Protein AF-A0A521A1V7-F1 (afdb_monomer_lite)

Sequence (444 aa):
LNEALTLEILITILVIIIMVFNLRASVLISGLLPVAVLMVFIAMKLFGVDANIVALSGIAIAIGTMVDVGVILSENIIRHLDEDDGTQSINTVVYNATAEVSGAIVTAVMTTIISFIPVFTMIGAEGKLFRPLAFTKTFALTASIIVALFLIPPFAAFLFRKKSIKNTFKYVLNGFLIAIGIAAIIYGYWLGLILIAFGITALLNLQKKITDKQANLVNIIISASAIIFLLAEYWRPLGVDKSIFWNLIFVSVICFGLLGVFSLFIKFYTRILRWCLENKLLFLSVPTAIVIAGFFIMKNTGKEFMPSLNEGSFLLMPTSMPHSGVEENKRVLQQLDMAVASIPEIETVVGKAGRTESALDPAPLSMYENMIQYKPEYMLNENGQRQRYKVNDDGEYILKNGMSLRAEQREAWQSLNAKEQLIPDNDGEFYRNWRPEIQSPDDI

Radius of gyration: 28.97 Å; chains: 1; bounding box: 70×50×84 Å

Foldseek 3Di:
DVLVVVLLLLVLLLCLLLLLLFVLLSCLLSVCLVVLLVQLVVQCVVVVQDPDPLLVVLLSVQSNVLSVLSSQLSSLLVVQVVVDPPPDQSLVSLVVSLVVCLVVLVVVLVVVLVVLVVLCVDDDPSNVRNVSSSSSNNSSSVSSSCCNNPPSSVSVSVSVPPDCDPLVVLLVVLVVLLVVLVVCVVVVNPCSVLSNQLSVLSVCVSVVVDDPSRSSVSNSVSSSLVSLLVSLVSVVVVDQQDDSVVSSVVSCCVSVVVVVVVVVCVVCVVVVVVVCVVVVVVVVVVVVVVVVVVVVVVVPDDDDPDDDDCPQKDKDKDFDDLPDDLVVLVVVQVVVQVVLVVAQQWDHKDKDAAADPDPVGRHHRRIMIIITHGDDQWDADPVRHFFFFDADPVQFFAWPVRDTPVVVPPPDPPDDPCVVTTHTDPPGGIHGSDDPPDDDPVVD

pLDDT: mean 85.63, std 10.17, range [37.59, 96.88]

Secondary structure (DSSP, 8-state):
-HHHHHHHHHHHHHHHHHHH--HHHHHHHHHHHHHHHHHHHHHHHHHT----HHHHHHHHHHHHHHHHHHHHHHHHHHHHHHH--S-S-HHHHHHHHHHHHHHHHHHHHHHHHHHTGGGGG--HHHHHHHHHHHHHHHHHHHHHHHIIIIIHHHHHHHHS------HHHHHHHHHHHHHHHHHHHHTT-TTHHHHHHHHHHHHHHHTTSS-HHHHHHHHHHHHHHHHHHHHHHHH-TT-TTS-HHHHHHHHHHHHHHHHHHHHHHHHHHHHHHHHHHHTHHHHHHHHHHHHHHHHHHHHHS---SSPPP--SEEEE--B--TT--HHHHHHHHHHHHHHHHTSTTEEEEEEEES--SSTT----TTBEEEEEEEPPSB-B-TTSSBPEE-B-TTSPBBBTTS-BGGGGTTT-SSS--HHHHBPB-TTSEEPB-S-TT--SGGG-

Structure (mmCIF, N/CA/C/O backbone):
data_AF-A0A521A1V7-F1
#
_entry.id   AF-A0A521A1V7-F1
#
loop_
_atom_site.group_PDB
_atom_site.id
_atom_site.type_symbol
_atom_site.label_atom_id
_atom_site.label_alt_id
_atom_site.label_comp_id
_atom_site.label_asym_id
_atom_site.label_entity_id
_atom_site.label_seq_id
_atom_site.pdbx_PDB_ins_code
_atom_site.Cartn_x
_atom_site.Cartn_y
_atom_site.Cartn_z
_atom_site.occupancy
_atom_site.B_iso_or_equiv
_atom_site.auth_seq_id
_atom_site.auth_comp_id
_atom_site.auth_asym_id
_atom_site.auth_atom_id
_atom_site.pdbx_PDB_model_num
ATOM 1 N N . LEU A 1 1 ? 0.980 4.034 -8.859 1.00 62.22 1 LEU A N 1
ATOM 2 C CA . LEU A 1 1 ? 1.262 4.549 -7.495 1.00 62.22 1 LEU A CA 1
ATOM 3 C C . LEU A 1 1 ? 0.010 5.068 -6.786 1.00 62.22 1 LEU A C 1
ATOM 5 O O . LEU A 1 1 ? -0.269 4.568 -5.707 1.00 62.22 1 LEU A O 1
ATOM 9 N N . ASN A 1 2 ? -0.740 6.024 -7.358 1.00 67.56 2 ASN A N 1
ATOM 10 C CA . ASN A 1 2 ? -1.975 6.537 -6.734 1.00 67.56 2 ASN A CA 1
ATOM 11 C C . ASN A 1 2 ? -2.939 5.407 -6.346 1.00 67.56 2 ASN A C 1
ATOM 13 O O . ASN A 1 2 ? -3.384 5.358 -5.205 1.00 67.56 2 ASN A O 1
ATOM 17 N N . GLU A 1 3 ? -3.157 4.449 -7.253 1.00 72.44 3 GLU A N 1
ATOM 18 C CA . GLU A 1 3 ? -3.956 3.247 -6.979 1.00 72.44 3 GLU A CA 1
ATOM 19 C C . GLU A 1 3 ? -3.416 2.454 -5.781 1.00 72.44 3 GLU A C 1
ATOM 21 O O . GLU A 1 3 ? -4.166 2.161 -4.858 1.00 72.44 3 GLU A O 1
ATOM 26 N N . ALA A 1 4 ? -2.109 2.175 -5.736 1.00 73.12 4 ALA A N 1
ATOM 27 C CA . ALA A 1 4 ? -1.489 1.410 -4.652 1.00 73.12 4 ALA A CA 1
ATOM 28 C C . ALA A 1 4 ? -1.668 2.079 -3.277 1.00 73.12 4 ALA A C 1
ATOM 30 O O . ALA A 1 4 ? -2.050 1.409 -2.322 1.00 73.12 4 ALA A O 1
ATOM 31 N N . LEU A 1 5 ? -1.474 3.399 -3.184 1.00 73.62 5 LEU A N 1
ATOM 32 C CA . LEU A 1 5 ? -1.684 4.143 -1.936 1.00 73.62 5 LEU A CA 1
ATOM 33 C C . LEU A 1 5 ? -3.163 4.162 -1.524 1.00 73.62 5 LEU A C 1
ATOM 35 O O . LEU A 1 5 ? -3.479 4.024 -0.345 1.00 73.62 5 LEU A O 1
ATOM 39 N N . THR A 1 6 ? -4.086 4.312 -2.480 1.00 79.69 6 THR A N 1
ATOM 40 C CA . THR A 1 6 ? -5.528 4.229 -2.196 1.00 79.69 6 THR A CA 1
ATOM 41 C C . THR A 1 6 ? -5.914 2.846 -1.674 1.00 79.69 6 THR A C 1
ATOM 43 O O . THR A 1 6 ? -6.644 2.754 -0.687 1.00 79.69 6 THR A O 1
ATOM 46 N N . LEU A 1 7 ? -5.398 1.779 -2.289 1.00 82.00 7 LEU A N 1
ATOM 47 C CA . LEU A 1 7 ? -5.625 0.401 -1.854 1.00 82.00 7 LEU A CA 1
ATOM 48 C C . LEU A 1 7 ? -5.087 0.158 -0.447 1.00 82.00 7 LEU A C 1
ATOM 50 O O . LEU A 1 7 ? -5.788 -0.400 0.393 1.00 82.00 7 LEU A O 1
ATOM 54 N N . GLU A 1 8 ? -3.872 0.617 -0.174 1.00 82.56 8 GLU A N 1
ATOM 55 C CA . GLU A 1 8 ? -3.247 0.475 1.133 1.00 82.56 8 GLU A CA 1
ATOM 56 C C . GLU A 1 8 ? -4.042 1.186 2.230 1.00 82.56 8 GLU A C 1
ATOM 58 O O . GLU A 1 8 ? -4.334 0.585 3.265 1.00 82.56 8 GLU A O 1
ATOM 63 N N . ILE A 1 9 ? -4.466 2.431 1.992 1.00 82.56 9 ILE A N 1
ATOM 64 C CA . ILE A 1 9 ? -5.321 3.176 2.924 1.00 82.56 9 ILE A CA 1
ATOM 65 C C . ILE A 1 9 ? -6.636 2.425 3.148 1.00 82.56 9 ILE A C 1
ATOM 67 O O . ILE A 1 9 ? -7.072 2.270 4.286 1.00 82.56 9 ILE A O 1
ATOM 71 N N . LEU A 1 10 ? -7.262 1.922 2.086 1.00 85.00 10 LEU A N 1
ATOM 72 C CA . LEU A 1 10 ? -8.543 1.234 2.179 1.00 85.00 10 LEU A CA 1
ATOM 73 C C . LEU A 1 10 ? -8.448 -0.077 2.980 1.00 85.00 10 LEU A C 1
ATOM 75 O O . LEU A 1 10 ? -9.261 -0.313 3.875 1.00 85.00 10 LEU A O 1
ATOM 79 N N . ILE A 1 11 ? -7.430 -0.896 2.702 1.00 85.19 11 ILE A N 1
ATOM 80 C CA . ILE A 1 11 ? -7.144 -2.134 3.441 1.00 85.19 11 ILE A CA 1
ATOM 81 C C . ILE A 1 11 ? -6.827 -1.811 4.904 1.00 85.19 11 ILE A C 1
ATOM 83 O O . ILE A 1 11 ? -7.330 -2.470 5.811 1.00 85.19 11 ILE A O 1
ATOM 87 N N . THR A 1 12 ? -6.047 -0.762 5.149 1.00 85.75 12 THR A N 1
ATOM 88 C CA . THR A 1 12 ? -5.704 -0.309 6.498 1.00 85.75 12 THR A CA 1
ATOM 89 C C . THR A 1 12 ? -6.955 0.077 7.288 1.00 85.75 12 THR A C 1
ATOM 91 O O . THR A 1 12 ? -7.143 -0.397 8.407 1.00 85.75 12 THR A O 1
ATOM 94 N N . ILE A 1 13 ? -7.859 0.873 6.704 1.00 86.75 13 ILE A N 1
ATOM 95 C CA . ILE A 1 13 ? -9.130 1.244 7.343 1.00 86.75 13 ILE A CA 1
ATOM 96 C C . ILE A 1 13 ? -9.962 -0.008 7.647 1.00 86.75 13 ILE A C 1
ATOM 98 O O . ILE A 1 13 ? -10.519 -0.113 8.741 1.00 86.75 13 ILE A O 1
ATOM 102 N N . LEU A 1 14 ? -10.023 -0.973 6.719 1.00 85.62 14 LEU A N 1
ATOM 103 C CA . LEU A 1 14 ? -10.734 -2.237 6.931 1.00 85.62 14 LEU A CA 1
ATOM 104 C C . LEU A 1 14 ? -10.208 -2.963 8.171 1.00 85.62 14 LEU A C 1
ATOM 106 O O . LEU A 1 14 ? -10.982 -3.295 9.070 1.00 85.62 14 LEU A O 1
ATOM 110 N N . VAL A 1 15 ? -8.890 -3.169 8.233 1.00 83.50 15 VAL A N 1
ATOM 111 C CA . VAL A 1 15 ? -8.229 -3.872 9.337 1.00 83.50 15 VAL A CA 1
ATOM 112 C C . VAL A 1 15 ? -8.463 -3.144 10.662 1.00 83.50 15 VAL A C 1
ATOM 114 O O . VAL A 1 15 ? -8.864 -3.788 11.629 1.00 83.50 15 VAL A O 1
ATOM 117 N N . ILE A 1 16 ? -8.314 -1.814 10.710 1.00 85.44 16 ILE A N 1
ATOM 118 C CA . ILE A 1 16 ? -8.565 -1.024 11.929 1.00 85.44 16 ILE A CA 1
ATOM 119 C C . ILE A 1 16 ? -10.013 -1.190 12.410 1.00 85.44 16 ILE A C 1
ATOM 121 O O . ILE A 1 16 ? -10.255 -1.350 13.608 1.00 85.44 16 ILE A O 1
ATOM 125 N N . ILE A 1 17 ? -10.991 -1.118 11.501 1.00 85.12 17 ILE A N 1
ATOM 126 C CA . ILE A 1 17 ? -12.416 -1.227 11.850 1.00 85.12 17 ILE A CA 1
ATOM 127 C C . ILE A 1 17 ? -12.726 -2.577 12.482 1.00 85.12 17 ILE A C 1
ATOM 129 O O . ILE A 1 17 ? -13.476 -2.645 13.458 1.00 85.12 17 ILE A O 1
ATOM 133 N N . ILE A 1 18 ? -12.136 -3.640 11.945 1.00 81.31 18 ILE A N 1
ATOM 134 C CA . ILE A 1 18 ? -12.409 -4.986 12.424 1.00 81.31 18 ILE A CA 1
ATOM 135 C C . ILE A 1 18 ? -11.655 -5.287 13.724 1.00 81.31 18 ILE A C 1
ATOM 137 O O . ILE A 1 18 ? -12.248 -5.857 14.636 1.00 81.31 18 ILE A O 1
ATOM 141 N N . MET A 1 19 ? -10.390 -4.873 13.831 1.00 77.38 19 MET A N 1
ATOM 142 C CA . MET A 1 19 ? -9.555 -5.132 15.009 1.00 77.38 19 MET A CA 1
ATOM 143 C C . MET A 1 19 ? -10.038 -4.367 16.243 1.00 77.38 19 MET A C 1
ATOM 145 O O . MET A 1 19 ? -10.188 -4.952 17.309 1.00 77.38 19 MET A O 1
ATOM 149 N N . VAL A 1 20 ? -10.324 -3.069 16.104 1.00 79.50 20 VAL A N 1
ATOM 150 C CA . VAL A 1 20 ? -10.660 -2.207 17.253 1.00 79.50 20 VAL A CA 1
ATOM 151 C C . VAL A 1 20 ? -12.115 -2.388 17.704 1.00 79.50 20 VAL A C 1
ATOM 153 O O . VAL A 1 20 ? -12.475 -2.042 18.828 1.00 79.50 20 VAL A O 1
ATOM 156 N N . PHE A 1 21 ? -12.983 -2.899 16.825 1.00 82.19 21 PHE A N 1
ATOM 157 C CA . PHE A 1 21 ? -14.414 -3.106 17.075 1.00 82.19 21 PHE A CA 1
ATOM 158 C C . PHE A 1 21 ? -15.144 -1.865 17.644 1.00 82.19 21 PHE A C 1
ATOM 160 O O . PHE A 1 21 ? -16.164 -1.962 18.332 1.00 82.19 21 PHE A O 1
ATOM 167 N N . ASN A 1 22 ? -14.645 -0.663 17.339 1.00 82.88 22 ASN A N 1
ATOM 168 C CA . ASN A 1 22 ? -15.214 0.611 17.770 1.00 82.88 22 ASN A CA 1
ATOM 169 C C . ASN A 1 22 ? -15.038 1.661 16.673 1.00 82.88 22 ASN A C 1
ATOM 171 O O . ASN A 1 22 ? -13.944 2.185 16.467 1.00 82.88 22 ASN A O 1
ATOM 175 N N . LEU A 1 23 ? -16.143 2.026 16.015 1.00 82.81 23 LEU A N 1
ATOM 176 C CA . LEU A 1 23 ? -16.111 2.928 14.863 1.00 82.81 23 LEU A CA 1
ATOM 177 C C . LEU A 1 23 ? -15.468 4.287 15.182 1.00 82.81 23 LEU A C 1
ATOM 179 O O . LEU A 1 23 ? -14.803 4.867 14.329 1.00 82.81 23 LEU A O 1
ATOM 183 N N . ARG A 1 24 ? -15.641 4.809 16.405 1.00 86.31 24 ARG A N 1
ATOM 184 C CA . ARG A 1 24 ? -15.081 6.117 16.782 1.00 86.31 24 ARG A CA 1
ATOM 185 C C . ARG A 1 24 ? -13.559 6.071 16.832 1.00 86.31 24 ARG A C 1
ATOM 187 O O . ARG A 1 24 ? -12.917 6.952 16.270 1.00 86.31 24 ARG A O 1
ATOM 194 N N . ALA A 1 25 ? -12.992 5.037 17.450 1.00 86.12 25 ALA A N 1
ATOM 195 C CA . ALA A 1 25 ? -11.545 4.845 17.449 1.00 86.12 25 ALA A CA 1
ATOM 196 C C . ALA A 1 25 ? -11.014 4.570 16.038 1.00 86.12 25 ALA A C 1
ATOM 198 O O . ALA A 1 25 ? -9.989 5.124 15.654 1.00 86.12 25 ALA A O 1
ATOM 199 N N . SER A 1 26 ? -11.736 3.798 15.225 1.00 89.19 26 SER A N 1
ATOM 200 C CA . SER A 1 26 ? -11.307 3.532 13.852 1.00 89.19 26 SER A CA 1
ATOM 201 C C . SER A 1 26 ? -11.263 4.795 12.989 1.00 89.19 26 SER A C 1
ATOM 203 O O . SER A 1 26 ? -10.310 4.989 12.234 1.00 89.19 26 SER A O 1
ATOM 205 N N . VAL A 1 27 ? -12.248 5.689 13.138 1.00 89.31 27 VAL A N 1
ATOM 206 C CA . VAL A 1 27 ? -12.260 7.005 12.476 1.00 89.31 27 VAL A CA 1
ATOM 207 C C . VAL A 1 27 ? -11.128 7.894 12.992 1.00 89.31 27 VAL A C 1
ATOM 209 O O . VAL A 1 27 ? -10.490 8.576 12.196 1.00 89.31 27 VAL A O 1
ATOM 212 N N . LEU A 1 28 ? -10.847 7.864 14.297 1.00 90.19 28 LEU A N 1
ATOM 213 C CA . LEU A 1 28 ? -9.741 8.610 14.896 1.00 90.19 28 LEU A CA 1
ATOM 214 C C . LEU A 1 28 ? -8.386 8.203 14.297 1.00 90.19 28 LEU A C 1
ATOM 216 O O . LEU A 1 28 ? -7.648 9.065 13.827 1.00 90.19 28 LEU A O 1
ATOM 220 N N . ILE A 1 29 ? -8.076 6.903 14.283 1.00 90.06 29 ILE A N 1
ATOM 221 C CA . ILE A 1 29 ? -6.800 6.383 13.766 1.00 90.06 29 ILE A CA 1
ATOM 222 C C . ILE A 1 29 ? -6.678 6.688 12.268 1.00 90.06 29 ILE A C 1
ATOM 224 O O . ILE A 1 29 ? -5.681 7.255 11.824 1.00 90.06 29 ILE A O 1
ATOM 228 N N . SER A 1 30 ? -7.723 6.381 11.493 1.00 89.56 30 SER A N 1
ATOM 229 C CA . SER A 1 30 ? -7.723 6.583 10.037 1.00 89.56 30 SER A CA 1
ATOM 230 C C . SER A 1 30 ? -7.613 8.062 9.654 1.00 89.56 30 SER A C 1
ATOM 232 O O . SER A 1 30 ? -6.923 8.403 8.698 1.00 89.56 30 SER A O 1
ATOM 234 N N . GLY A 1 31 ? -8.256 8.958 10.409 1.00 89.62 31 GLY A N 1
ATOM 235 C CA . GLY A 1 31 ? -8.205 10.402 10.169 1.00 89.62 31 GLY A CA 1
ATOM 236 C C . GLY A 1 31 ? -6.849 11.039 10.483 1.00 89.62 31 GLY A C 1
ATOM 237 O O . GLY A 1 31 ? -6.521 12.084 9.925 1.00 89.62 31 GLY A O 1
ATOM 238 N N . LEU A 1 32 ? -6.042 10.411 11.343 1.00 89.06 32 LEU A N 1
ATOM 239 C CA . LEU A 1 32 ? -4.711 10.899 11.714 1.00 89.06 32 LEU A CA 1
ATOM 240 C C . LEU A 1 32 ? -3.589 10.362 10.809 1.00 89.06 32 LEU A C 1
ATOM 242 O O . LEU A 1 32 ? -2.496 10.929 10.794 1.00 89.06 32 LEU A O 1
ATOM 246 N N . LEU A 1 33 ? -3.861 9.337 9.999 1.00 89.25 33 LEU A N 1
ATOM 247 C CA . LEU A 1 33 ? -2.901 8.766 9.051 1.00 89.25 33 LEU A CA 1
ATOM 248 C C . LEU A 1 33 ? -2.420 9.783 7.993 1.00 89.25 33 LEU A C 1
ATOM 250 O O . LEU A 1 33 ? -1.206 9.918 7.829 1.00 89.25 33 LEU A O 1
ATOM 254 N N . PRO A 1 34 ? -3.289 10.583 7.337 1.00 91.00 34 PRO A N 1
ATOM 255 C CA . PRO A 1 34 ? -2.834 11.630 6.417 1.00 91.00 34 PRO A CA 1
ATOM 256 C C . PRO A 1 34 ? -1.933 12.673 7.085 1.00 91.00 34 PRO A C 1
ATOM 258 O O . PRO A 1 34 ? -1.001 13.174 6.461 1.00 91.00 34 PRO A O 1
ATOM 261 N N . VAL A 1 35 ? -2.181 12.982 8.362 1.00 93.62 35 VAL A N 1
ATOM 262 C CA . VAL A 1 35 ? -1.365 13.931 9.134 1.00 93.62 35 VAL A CA 1
ATOM 263 C C . VAL A 1 35 ? 0.040 13.370 9.353 1.00 93.62 35 VAL A C 1
ATOM 265 O O . VAL A 1 35 ? 1.027 14.086 9.189 1.00 93.62 35 VAL A O 1
ATOM 268 N N . ALA A 1 36 ? 0.142 12.080 9.670 1.00 92.38 36 ALA A N 1
ATOM 269 C CA . ALA A 1 36 ? 1.419 11.397 9.817 1.00 92.38 36 ALA A CA 1
ATOM 270 C C . ALA A 1 36 ? 2.203 11.362 8.495 1.00 92.38 36 ALA A C 1
ATOM 272 O O . ALA A 1 36 ? 3.376 11.725 8.468 1.00 92.38 36 ALA A O 1
ATOM 273 N N . VAL A 1 37 ? 1.545 11.010 7.386 1.00 92.81 37 VAL A N 1
ATOM 274 C CA . VAL A 1 37 ? 2.154 11.010 6.045 1.00 92.81 37 VAL A CA 1
ATOM 275 C C . VAL A 1 37 ? 2.610 12.418 5.642 1.00 92.81 37 VAL A C 1
ATOM 277 O O . VAL A 1 37 ? 3.708 12.584 5.113 1.00 92.81 37 VAL A O 1
ATOM 280 N N . LEU A 1 38 ? 1.829 13.456 5.956 1.00 94.44 38 LEU A N 1
ATOM 281 C CA . LEU A 1 38 ? 2.220 14.845 5.714 1.00 94.44 38 LEU A CA 1
ATOM 282 C C . LEU A 1 38 ? 3.496 15.222 6.482 1.00 94.44 38 LEU A C 1
ATOM 284 O O . LEU A 1 38 ? 4.383 15.856 5.912 1.00 94.44 38 LEU A O 1
ATOM 288 N N . MET A 1 39 ? 3.626 14.805 7.747 1.00 95.94 39 MET A N 1
ATOM 289 C CA . MET A 1 39 ? 4.862 15.009 8.515 1.00 95.94 39 MET A CA 1
ATOM 290 C C . MET A 1 39 ? 6.071 14.334 7.860 1.00 95.94 39 MET A C 1
ATOM 292 O O . MET A 1 39 ? 7.161 14.904 7.877 1.00 95.94 39 MET A O 1
ATOM 296 N N . VAL A 1 40 ? 5.886 13.169 7.231 1.00 95.88 40 VAL A N 1
ATOM 297 C CA . VAL A 1 40 ? 6.955 12.503 6.471 1.00 95.88 40 VAL A CA 1
ATOM 298 C C . VAL A 1 40 ? 7.373 13.331 5.267 1.00 95.88 40 VAL A C 1
ATOM 300 O O . VAL A 1 40 ? 8.564 13.559 5.089 1.00 95.88 40 VAL A O 1
ATOM 303 N N . PHE A 1 41 ? 6.427 13.840 4.475 1.00 95.50 41 PHE A N 1
ATOM 304 C CA . PHE A 1 41 ? 6.751 14.706 3.337 1.00 95.50 41 PHE A CA 1
ATOM 305 C C . PHE A 1 41 ? 7.452 16.001 3.765 1.00 95.50 41 PHE A C 1
ATOM 307 O O . PHE A 1 41 ? 8.379 16.455 3.091 1.00 95.50 41 PHE A O 1
ATOM 314 N N . ILE A 1 42 ? 7.061 16.577 4.907 1.00 96.56 42 ILE A N 1
ATOM 315 C CA . ILE A 1 42 ? 7.760 17.726 5.497 1.00 96.56 42 ILE A CA 1
ATOM 316 C C . ILE A 1 42 ? 9.204 17.340 5.843 1.00 96.56 42 ILE A C 1
ATOM 318 O O . ILE A 1 42 ? 10.128 18.052 5.455 1.00 96.56 42 ILE A O 1
ATOM 322 N N . ALA A 1 43 ? 9.418 16.202 6.509 1.00 96.69 43 ALA A N 1
ATOM 323 C CA . ALA A 1 43 ? 10.756 15.716 6.835 1.00 96.69 43 ALA A CA 1
ATOM 324 C C . ALA A 1 43 ? 11.591 15.433 5.573 1.00 96.69 43 ALA A C 1
ATOM 326 O O . ALA A 1 43 ? 12.723 15.895 5.476 1.00 96.69 43 ALA A O 1
ATOM 327 N N . MET A 1 44 ? 11.028 14.768 4.561 1.00 95.69 44 MET A N 1
ATOM 328 C CA . MET A 1 44 ? 11.699 14.531 3.278 1.00 95.69 44 MET A CA 1
ATOM 329 C C . MET A 1 44 ? 12.185 15.835 2.646 1.00 95.69 44 MET A C 1
ATOM 331 O O . MET A 1 44 ? 13.338 15.922 2.232 1.00 95.69 44 MET A O 1
ATOM 335 N N . LYS A 1 45 ? 11.341 16.873 2.646 1.00 95.81 45 LYS A N 1
ATOM 336 C CA . LYS A 1 45 ? 11.708 18.192 2.124 1.00 95.81 45 LYS A CA 1
ATOM 337 C C . LYS A 1 45 ? 12.829 18.851 2.933 1.00 95.81 45 LYS A C 1
ATOM 339 O O . LYS A 1 45 ? 13.707 19.469 2.341 1.00 95.81 45 LYS A O 1
ATOM 344 N N . LEU A 1 46 ? 12.814 18.723 4.261 1.00 96.31 46 LEU A N 1
ATOM 345 C CA . LEU A 1 46 ? 13.850 19.286 5.136 1.00 96.31 46 LEU A CA 1
ATOM 346 C C . LEU A 1 46 ? 15.208 18.588 4.971 1.00 96.31 46 LEU A C 1
ATOM 348 O O . LEU A 1 46 ? 16.240 19.248 5.044 1.00 96.31 46 LEU A O 1
ATOM 352 N N . PHE A 1 47 ? 15.209 17.276 4.732 1.00 94.81 47 PHE A N 1
ATOM 353 C CA . PHE A 1 47 ? 16.422 16.469 4.566 1.00 94.81 47 PHE A CA 1
ATOM 354 C C . PHE A 1 47 ? 16.856 16.292 3.100 1.00 94.81 47 PHE A C 1
ATOM 356 O O . PHE A 1 47 ? 17.840 15.602 2.843 1.00 94.81 47 PHE A O 1
ATOM 363 N N . GLY A 1 48 ? 16.150 16.906 2.143 1.00 94.06 48 GLY A N 1
ATOM 364 C CA . GLY A 1 48 ? 16.481 16.835 0.715 1.00 94.06 48 GLY A CA 1
ATOM 365 C C . GLY A 1 48 ? 16.325 15.437 0.108 1.00 94.06 48 GLY A C 1
ATOM 366 O O . GLY A 1 48 ? 17.111 15.054 -0.752 1.00 94.06 48 GLY A O 1
ATOM 367 N N . VAL A 1 49 ? 15.354 14.652 0.584 1.00 93.94 49 VAL A N 1
ATOM 368 C CA . VAL A 1 49 ? 15.059 13.313 0.056 1.00 93.94 49 VAL A CA 1
ATOM 369 C C . VAL A 1 49 ? 13.996 13.421 -1.033 1.00 93.94 49 VAL A C 1
ATOM 371 O O . VAL A 1 49 ? 12.862 13.819 -0.760 1.00 93.94 49 VAL A O 1
ATOM 374 N N . ASP A 1 50 ? 14.350 13.027 -2.254 1.00 91.31 50 ASP A N 1
ATOM 375 C CA . ASP A 1 50 ? 13.439 13.058 -3.397 1.00 91.31 50 ASP A CA 1
ATOM 376 C C . ASP A 1 50 ? 12.301 12.035 -3.278 1.00 91.31 50 ASP A C 1
ATOM 378 O O . ASP A 1 50 ? 12.468 10.918 -2.775 1.00 91.31 50 ASP A O 1
ATOM 382 N N . ALA A 1 51 ? 11.133 12.400 -3.807 1.00 89.88 51 ALA A N 1
ATOM 383 C CA . ALA A 1 51 ? 9.964 11.530 -3.888 1.00 89.88 51 ALA A CA 1
ATOM 384 C C . ALA A 1 51 ? 10.064 10.578 -5.092 1.00 89.88 51 ALA A C 1
ATOM 386 O O . ALA A 1 51 ? 9.365 10.734 -6.090 1.00 89.88 51 ALA A O 1
ATOM 387 N N . ASN A 1 52 ? 10.953 9.590 -4.997 1.00 88.19 52 ASN A N 1
ATOM 388 C CA . ASN A 1 52 ? 11.043 8.493 -5.962 1.00 88.19 52 ASN A CA 1
ATOM 389 C C . ASN A 1 52 ? 10.231 7.266 -5.504 1.00 88.19 52 ASN A C 1
ATOM 391 O O . ASN A 1 52 ? 9.772 7.194 -4.363 1.00 88.19 52 ASN A O 1
ATOM 395 N N . ILE A 1 53 ? 10.056 6.287 -6.399 1.00 87.56 53 ILE A N 1
ATOM 396 C CA . ILE A 1 53 ? 9.260 5.074 -6.138 1.00 87.56 53 ILE A CA 1
ATOM 397 C C . ILE A 1 53 ? 9.743 4.362 -4.868 1.00 87.56 53 ILE A C 1
ATOM 399 O O . ILE A 1 53 ? 8.932 3.977 -4.033 1.00 87.56 53 ILE A O 1
ATOM 403 N N . VAL A 1 54 ? 11.059 4.247 -4.682 1.00 90.38 54 VAL A N 1
ATOM 404 C CA . VAL A 1 54 ? 11.653 3.527 -3.549 1.00 90.38 54 VAL A CA 1
ATOM 405 C C . VAL A 1 54 ? 11.468 4.284 -2.228 1.00 90.38 54 VAL A C 1
ATOM 407 O O . VAL A 1 54 ? 11.146 3.675 -1.211 1.00 90.38 54 VAL A O 1
ATOM 410 N N . ALA A 1 55 ? 11.574 5.612 -2.229 1.00 91.88 55 ALA A N 1
ATOM 411 C CA . ALA A 1 55 ? 11.252 6.452 -1.078 1.00 91.88 55 ALA A CA 1
ATOM 412 C C . ALA A 1 55 ? 9.764 6.330 -0.693 1.00 91.88 55 ALA A C 1
ATOM 414 O O . ALA A 1 55 ? 9.428 6.168 0.478 1.00 91.88 55 ALA A O 1
ATOM 415 N N . LEU A 1 56 ? 8.860 6.337 -1.674 1.00 90.94 56 LEU A N 1
ATOM 416 C CA . LEU A 1 56 ? 7.418 6.203 -1.439 1.00 90.94 56 LEU A CA 1
ATOM 417 C C . LEU A 1 56 ? 7.047 4.799 -0.935 1.00 90.94 56 LEU A C 1
ATOM 419 O O . LEU A 1 56 ? 6.220 4.682 -0.032 1.00 90.94 56 LEU A O 1
ATOM 423 N N . SER A 1 57 ? 7.726 3.750 -1.411 1.00 89.50 57 SER A N 1
ATOM 424 C CA . SER A 1 57 ? 7.620 2.396 -0.847 1.00 89.50 57 SER A CA 1
ATOM 425 C C . SER A 1 57 ? 8.028 2.341 0.628 1.00 89.50 57 SER A C 1
ATOM 427 O O . SER A 1 57 ? 7.458 1.567 1.393 1.00 89.50 57 SER A O 1
ATOM 429 N N . GLY A 1 58 ? 8.980 3.175 1.060 1.00 91.38 58 GLY A N 1
ATOM 430 C CA . GLY A 1 58 ? 9.348 3.296 2.472 1.00 91.38 58 GLY A CA 1
ATOM 431 C C . GLY A 1 58 ? 8.205 3.833 3.340 1.00 91.38 58 GLY A C 1
ATOM 432 O O . GLY A 1 58 ? 8.016 3.352 4.458 1.00 91.38 58 GLY A O 1
ATOM 433 N N . ILE A 1 59 ? 7.407 4.770 2.810 1.00 91.81 59 ILE A N 1
ATOM 434 C CA . ILE A 1 59 ? 6.180 5.259 3.460 1.00 91.81 59 ILE A CA 1
ATOM 435 C C . ILE A 1 59 ? 5.133 4.148 3.513 1.00 91.81 59 ILE A C 1
ATOM 437 O O . ILE A 1 59 ? 4.607 3.896 4.593 1.00 91.81 59 ILE A O 1
ATOM 441 N N . ALA A 1 60 ? 4.885 3.459 2.394 1.00 88.62 60 ALA A N 1
ATOM 442 C CA . ALA A 1 60 ? 3.935 2.346 2.321 1.00 88.62 60 ALA A CA 1
ATOM 443 C C . ALA A 1 60 ? 4.247 1.272 3.381 1.00 88.62 60 ALA A C 1
ATOM 445 O O . ALA A 1 60 ? 3.483 1.038 4.311 1.00 88.62 60 ALA A O 1
ATOM 446 N N . ILE A 1 61 ? 5.475 0.740 3.393 1.00 89.25 61 ILE A N 1
ATOM 447 C CA . ILE A 1 61 ? 5.905 -0.246 4.403 1.00 89.25 61 ILE A CA 1
ATOM 448 C C . ILE A 1 61 ? 5.693 0.263 5.844 1.00 89.25 61 ILE A C 1
ATOM 450 O O . ILE A 1 61 ? 5.419 -0.527 6.749 1.00 89.25 61 ILE A O 1
ATOM 454 N N . ALA A 1 62 ? 5.833 1.570 6.078 1.00 91.12 62 ALA A N 1
ATOM 455 C CA . ALA A 1 62 ? 5.674 2.166 7.397 1.00 91.12 62 ALA A CA 1
ATOM 456 C C . ALA A 1 62 ? 4.213 2.423 7.808 1.00 91.12 62 ALA A C 1
ATOM 458 O O . ALA A 1 62 ? 3.953 2.472 9.012 1.00 91.12 62 ALA A O 1
ATOM 459 N N . ILE A 1 63 ? 3.266 2.560 6.868 1.00 90.06 63 ILE A N 1
ATOM 460 C CA . ILE A 1 63 ? 1.843 2.820 7.159 1.00 90.06 63 ILE A CA 1
ATOM 461 C C . ILE A 1 63 ? 1.270 1.728 8.067 1.00 90.06 63 ILE A C 1
ATOM 463 O O . ILE A 1 63 ? 0.649 2.048 9.081 1.00 90.06 63 ILE A O 1
ATOM 467 N N . GLY A 1 64 ? 1.560 0.454 7.782 1.00 87.19 64 GLY A N 1
ATOM 468 C CA . GLY A 1 64 ? 1.115 -0.663 8.622 1.00 87.19 64 GLY A CA 1
ATOM 469 C C . GLY A 1 64 ? 1.599 -0.545 10.073 1.00 87.19 64 GLY A C 1
ATOM 470 O O . GLY A 1 64 ? 0.803 -0.612 11.006 1.00 87.19 64 GLY A O 1
ATOM 471 N N . THR A 1 65 ? 2.894 -0.281 10.274 1.00 88.50 65 THR A N 1
ATOM 472 C CA . THR A 1 65 ? 3.476 -0.109 11.620 1.00 88.50 65 THR A CA 1
ATOM 473 C C . THR A 1 65 ? 3.015 1.170 12.322 1.00 88.50 65 THR A C 1
ATOM 475 O O . THR A 1 65 ? 2.872 1.198 13.539 1.00 88.50 65 THR A O 1
ATOM 478 N N . MET A 1 66 ? 2.759 2.239 11.568 1.00 90.25 66 MET A N 1
ATOM 479 C CA . MET A 1 66 ? 2.266 3.514 12.091 1.00 90.25 66 MET A CA 1
ATOM 480 C C . MET A 1 66 ? 0.843 3.375 12.636 1.00 90.25 66 MET A C 1
ATOM 482 O O . MET A 1 66 ? 0.510 3.940 13.678 1.00 90.25 66 MET A O 1
ATOM 486 N N . VAL A 1 67 ? 0.014 2.608 11.932 1.00 90.06 67 VAL A N 1
ATOM 487 C CA . VAL A 1 67 ? -1.360 2.308 12.330 1.00 90.06 67 VAL A CA 1
ATOM 488 C C . VAL A 1 67 ? -1.392 1.401 13.550 1.00 90.06 67 VAL A C 1
ATOM 490 O O . VAL A 1 67 ? -2.188 1.658 14.448 1.00 90.06 67 VAL A O 1
ATOM 493 N N . ASP A 1 68 ? -0.517 0.396 13.613 1.00 90.38 68 ASP A N 1
ATOM 494 C CA . ASP A 1 68 ? -0.419 -0.539 14.741 1.00 90.38 68 ASP A CA 1
ATOM 495 C C . ASP A 1 68 ? -0.232 0.194 16.079 1.00 90.38 68 ASP A C 1
ATOM 497 O O . ASP A 1 68 ? -0.986 -0.011 17.028 1.00 90.38 68 ASP A O 1
ATOM 501 N N . VAL A 1 69 ? 0.673 1.179 16.122 1.00 91.69 69 VAL A N 1
ATOM 502 C CA . VAL A 1 69 ? 0.865 2.023 17.312 1.00 91.69 69 VAL A CA 1
ATOM 503 C C . VAL A 1 69 ? -0.424 2.761 17.706 1.00 91.69 69 VAL A C 1
ATOM 505 O O . VAL A 1 69 ? -0.763 2.853 18.889 1.00 91.69 69 VAL A O 1
ATOM 508 N N . GLY A 1 70 ? -1.160 3.279 16.720 1.00 91.19 70 GLY A N 1
ATOM 509 C CA . GLY A 1 70 ? -2.442 3.943 16.949 1.00 91.19 70 GLY A CA 1
ATOM 510 C C . GLY A 1 70 ? -3.539 2.992 17.434 1.00 91.19 70 GLY A C 1
ATOM 511 O O . GLY A 1 70 ? -4.350 3.387 18.277 1.00 91.19 70 GLY A O 1
ATOM 512 N N . VAL A 1 71 ? -3.548 1.749 16.943 1.00 91.69 71 VAL A N 1
ATOM 513 C CA . VAL A 1 71 ? -4.460 0.677 17.364 1.00 91.69 71 VAL A CA 1
ATOM 514 C C . VAL A 1 71 ? -4.185 0.289 18.813 1.00 91.69 71 VAL A C 1
ATOM 516 O O . VAL A 1 71 ? -5.105 0.386 19.620 1.00 91.69 71 VAL A O 1
ATOM 519 N N . ILE A 1 72 ? -2.935 -0.036 19.166 1.00 92.12 72 ILE A N 1
ATOM 520 C CA . ILE A 1 72 ? -2.531 -0.427 20.529 1.00 92.12 72 ILE A CA 1
ATOM 521 C C . ILE A 1 72 ? -2.964 0.632 21.548 1.00 92.12 72 ILE A C 1
ATOM 523 O O . ILE A 1 72 ? -3.581 0.322 22.568 1.00 92.12 72 ILE A O 1
ATOM 527 N N . LEU A 1 73 ? -2.671 1.903 21.265 1.00 92.94 73 LEU A N 1
ATOM 528 C CA . LEU A 1 73 ? -3.021 2.994 22.165 1.00 92.94 73 LEU A CA 1
ATOM 529 C C . LEU A 1 73 ? -4.539 3.204 22.262 1.00 92.94 73 LEU A C 1
ATOM 531 O O . LEU A 1 73 ? -5.066 3.384 23.359 1.00 92.94 73 LEU A O 1
ATOM 535 N N . SER A 1 74 ? -5.249 3.182 21.131 1.00 91.25 74 SER A N 1
ATOM 536 C CA . SER A 1 74 ? -6.702 3.388 21.116 1.00 91.25 74 SER A CA 1
ATOM 537 C C . SER A 1 74 ? -7.449 2.244 21.798 1.00 91.25 74 SER A C 1
ATOM 539 O O . SER A 1 74 ? -8.407 2.500 22.523 1.00 91.25 74 SER A O 1
ATOM 541 N N . GLU A 1 75 ? -7.007 1.001 21.608 1.00 90.56 75 GLU A N 1
ATOM 542 C CA . GLU A 1 75 ? -7.541 -0.171 22.299 1.00 90.56 75 GLU A CA 1
ATOM 543 C C . GLU A 1 75 ? -7.304 -0.062 23.806 1.00 90.56 75 GLU A C 1
ATOM 545 O O . GLU A 1 75 ? -8.241 -0.252 24.583 1.00 90.56 75 GLU A O 1
ATOM 550 N N . ASN A 1 76 ? -6.101 0.346 24.233 1.00 92.88 76 ASN A N 1
ATOM 551 C CA . ASN A 1 76 ? -5.824 0.528 25.655 1.00 92.88 76 ASN A CA 1
ATOM 552 C C . ASN A 1 76 ? -6.693 1.629 26.279 1.00 92.88 76 ASN A C 1
ATOM 554 O O . ASN A 1 76 ? -7.214 1.454 27.380 1.00 92.88 76 ASN A O 1
ATOM 558 N N . ILE A 1 77 ? -6.897 2.741 25.563 1.00 91.94 77 ILE A N 1
ATOM 559 C CA . ILE A 1 77 ? -7.803 3.818 25.981 1.00 91.94 77 ILE A CA 1
ATOM 560 C C . ILE A 1 77 ? -9.244 3.306 26.094 1.00 91.94 77 ILE A C 1
ATOM 562 O O . ILE A 1 77 ? -9.904 3.593 27.090 1.00 91.94 77 ILE A O 1
ATOM 566 N N . ILE A 1 78 ? -9.740 2.548 25.110 1.00 89.69 78 ILE A N 1
ATOM 567 C CA . ILE A 1 78 ? -11.099 1.986 25.143 1.00 89.69 78 ILE A CA 1
ATOM 568 C C . ILE A 1 78 ? -11.258 1.025 26.321 1.00 89.69 78 ILE A C 1
ATOM 570 O O . ILE A 1 78 ? -12.233 1.143 27.056 1.00 89.69 78 ILE A O 1
ATOM 574 N N . ARG A 1 79 ? -10.284 0.137 26.546 1.00 89.75 79 ARG A N 1
ATOM 575 C CA . ARG A 1 79 ? -10.284 -0.797 27.677 1.00 89.75 79 ARG A CA 1
ATOM 576 C C . ARG A 1 79 ? -10.411 -0.062 29.014 1.00 89.75 79 ARG A C 1
ATOM 578 O O . ARG A 1 79 ? -11.284 -0.396 29.803 1.00 89.75 79 ARG A O 1
ATOM 585 N N . HIS A 1 80 ? -9.621 0.991 29.230 1.00 90.94 80 HIS A N 1
ATOM 586 C CA . HIS A 1 80 ? -9.700 1.801 30.453 1.00 90.94 80 HIS A CA 1
ATOM 587 C C . HIS A 1 80 ? -11.010 2.584 30.579 1.00 90.94 80 HIS A C 1
ATOM 589 O O . HIS A 1 80 ? -11.498 2.789 31.686 1.00 90.94 80 HIS A O 1
ATOM 595 N N . LEU A 1 81 ? -11.583 3.040 29.463 1.00 87.19 81 LEU A N 1
ATOM 596 C CA . LEU A 1 81 ? -12.882 3.719 29.460 1.00 87.19 81 LEU A CA 1
ATOM 597 C C . LEU A 1 81 ? -14.048 2.766 29.754 1.00 87.19 81 LEU A C 1
ATOM 599 O O . LEU A 1 81 ? -15.056 3.217 30.294 1.00 87.19 81 LEU A O 1
ATOM 603 N N . ASP A 1 82 ? -13.929 1.492 29.379 1.00 85.00 82 ASP A N 1
ATOM 604 C CA . ASP A 1 82 ? -14.930 0.457 29.655 1.00 85.00 82 ASP A CA 1
ATOM 605 C C . ASP A 1 82 ? -14.803 -0.113 31.083 1.00 85.00 82 ASP A C 1
ATOM 607 O O . ASP A 1 82 ? -15.807 -0.546 31.648 1.00 85.00 82 ASP A O 1
ATOM 611 N N . GLU A 1 83 ? -13.596 -0.102 31.664 1.00 86.69 83 GLU A N 1
ATOM 612 C CA . GLU A 1 83 ? -13.314 -0.523 33.048 1.00 86.69 83 GLU A CA 1
ATOM 613 C C . GLU A 1 83 ? -13.582 0.580 34.096 1.00 86.69 83 GLU A C 1
ATOM 615 O O . GLU A 1 83 ? -13.789 0.261 35.266 1.00 86.69 83 GLU A O 1
ATOM 620 N N . ASP A 1 84 ? -13.592 1.866 33.718 1.00 84.56 84 ASP A N 1
ATOM 621 C CA . ASP A 1 84 ? -13.899 2.964 34.648 1.00 84.56 84 ASP A CA 1
ATOM 622 C C . ASP A 1 84 ? -15.406 3.054 34.948 1.00 84.56 84 ASP A C 1
ATOM 624 O O . ASP A 1 84 ? -16.234 3.309 34.070 1.00 84.56 84 ASP A O 1
ATOM 628 N N . ASP A 1 85 ? -15.759 2.972 36.233 1.00 76.00 85 ASP A N 1
ATOM 629 C CA . ASP A 1 85 ? -17.131 3.120 36.744 1.00 76.00 85 ASP A CA 1
ATOM 630 C C . ASP A 1 85 ? -17.669 4.574 36.673 1.00 76.00 85 ASP A C 1
ATOM 632 O O . ASP A 1 85 ? -18.668 4.926 37.305 1.00 76.00 85 ASP A O 1
ATOM 636 N N . GLY A 1 86 ? -17.019 5.459 35.906 1.00 75.31 86 GLY A N 1
ATOM 637 C CA . GLY A 1 86 ? -17.380 6.871 35.749 1.00 75.31 86 GLY A CA 1
ATOM 638 C C . GLY A 1 86 ? -16.908 7.767 36.893 1.00 75.31 86 GLY A C 1
ATOM 639 O O . GLY A 1 86 ? -17.453 8.858 37.086 1.00 75.31 86 GLY A O 1
ATOM 640 N N . THR A 1 87 ? -15.926 7.309 37.671 1.00 73.31 87 THR A N 1
ATOM 641 C CA . THR A 1 87 ? -15.402 8.032 38.840 1.00 73.31 87 THR A CA 1
ATOM 642 C C . THR A 1 87 ? -14.370 9.089 38.459 1.00 73.31 87 THR A C 1
ATOM 644 O O . THR A 1 87 ? -14.234 10.104 39.147 1.00 73.31 87 THR A O 1
ATOM 647 N N . GLN A 1 88 ? -13.656 8.879 37.350 1.00 82.12 88 GLN A N 1
ATOM 648 C CA . GLN A 1 88 ? -12.573 9.746 36.907 1.00 82.12 88 GLN A CA 1
ATOM 649 C C . GLN A 1 88 ? -12.991 10.639 35.737 1.00 82.12 88 GLN A C 1
ATOM 651 O O . GLN A 1 88 ? -13.923 10.370 34.979 1.00 82.12 88 GLN A O 1
ATOM 656 N N . SER A 1 89 ? -12.274 11.752 35.566 1.00 86.62 89 SER A N 1
ATOM 657 C CA . SER A 1 89 ? -12.442 12.564 34.364 1.00 86.62 89 SER A CA 1
ATOM 658 C C . SER A 1 89 ? -11.905 11.799 33.149 1.00 86.62 89 SER A C 1
ATOM 660 O O . SER A 1 89 ? -10.855 11.166 33.232 1.00 86.62 89 SER A O 1
ATOM 662 N N . ILE A 1 90 ? -12.574 11.908 31.998 1.00 86.94 90 ILE A N 1
ATOM 663 C CA . ILE A 1 90 ? -12.154 11.231 30.753 1.00 86.94 90 ILE A CA 1
ATOM 664 C C . ILE A 1 90 ? -10.700 11.564 30.391 1.00 86.94 90 ILE A C 1
ATOM 666 O O . ILE A 1 90 ? -9.968 10.699 29.928 1.00 86.94 90 ILE A O 1
ATOM 670 N N . ASN A 1 91 ? -10.252 12.794 30.659 1.00 89.69 91 ASN A N 1
ATOM 671 C CA . ASN A 1 91 ? -8.866 13.198 30.423 1.00 89.69 91 ASN A CA 1
ATOM 672 C C . ASN A 1 91 ? -7.881 12.408 31.297 1.00 89.69 91 ASN A C 1
ATOM 674 O O . ASN A 1 91 ? -6.809 12.046 30.827 1.00 89.69 91 ASN A O 1
ATOM 678 N N . THR A 1 92 ? -8.246 12.138 32.553 1.00 90.38 92 THR A N 1
ATOM 679 C CA . THR A 1 92 ? -7.434 11.349 33.489 1.00 90.38 92 THR A CA 1
ATOM 680 C C . THR A 1 92 ? -7.359 9.894 33.046 1.00 90.38 92 THR A C 1
ATOM 682 O O . THR A 1 92 ? -6.267 9.338 32.999 1.00 90.38 92 THR A O 1
ATOM 685 N N . VAL A 1 93 ? -8.491 9.307 32.647 1.00 91.31 93 VAL A N 1
ATOM 686 C CA . VAL A 1 93 ? -8.541 7.926 32.141 1.00 91.31 93 VAL A CA 1
ATOM 687 C C . VAL A 1 93 ? -7.672 7.783 30.891 1.00 91.31 93 VAL A C 1
ATOM 689 O O . VAL A 1 93 ? -6.823 6.899 30.822 1.00 91.31 93 VAL A O 1
ATOM 692 N N . VAL A 1 94 ? -7.812 8.705 29.933 1.00 92.50 94 VAL A N 1
ATOM 693 C CA . VAL A 1 94 ? -7.010 8.716 28.700 1.00 92.50 94 VAL A CA 1
ATOM 694 C C . VAL A 1 94 ? -5.521 8.919 28.994 1.00 92.50 94 VAL A C 1
ATOM 696 O O . VAL A 1 94 ? -4.686 8.259 28.377 1.00 92.50 94 VAL A O 1
ATOM 699 N N . TYR A 1 95 ? -5.171 9.797 29.938 1.00 93.69 95 TYR A N 1
ATOM 700 C CA . TYR A 1 95 ? -3.783 10.005 30.353 1.00 93.69 95 TYR A CA 1
ATOM 701 C C . TYR A 1 95 ? -3.179 8.739 30.973 1.00 93.69 95 TYR A C 1
ATOM 703 O O . TYR A 1 95 ? -2.108 8.318 30.545 1.00 93.69 95 TYR A O 1
ATOM 711 N N . ASN A 1 96 ? -3.879 8.100 31.916 1.00 93.06 96 ASN A N 1
ATOM 712 C CA . ASN A 1 96 ? -3.419 6.875 32.575 1.00 93.06 96 ASN A CA 1
ATOM 713 C C . ASN A 1 96 ? -3.245 5.728 31.570 1.00 93.06 96 ASN A C 1
ATOM 715 O O . ASN A 1 96 ? -2.194 5.089 31.545 1.00 93.06 96 ASN A O 1
ATOM 719 N N . ALA A 1 97 ? -4.228 5.540 30.684 1.00 93.69 97 ALA A N 1
ATOM 720 C CA . ALA A 1 97 ? -4.166 4.541 29.623 1.00 93.69 97 ALA A CA 1
ATOM 721 C C . ALA A 1 97 ? -3.000 4.798 28.655 1.00 93.69 97 ALA A C 1
ATOM 723 O O . ALA A 1 97 ? -2.338 3.867 28.205 1.00 93.69 97 ALA A O 1
ATOM 724 N N . THR A 1 98 ? -2.718 6.065 28.337 1.00 94.81 98 THR A N 1
ATOM 725 C CA . THR A 1 98 ? -1.583 6.426 27.473 1.00 94.81 98 THR A CA 1
ATOM 726 C C . THR A 1 98 ? -0.252 6.184 28.182 1.00 94.81 98 THR A C 1
ATOM 728 O O . THR A 1 98 ? 0.672 5.631 27.586 1.00 94.81 98 THR A O 1
ATOM 731 N N . ALA A 1 99 ? -0.144 6.567 29.456 1.00 94.81 99 ALA A N 1
ATOM 732 C CA . ALA A 1 99 ? 1.078 6.440 30.239 1.00 94.81 99 ALA A CA 1
ATOM 733 C C . ALA A 1 99 ? 1.515 4.974 30.389 1.00 94.81 99 ALA A C 1
ATOM 735 O O . ALA A 1 99 ? 2.704 4.694 30.241 1.00 94.81 99 ALA A O 1
ATOM 736 N N . GLU A 1 100 ? 0.567 4.052 30.585 1.00 95.25 100 GLU A N 1
ATOM 737 C CA . GLU A 1 100 ? 0.828 2.613 30.737 1.00 95.25 100 GLU A CA 1
ATOM 738 C C . GLU A 1 100 ? 1.569 2.012 29.529 1.00 95.25 100 GLU A C 1
ATOM 740 O O . GLU A 1 100 ? 2.536 1.272 29.702 1.00 95.25 100 GLU A O 1
ATOM 745 N N . VAL A 1 101 ? 1.160 2.359 28.301 1.00 95.38 101 VAL A N 1
ATOM 746 C CA . VAL A 1 101 ? 1.707 1.757 27.067 1.00 95.38 101 VAL A CA 1
ATOM 747 C C . VAL A 1 101 ? 2.785 2.601 26.383 1.00 95.38 101 VAL A C 1
ATOM 749 O O . VAL A 1 101 ? 3.530 2.085 25.549 1.00 95.38 101 VAL A O 1
ATOM 752 N N . SER A 1 102 ? 2.912 3.884 26.739 1.00 95.12 102 SER A N 1
ATOM 753 C CA . SER A 1 102 ? 3.820 4.832 26.074 1.00 95.12 102 SER A CA 1
ATOM 754 C C . SER A 1 102 ? 5.274 4.351 26.018 1.00 95.12 102 SER A C 1
ATOM 756 O O . SER A 1 102 ? 5.899 4.402 24.958 1.00 95.12 102 SER A O 1
ATOM 758 N N . GLY A 1 103 ? 5.801 3.823 27.128 1.00 95.81 103 GLY A N 1
ATOM 759 C CA . GLY A 1 103 ? 7.170 3.310 27.194 1.00 95.81 103 GLY A CA 1
ATOM 760 C C . GLY A 1 103 ? 7.400 2.136 26.241 1.00 95.81 103 GLY A C 1
ATOM 761 O O . GLY A 1 103 ? 8.366 2.141 25.479 1.00 95.81 103 GLY A O 1
ATOM 762 N N . ALA A 1 104 ? 6.476 1.170 26.220 1.00 95.56 104 ALA A N 1
ATOM 763 C CA . ALA A 1 104 ? 6.568 -0.000 25.348 1.00 95.56 104 ALA A CA 1
ATOM 764 C C . ALA A 1 104 ? 6.513 0.386 23.862 1.00 95.56 104 ALA A C 1
ATOM 766 O O . ALA A 1 104 ? 7.310 -0.113 23.067 1.00 95.56 104 ALA A O 1
ATOM 767 N N . ILE A 1 105 ? 5.629 1.324 23.503 1.00 95.31 105 ILE A N 1
ATOM 768 C CA . ILE A 1 105 ? 5.504 1.857 22.140 1.00 95.31 105 ILE A CA 1
ATOM 769 C C . ILE A 1 105 ? 6.817 2.503 21.687 1.00 95.31 105 ILE A C 1
ATOM 771 O O . ILE A 1 105 ? 7.330 2.175 20.616 1.00 95.31 105 ILE A O 1
ATOM 775 N N . VAL A 1 106 ? 7.393 3.393 22.503 1.00 96.06 106 VAL A N 1
ATOM 776 C CA . VAL A 1 106 ? 8.645 4.080 22.151 1.00 96.06 106 VAL A CA 1
ATOM 777 C C . VAL A 1 106 ? 9.775 3.070 21.967 1.00 96.06 106 VAL A C 1
ATOM 779 O O . VAL A 1 106 ? 10.485 3.134 20.966 1.00 96.06 106 VAL A O 1
ATOM 782 N N . THR A 1 107 ? 9.927 2.101 22.873 1.00 95.69 107 THR A N 1
ATOM 783 C CA . THR A 1 107 ? 10.971 1.071 22.757 1.00 95.69 107 THR A CA 1
ATOM 784 C C . THR A 1 107 ? 10.794 0.197 21.512 1.00 95.69 107 THR A C 1
ATOM 786 O O . THR A 1 107 ? 11.773 -0.055 20.801 1.00 95.69 107 THR A O 1
ATOM 789 N N . ALA A 1 108 ? 9.569 -0.237 21.206 1.00 94.38 108 ALA A N 1
ATOM 790 C CA . ALA A 1 108 ? 9.279 -1.064 20.035 1.00 94.38 108 ALA A CA 1
ATOM 791 C C . ALA A 1 108 ? 9.582 -0.325 18.719 1.00 94.38 108 ALA A C 1
ATOM 793 O O . ALA A 1 108 ? 10.280 -0.848 17.841 1.00 94.38 108 ALA A O 1
ATOM 794 N N . VAL A 1 109 ? 9.132 0.928 18.599 1.00 94.56 109 VAL A N 1
ATOM 795 C CA . VAL A 1 109 ? 9.373 1.732 17.396 1.00 94.56 109 VAL A CA 1
ATOM 796 C C . VAL A 1 109 ? 10.853 2.104 17.265 1.00 94.56 109 VAL A C 1
ATOM 798 O O . VAL A 1 109 ? 11.407 1.997 16.172 1.00 94.56 109 VAL A O 1
ATOM 801 N N . MET A 1 110 ? 11.536 2.451 18.362 1.00 95.25 110 MET A N 1
ATOM 802 C CA . MET A 1 110 ? 12.978 2.736 18.341 1.00 95.25 110 MET A CA 1
ATOM 803 C C . MET A 1 110 ? 13.796 1.517 17.913 1.00 95.25 110 MET A C 1
ATOM 805 O O . MET A 1 110 ? 14.711 1.657 17.106 1.00 95.25 110 MET A O 1
ATOM 809 N N . THR A 1 111 ? 13.441 0.315 18.374 1.00 94.94 111 THR A N 1
ATOM 810 C CA . THR A 1 111 ? 14.091 -0.930 17.926 1.00 94.94 111 THR A CA 1
ATOM 811 C C . THR A 1 111 ? 13.929 -1.116 16.417 1.00 94.94 111 THR A C 1
ATOM 813 O O . THR A 1 111 ? 14.883 -1.467 15.720 1.00 94.94 111 THR A O 1
ATOM 816 N N . THR A 1 112 ? 12.744 -0.796 15.892 1.00 93.00 112 THR A N 1
ATOM 817 C CA . THR A 1 112 ? 12.473 -0.844 14.452 1.00 93.00 112 THR A CA 1
ATOM 818 C C . THR A 1 112 ? 13.313 0.185 13.694 1.00 93.00 112 THR A C 1
ATOM 820 O O . THR A 1 112 ? 13.936 -0.173 12.701 1.00 93.00 112 THR A O 1
ATOM 823 N N . ILE A 1 113 ? 13.417 1.429 14.171 1.00 94.62 113 ILE A N 1
ATOM 824 C CA . ILE A 1 113 ? 14.275 2.461 13.561 1.00 94.62 113 ILE A CA 1
ATOM 825 C C . ILE A 1 113 ? 15.747 2.022 13.562 1.00 94.62 113 ILE A C 1
ATOM 827 O O . ILE A 1 113 ? 16.413 2.073 12.529 1.00 94.62 113 ILE A O 1
ATOM 831 N N . ILE A 1 114 ? 16.248 1.536 14.701 1.00 95.56 114 ILE A N 1
ATOM 832 C CA . ILE A 1 114 ? 17.645 1.107 14.861 1.00 95.56 114 ILE A CA 1
ATOM 833 C C . ILE A 1 114 ? 17.970 -0.065 13.931 1.00 95.56 114 ILE A C 1
ATOM 835 O O . ILE A 1 114 ? 19.041 -0.082 13.326 1.00 95.56 114 ILE A O 1
ATOM 839 N N . SER A 1 115 ? 17.036 -1.005 13.743 1.00 93.56 115 SER A N 1
ATOM 840 C CA . SER A 1 115 ? 17.228 -2.144 12.834 1.00 93.56 115 SER A CA 1
ATOM 841 C C . SER A 1 115 ? 17.465 -1.744 11.369 1.00 93.56 115 SER A C 1
ATOM 843 O O . SER A 1 115 ? 18.043 -2.522 10.615 1.00 93.56 115 SER A O 1
ATOM 845 N N . PHE A 1 116 ? 17.079 -0.524 10.972 1.00 91.06 116 PHE A N 1
ATOM 846 C CA . PHE A 1 116 ? 17.287 0.013 9.624 1.00 91.06 116 PHE A CA 1
ATOM 847 C C . PHE A 1 116 ? 18.575 0.836 9.476 1.00 91.06 116 PHE A C 1
ATOM 849 O O . PHE A 1 116 ? 18.958 1.147 8.350 1.00 91.06 116 PHE A O 1
ATOM 856 N N . ILE A 1 117 ? 19.292 1.144 10.565 1.00 93.31 117 ILE A N 1
ATOM 857 C CA . ILE A 1 117 ? 20.567 1.883 10.505 1.00 93.31 117 ILE A CA 1
ATOM 858 C C . ILE A 1 117 ? 21.598 1.228 9.564 1.00 93.31 117 ILE A C 1
ATOM 860 O O . ILE A 1 117 ? 22.234 1.965 8.806 1.00 93.31 117 ILE A O 1
ATOM 864 N N . PRO A 1 118 ? 21.752 -0.115 9.520 1.00 95.00 118 PRO A N 1
ATOM 865 C CA . PRO A 1 118 ? 22.689 -0.755 8.596 1.00 95.00 118 PRO A CA 1
ATOM 866 C C . PRO A 1 118 ? 22.434 -0.436 7.114 1.00 95.00 118 PRO A C 1
ATOM 868 O O . PRO A 1 118 ? 23.357 -0.472 6.312 1.00 95.00 118 PRO A O 1
ATOM 871 N N . VAL A 1 119 ? 21.217 -0.047 6.720 1.00 93.19 119 VAL A N 1
ATOM 872 C CA . VAL A 1 119 ? 20.921 0.333 5.325 1.00 93.19 119 VAL A CA 1
ATOM 873 C C . VAL A 1 119 ? 21.738 1.557 4.892 1.00 93.19 119 VAL A C 1
ATOM 875 O O . VAL A 1 119 ? 22.138 1.666 3.732 1.00 93.19 119 VAL A O 1
ATOM 878 N N . PHE A 1 120 ? 22.071 2.456 5.824 1.00 93.06 120 PHE A N 1
ATOM 879 C CA . PHE A 1 120 ? 22.894 3.631 5.533 1.00 93.06 120 PHE A CA 1
ATOM 880 C C . PHE A 1 120 ? 24.365 3.296 5.267 1.00 93.06 120 PHE A C 1
ATOM 882 O O . PHE A 1 120 ? 25.059 4.102 4.641 1.00 93.06 120 PHE A O 1
ATOM 889 N N . THR A 1 121 ? 24.841 2.112 5.671 1.00 94.88 121 THR A N 1
ATOM 890 C CA . THR A 1 121 ? 26.225 1.687 5.417 1.00 94.88 121 THR A CA 1
ATOM 891 C C . THR A 1 121 ? 26.432 1.165 3.998 1.00 94.88 121 THR A C 1
ATOM 893 O O . THR A 1 121 ? 27.577 1.000 3.587 1.00 94.88 121 THR A O 1
ATOM 896 N N . MET A 1 122 ? 25.363 0.927 3.229 1.00 93.69 122 MET A N 1
ATOM 897 C CA . MET A 1 122 ? 25.473 0.513 1.828 1.00 93.69 122 MET A CA 1
ATOM 898 C C . MET A 1 122 ? 26.090 1.618 0.960 1.00 93.69 122 MET A C 1
ATOM 900 O O . MET A 1 122 ? 25.808 2.809 1.141 1.00 93.69 122 MET A O 1
ATOM 904 N N . ILE A 1 123 ? 26.933 1.212 0.006 1.00 92.50 123 ILE A N 1
ATOM 905 C CA . ILE A 1 123 ? 27.708 2.077 -0.900 1.00 92.50 123 ILE A CA 1
ATOM 906 C C . ILE A 1 123 ? 27.311 1.757 -2.354 1.00 92.50 123 ILE A C 1
ATOM 908 O O . ILE A 1 123 ? 26.760 0.699 -2.638 1.00 92.50 123 ILE A O 1
ATOM 912 N N . GLY A 1 124 ? 27.568 2.676 -3.290 1.00 91.50 124 GLY A N 1
ATOM 913 C CA . GLY A 1 124 ? 27.366 2.438 -4.722 1.00 91.50 124 GLY A CA 1
ATOM 914 C C . GLY A 1 124 ? 25.909 2.579 -5.168 1.00 91.50 124 GLY A C 1
ATOM 915 O O . GLY A 1 124 ? 25.185 3.448 -4.676 1.00 91.50 124 GLY A O 1
ATOM 916 N N . ALA A 1 125 ? 25.499 1.757 -6.137 1.00 87.50 125 ALA A N 1
ATOM 917 C CA . ALA A 1 125 ? 24.157 1.794 -6.722 1.00 87.50 125 ALA A CA 1
ATOM 918 C C . ALA A 1 125 ? 23.072 1.350 -5.723 1.00 87.50 125 ALA A C 1
ATOM 920 O O . ALA A 1 125 ? 22.068 2.043 -5.573 1.00 87.50 125 ALA A O 1
ATOM 921 N N . GLU A 1 126 ? 23.319 0.278 -4.964 1.00 87.38 126 GLU A N 1
ATOM 922 C CA . GLU A 1 126 ? 22.409 -0.216 -3.917 1.00 87.38 126 GLU A CA 1
ATOM 923 C C . GLU A 1 126 ? 22.139 0.859 -2.856 1.00 87.38 126 GLU A C 1
ATOM 925 O O . GLU A 1 126 ? 20.995 1.127 -2.494 1.00 87.38 126 GLU A O 1
ATOM 930 N N . GLY A 1 127 ? 23.190 1.556 -2.407 1.00 89.44 127 GLY A N 1
ATOM 931 C CA . GLY A 1 127 ? 23.058 2.653 -1.450 1.00 89.44 127 GLY A CA 1
ATOM 932 C C . GLY A 1 127 ? 22.210 3.811 -1.986 1.00 89.44 127 GLY A C 1
ATOM 933 O O . GLY A 1 127 ? 21.371 4.339 -1.259 1.00 89.44 127 GLY A O 1
ATOM 934 N N . LYS A 1 128 ? 22.382 4.198 -3.258 1.00 88.50 128 LYS A N 1
ATOM 935 C CA . LYS A 1 128 ? 21.554 5.247 -3.886 1.00 88.50 128 LYS A CA 1
ATOM 936 C C . LYS A 1 128 ? 20.081 4.846 -3.973 1.00 88.50 128 LYS A C 1
ATOM 938 O O . LYS A 1 128 ? 19.220 5.703 -3.798 1.00 88.50 128 LYS A O 1
ATOM 943 N N . LEU A 1 129 ? 19.808 3.563 -4.199 1.00 87.06 129 LEU A N 1
ATOM 944 C CA . LEU A 1 129 ? 18.454 3.032 -4.297 1.00 87.06 129 LEU A CA 1
ATOM 945 C C . LEU A 1 129 ? 17.774 2.936 -2.922 1.00 87.06 129 LEU A C 1
ATOM 947 O O . LEU A 1 129 ? 16.661 3.425 -2.752 1.00 87.06 129 LEU A O 1
ATOM 951 N N . PHE A 1 130 ? 18.443 2.355 -1.921 1.00 91.00 130 PHE A N 1
ATOM 952 C CA . PHE A 1 130 ? 17.813 1.986 -0.647 1.00 91.00 130 PHE A CA 1
ATOM 953 C C . PHE A 1 130 ? 17.941 3.023 0.479 1.00 91.00 130 PHE A C 1
ATOM 955 O O . PHE A 1 130 ? 17.127 3.009 1.405 1.00 91.00 130 PHE A O 1
ATOM 962 N N . ARG A 1 131 ? 18.902 3.961 0.432 1.00 92.69 131 ARG A N 1
ATOM 963 C CA . ARG A 1 131 ? 19.000 5.026 1.455 1.00 92.69 131 ARG A CA 1
ATOM 964 C C . ARG A 1 131 ? 17.732 5.893 1.540 1.00 92.69 131 ARG A C 1
ATOM 966 O O . ARG A 1 131 ? 17.280 6.125 2.663 1.00 92.69 131 ARG A O 1
ATOM 973 N N . PRO A 1 132 ? 17.111 6.340 0.426 1.00 93.81 132 PRO A N 1
ATOM 974 C CA . PRO A 1 132 ? 15.840 7.068 0.483 1.00 93.81 132 PRO A CA 1
ATOM 975 C C . PRO A 1 132 ? 14.712 6.279 1.167 1.00 93.81 132 PRO A C 1
ATOM 977 O O . PRO A 1 132 ? 13.933 6.851 1.931 1.00 93.81 132 PRO A O 1
ATOM 980 N N . LEU A 1 133 ? 14.653 4.958 0.963 1.00 94.06 133 LEU A N 1
ATOM 981 C CA . LEU A 1 133 ? 13.693 4.073 1.637 1.00 94.06 133 LEU A CA 1
ATOM 982 C C . LEU A 1 133 ? 13.932 4.010 3.155 1.00 94.06 133 LEU A C 1
ATOM 984 O O . LEU A 1 133 ? 12.980 4.080 3.930 1.00 94.06 133 LEU A O 1
ATOM 988 N N . ALA A 1 134 ? 15.188 3.943 3.604 1.00 94.62 134 ALA A N 1
ATOM 989 C CA . ALA A 1 134 ? 15.495 3.981 5.037 1.00 94.62 134 ALA A CA 1
ATOM 990 C C . ALA A 1 134 ? 15.136 5.326 5.689 1.00 94.62 134 ALA A C 1
ATOM 992 O O . ALA A 1 134 ? 14.588 5.340 6.795 1.00 94.62 134 ALA A O 1
ATOM 993 N N . PHE A 1 135 ? 15.401 6.450 5.012 1.00 94.81 135 PHE A N 1
ATOM 994 C CA . PHE A 1 135 ? 15.027 7.780 5.504 1.00 94.81 135 PHE A CA 1
ATOM 995 C C . PHE A 1 135 ? 13.518 7.919 5.671 1.00 94.81 135 PHE A C 1
ATOM 997 O O . PHE A 1 135 ? 13.042 8.231 6.760 1.00 94.81 135 PHE A O 1
ATOM 1004 N N . THR A 1 136 ? 12.764 7.647 4.609 1.00 95.00 136 THR A N 1
ATOM 1005 C CA . THR A 1 136 ? 11.300 7.765 4.611 1.00 95.00 136 THR A CA 1
ATOM 1006 C C . THR A 1 136 ? 10.649 6.871 5.655 1.00 95.00 136 THR A C 1
ATOM 1008 O O . THR A 1 136 ? 9.804 7.350 6.412 1.00 95.00 136 THR A O 1
ATOM 1011 N N . LYS A 1 137 ? 11.099 5.618 5.790 1.00 94.00 137 LYS A N 1
ATOM 1012 C CA . LYS A 1 137 ? 10.622 4.723 6.848 1.00 94.00 137 LYS A CA 1
ATOM 1013 C C . LYS A 1 137 ? 10.931 5.266 8.247 1.00 94.00 137 LYS A C 1
ATOM 1015 O O . LYS A 1 137 ? 10.061 5.262 9.115 1.00 94.00 137 LYS A O 1
ATOM 1020 N N . THR A 1 138 ? 12.144 5.769 8.475 1.00 95.19 138 THR A N 1
ATOM 1021 C CA . THR A 1 138 ? 12.546 6.345 9.772 1.00 95.19 138 THR A CA 1
ATOM 1022 C C . THR A 1 138 ? 11.717 7.580 10.126 1.00 95.19 138 THR A C 1
ATOM 1024 O O . THR A 1 138 ? 11.240 7.709 11.256 1.00 95.19 138 THR A O 1
ATOM 1027 N N . PHE A 1 139 ? 11.484 8.470 9.159 1.00 96.06 139 PHE A N 1
ATOM 1028 C CA . PHE A 1 139 ? 10.616 9.633 9.334 1.00 96.06 139 PHE A CA 1
ATOM 1029 C C . PHE A 1 139 ? 9.169 9.228 9.609 1.00 96.06 139 PHE A C 1
ATOM 1031 O O . PHE A 1 139 ? 8.552 9.798 10.503 1.00 96.06 139 PHE A O 1
ATOM 1038 N N . ALA A 1 140 ? 8.646 8.217 8.912 1.00 95.44 140 ALA A N 1
ATOM 1039 C CA . ALA A 1 140 ? 7.296 7.702 9.125 1.00 95.44 140 ALA A CA 1
ATOM 1040 C C . ALA A 1 140 ? 7.108 7.121 10.526 1.00 95.44 140 ALA A C 1
ATOM 1042 O O . ALA A 1 140 ? 6.146 7.462 11.210 1.00 95.44 140 ALA A O 1
ATOM 1043 N N . LEU A 1 141 ? 8.059 6.318 11.001 1.00 95.00 141 LEU A N 1
ATOM 1044 C CA . LEU A 1 141 ? 8.036 5.780 12.359 1.00 95.00 141 LEU A CA 1
ATOM 1045 C C . LEU A 1 141 ? 8.153 6.884 13.418 1.00 95.00 141 LEU A C 1
ATOM 1047 O O . LEU A 1 141 ? 7.417 6.878 14.404 1.00 95.00 141 LEU A O 1
ATOM 1051 N N . THR A 1 142 ? 9.004 7.881 13.186 1.00 95.62 142 THR A N 1
ATOM 1052 C CA . THR A 1 142 ? 9.147 9.027 14.096 1.00 95.62 142 THR A CA 1
ATOM 1053 C C . THR A 1 142 ? 7.861 9.859 14.144 1.00 95.62 142 THR A C 1
ATOM 1055 O O . THR A 1 142 ? 7.363 10.175 15.224 1.00 95.62 142 THR A O 1
ATOM 1058 N N . ALA A 1 143 ? 7.266 10.150 12.983 1.00 96.19 143 ALA A N 1
ATOM 1059 C CA . ALA A 1 143 ? 5.971 10.812 12.877 1.00 96.19 143 ALA A CA 1
ATOM 1060 C C . ALA A 1 143 ? 4.860 9.995 13.553 1.00 96.19 143 ALA A C 1
ATOM 1062 O O . ALA A 1 143 ? 4.014 10.575 14.227 1.00 96.19 143 ALA A O 1
ATOM 1063 N N . SER A 1 144 ? 4.886 8.661 13.447 1.00 94.75 144 SER A N 1
ATOM 1064 C CA . SER A 1 144 ? 3.907 7.787 14.105 1.00 94.75 144 SER A CA 1
ATOM 1065 C C . SER A 1 144 ? 3.945 7.903 15.627 1.00 94.75 144 SER A C 1
ATOM 1067 O O . SER A 1 144 ? 2.888 8.009 16.238 1.00 94.75 144 SER A O 1
ATOM 1069 N N . ILE A 1 145 ? 5.136 7.985 16.240 1.00 95.00 145 ILE A N 1
ATOM 1070 C CA . ILE A 1 145 ? 5.273 8.200 17.689 1.00 95.00 145 ILE A CA 1
ATOM 1071 C C . ILE A 1 145 ? 4.689 9.561 18.072 1.00 95.00 145 ILE A C 1
ATOM 1073 O O . ILE A 1 145 ? 3.951 9.662 19.051 1.00 95.00 145 ILE A O 1
ATOM 1077 N N . ILE A 1 146 ? 4.998 10.606 17.298 1.00 95.69 146 ILE A N 1
ATOM 1078 C CA . ILE A 1 146 ? 4.496 11.959 17.557 1.00 95.69 146 ILE A CA 1
ATOM 1079 C C . ILE A 1 146 ? 2.965 11.975 17.475 1.00 95.69 146 ILE A C 1
ATOM 1081 O O . ILE A 1 146 ? 2.298 12.439 18.397 1.00 95.69 146 ILE A O 1
ATOM 1085 N N . VAL A 1 147 ? 2.391 11.424 16.405 1.00 95.12 147 VAL A N 1
ATOM 1086 C CA . VAL A 1 147 ? 0.936 11.332 16.236 1.00 95.12 147 VAL A CA 1
ATOM 1087 C C . VAL A 1 147 ? 0.311 10.513 17.355 1.00 95.12 147 VAL A C 1
ATOM 1089 O O . VAL A 1 147 ? -0.656 10.956 17.973 1.00 95.12 147 VAL A O 1
ATOM 1092 N N . ALA A 1 148 ? 0.869 9.344 17.651 1.00 93.50 148 ALA A N 1
ATOM 1093 C CA . ALA A 1 148 ? 0.293 8.446 18.628 1.00 93.50 148 ALA A CA 1
ATOM 1094 C C . ALA A 1 148 ? 0.340 9.011 20.042 1.00 93.50 148 ALA A C 1
ATOM 1096 O O . ALA A 1 148 ? -0.665 8.965 20.727 1.00 93.50 148 ALA A O 1
ATOM 1097 N N . LEU A 1 149 ? 1.455 9.580 20.492 1.00 93.88 149 LEU A N 1
ATOM 1098 C CA . LEU A 1 149 ? 1.566 10.025 21.883 1.00 93.88 149 LEU A CA 1
ATOM 1099 C C . LEU A 1 149 ? 1.038 11.443 22.111 1.00 93.88 149 LEU A C 1
ATOM 1101 O O . LEU A 1 149 ? 0.591 11.745 23.215 1.00 93.88 149 LEU A O 1
ATOM 1105 N N . PHE A 1 150 ? 1.056 12.312 21.095 1.00 94.25 150 PHE A N 1
ATOM 1106 C CA . PHE A 1 150 ? 0.666 13.716 21.261 1.00 94.25 150 PHE A CA 1
ATOM 1107 C C . PHE A 1 150 ? -0.675 14.072 20.620 1.00 94.25 150 PHE A C 1
ATOM 1109 O O . PHE A 1 150 ? -1.352 14.960 21.130 1.00 94.25 150 PHE A O 1
ATOM 1116 N N . LEU A 1 151 ? -1.081 13.419 19.525 1.00 94.81 151 LEU A N 1
ATOM 1117 C CA . LEU A 1 151 ? -2.328 13.758 18.826 1.00 94.81 151 LEU A CA 1
ATOM 1118 C C . LEU A 1 151 ? -3.467 12.806 19.208 1.00 94.81 151 LEU A C 1
ATOM 1120 O O . LEU A 1 151 ? -4.548 13.280 19.562 1.00 94.81 151 LEU A O 1
ATOM 1124 N N . ILE A 1 152 ? -3.250 11.486 19.185 1.00 93.44 152 ILE A N 1
ATOM 1125 C CA . ILE A 1 152 ? -4.313 10.507 19.478 1.00 93.44 152 ILE A CA 1
ATOM 1126 C C . ILE A 1 152 ? -4.975 10.760 20.847 1.00 93.44 152 ILE A C 1
ATOM 1128 O O . ILE A 1 152 ? -6.203 10.827 20.861 1.00 93.44 152 ILE A O 1
ATOM 1132 N N . PRO A 1 153 ? -4.263 10.970 21.978 1.00 93.69 153 PRO A N 1
ATOM 1133 C CA . PRO A 1 153 ? -4.912 11.075 23.283 1.00 93.69 153 PRO A CA 1
ATOM 1134 C C . PRO A 1 153 ? -5.815 12.311 23.414 1.00 93.69 153 PRO A C 1
ATOM 1136 O O . PRO A 1 153 ? -6.970 12.145 23.810 1.00 93.69 153 PRO A O 1
ATOM 1139 N N . PRO A 1 154 ? -5.396 13.538 23.034 1.00 93.50 154 PRO A N 1
ATOM 1140 C CA . PRO A 1 154 ? -6.296 14.693 23.052 1.00 93.50 154 PRO A CA 1
ATOM 1141 C C . PRO A 1 154 ? -7.532 14.520 22.163 1.00 93.50 154 PRO A C 1
ATOM 1143 O O . PRO A 1 154 ? -8.647 14.844 22.584 1.00 93.50 154 PRO A O 1
ATOM 1146 N N . PHE A 1 155 ? -7.365 13.981 20.950 1.00 92.62 155 PHE A N 1
ATOM 1147 C CA . PHE A 1 155 ? -8.495 13.736 20.055 1.00 92.62 155 PHE A CA 1
ATOM 1148 C C . PHE A 1 155 ? -9.406 12.614 20.572 1.00 92.62 155 PHE A C 1
ATOM 1150 O O . PHE A 1 155 ? -10.627 12.744 20.486 1.00 92.62 155 PHE A O 1
ATOM 1157 N N . ALA A 1 156 ? -8.851 11.561 21.177 1.00 90.06 156 ALA A N 1
ATOM 1158 C CA . ALA A 1 156 ? -9.609 10.503 21.837 1.00 90.06 156 ALA A CA 1
ATOM 1159 C C . ALA A 1 156 ? -10.420 11.062 23.011 1.00 90.06 156 ALA A C 1
ATOM 1161 O O . ALA A 1 156 ? -11.630 10.851 23.077 1.00 90.06 156 ALA A O 1
ATOM 1162 N N . ALA A 1 157 ? -9.800 11.847 23.895 1.00 89.12 157 ALA A N 1
ATOM 1163 C CA . ALA A 1 157 ? -10.480 12.474 25.025 1.00 89.12 157 ALA A CA 1
ATOM 1164 C C . ALA A 1 157 ? -11.640 13.373 24.572 1.00 89.12 157 ALA A C 1
ATOM 1166 O O . ALA A 1 157 ? -12.708 13.378 25.188 1.00 89.12 157 ALA A O 1
ATOM 1167 N N . PHE A 1 158 ? -11.470 14.098 23.463 1.00 87.94 158 PHE A N 1
ATOM 1168 C CA . PHE A 1 158 ? -12.540 14.887 22.857 1.00 87.94 158 PHE A CA 1
ATOM 1169 C C . PHE A 1 158 ? -13.656 14.014 22.259 1.00 87.94 158 PHE A C 1
ATOM 1171 O O . PHE A 1 158 ? -14.835 14.267 22.515 1.00 87.94 158 PHE A O 1
ATOM 1178 N N . LEU A 1 159 ? -13.300 12.982 21.489 1.00 86.19 159 LEU A N 1
ATOM 1179 C CA . LEU A 1 159 ? -14.234 12.132 20.743 1.00 86.19 159 LEU A CA 1
ATOM 1180 C C . LEU A 1 159 ? -15.044 11.186 21.646 1.00 86.19 159 LEU A C 1
ATOM 1182 O O . LEU A 1 159 ? -16.224 10.930 21.391 1.00 86.19 159 LEU A O 1
ATOM 1186 N N . PHE A 1 160 ? -14.430 10.683 22.718 1.00 82.69 160 PHE A N 1
ATOM 1187 C CA . PHE A 1 160 ? -15.072 9.812 23.706 1.00 82.69 160 PHE A CA 1
ATOM 1188 C C . PHE A 1 160 ? -15.797 10.583 24.812 1.00 82.69 160 PHE A C 1
ATOM 1190 O O . PHE A 1 160 ? -16.524 9.984 25.608 1.00 82.69 160 PHE A O 1
ATOM 1197 N N . ARG A 1 161 ? -15.703 11.920 24.832 1.00 78.44 161 ARG A N 1
ATOM 1198 C CA . ARG A 1 161 ? -16.464 12.745 25.770 1.00 78.44 161 ARG A CA 1
ATOM 1199 C C . ARG A 1 161 ? -17.965 12.538 25.574 1.00 78.44 161 ARG A C 1
ATOM 1201 O O . ARG A 1 161 ? -18.534 12.941 24.560 1.00 78.44 161 ARG A O 1
ATOM 1208 N N . LYS A 1 162 ? -18.644 11.976 26.583 1.00 64.19 162 LYS A N 1
ATOM 1209 C CA . LYS A 1 162 ? -20.115 11.896 26.642 1.00 64.19 162 LYS A CA 1
ATOM 1210 C C . LYS A 1 162 ? -20.708 13.305 26.776 1.00 64.19 162 LYS A C 1
ATOM 1212 O O . LYS A 1 162 ? -21.075 13.746 27.860 1.00 64.19 162 LYS A O 1
ATOM 1217 N N . LYS A 1 163 ? -20.792 14.058 25.678 1.00 56.50 163 LYS A N 1
ATOM 1218 C CA . LYS A 1 163 ? -21.528 15.325 25.650 1.00 56.50 163 LYS A CA 1
ATOM 1219 C C . LYS A 1 163 ? -23.019 15.000 25.531 1.00 56.50 163 LYS A C 1
ATOM 1221 O O . LYS A 1 163 ? -23.438 14.327 24.588 1.00 56.50 163 LYS A O 1
ATOM 1226 N N . SER A 1 164 ? -23.824 15.477 26.481 1.00 53.16 164 SER A N 1
ATOM 1227 C CA . SER A 1 164 ? -25.290 15.427 26.404 1.00 53.16 164 SER A CA 1
ATOM 1228 C C . SER A 1 164 ? -25.768 16.391 25.315 1.00 53.16 164 SER A C 1
ATOM 1230 O O . SER A 1 164 ? -26.126 17.540 25.562 1.00 53.16 164 SER A O 1
ATOM 1232 N N . ILE A 1 165 ? -25.672 15.958 24.060 1.00 61.06 165 ILE A N 1
ATOM 1233 C CA . ILE A 1 165 ? -26.285 16.656 22.932 1.00 61.06 165 ILE A CA 1
ATOM 1234 C C . ILE A 1 165 ? -27.798 16.473 23.077 1.00 61.06 165 ILE A C 1
ATOM 1236 O O . ILE A 1 165 ? -28.259 15.334 23.194 1.00 61.06 165 ILE A O 1
ATOM 1240 N N . LYS A 1 166 ? -28.563 17.575 23.060 1.00 66.81 166 LYS A N 1
ATOM 1241 C CA . LYS A 1 166 ? -30.034 17.536 23.114 1.00 66.81 166 LYS A CA 1
ATOM 1242 C C . LYS A 1 166 ? -30.559 16.563 22.054 1.00 66.81 166 LYS A C 1
ATOM 1244 O O . LYS A 1 166 ? -30.165 16.655 20.892 1.00 66.81 166 LYS A O 1
ATOM 1249 N N . ASN A 1 167 ? -31.474 15.670 22.435 1.00 67.12 167 ASN A N 1
ATOM 1250 C CA . ASN A 1 167 ? -32.012 14.650 21.527 1.00 67.12 167 ASN A CA 1
ATOM 1251 C C . ASN A 1 167 ? -32.589 15.254 20.237 1.00 67.12 167 ASN A C 1
ATOM 1253 O O . ASN A 1 167 ? -32.397 14.682 19.171 1.00 67.12 167 ASN A O 1
ATOM 1257 N N . THR A 1 168 ? -33.184 16.450 20.299 1.00 69.62 168 THR A N 1
ATOM 1258 C CA . THR A 1 168 ? -33.666 17.191 19.122 1.00 69.62 168 THR A CA 1
ATOM 1259 C C . THR A 1 168 ? -32.563 17.449 18.095 1.00 69.62 168 THR A C 1
ATOM 1261 O O . THR A 1 168 ? -32.769 17.234 16.907 1.00 69.62 168 THR A O 1
ATOM 1264 N N . PHE A 1 169 ? -31.367 17.844 18.537 1.00 74.81 169 PHE A N 1
ATOM 1265 C CA . PHE A 1 169 ? -30.243 18.091 17.635 1.00 74.81 169 PHE A CA 1
ATOM 1266 C C . PHE A 1 169 ? -29.716 16.790 17.017 1.00 74.81 169 PHE A C 1
ATOM 1268 O O . PHE A 1 169 ? -29.348 16.779 15.848 1.00 74.81 169 PHE A O 1
ATOM 1275 N N . LYS A 1 170 ? -29.744 15.671 17.758 1.00 74.88 170 LYS A N 1
ATOM 1276 C CA . LYS A 1 170 ? -29.390 14.353 17.203 1.00 74.88 170 LYS A CA 1
ATOM 1277 C C . LYS A 1 170 ? -30.381 13.900 16.123 1.00 74.88 170 LYS A C 1
ATOM 1279 O O . LYS A 1 170 ? -29.951 13.367 15.108 1.00 74.88 170 LYS A O 1
ATOM 1284 N N . TYR A 1 171 ? -31.681 14.152 16.304 1.00 76.81 171 TYR A N 1
ATOM 1285 C CA . TYR A 1 171 ? -32.686 13.875 15.270 1.00 76.81 171 TYR A CA 1
ATOM 1286 C C . TYR A 1 171 ? -32.478 14.732 14.017 1.00 76.81 171 TYR A C 1
ATOM 1288 O O . TYR A 1 171 ? -32.513 14.194 12.914 1.00 76.81 171 TYR A O 1
ATOM 1296 N N . VAL A 1 172 ? -32.204 16.032 14.176 1.00 81.00 172 VAL A N 1
ATOM 1297 C CA . VAL A 1 172 ? -31.918 16.931 13.043 1.00 81.00 172 VAL A CA 1
ATOM 1298 C C . VAL A 1 172 ? -30.651 16.497 12.304 1.00 81.00 172 VAL A C 1
ATOM 1300 O O . VAL A 1 172 ? -30.663 16.407 11.082 1.00 81.00 172 VAL A O 1
ATOM 1303 N N . LEU A 1 173 ? -29.582 16.163 13.031 1.00 80.50 173 LEU A N 1
ATOM 1304 C CA . LEU A 1 173 ? -28.320 15.719 12.439 1.00 80.50 173 LEU A CA 1
ATOM 1305 C C . LEU A 1 173 ? -28.477 14.406 11.660 1.00 80.50 173 LEU A C 1
ATOM 1307 O O . LEU A 1 173 ? -27.973 14.289 10.547 1.00 80.50 173 LEU A O 1
ATOM 1311 N N . ASN A 1 174 ? -29.212 13.436 12.209 1.00 80.25 174 ASN A N 1
ATOM 1312 C CA . ASN A 1 174 ? -29.460 12.163 11.531 1.00 80.25 174 ASN A CA 1
ATOM 1313 C C . ASN A 1 174 ? -30.403 12.325 10.330 1.00 80.25 174 ASN A C 1
ATOM 1315 O O . ASN A 1 174 ? -30.185 11.697 9.298 1.00 80.25 174 ASN A O 1
ATOM 1319 N N . GLY A 1 175 ? -31.413 13.198 10.426 1.00 80.38 175 GLY A N 1
ATOM 1320 C CA . GLY A 1 175 ? -32.260 13.559 9.287 1.00 80.38 175 GLY A CA 1
ATOM 1321 C C . GLY A 1 175 ? -31.463 14.233 8.167 1.00 80.38 175 GLY A C 1
ATOM 1322 O O . GLY A 1 175 ? -31.650 13.915 6.997 1.00 80.38 175 GLY A O 1
ATOM 1323 N N . PHE A 1 176 ? -30.511 15.097 8.527 1.00 86.56 176 PHE A N 1
ATOM 1324 C CA . PHE A 1 176 ? -29.596 15.733 7.582 1.00 86.56 176 PHE A CA 1
ATOM 1325 C C . PHE A 1 176 ? -28.630 14.731 6.929 1.00 86.56 176 PHE A C 1
ATOM 1327 O O . PHE A 1 176 ? -28.431 14.787 5.721 1.00 86.56 176 PHE A O 1
ATOM 1334 N N . LEU A 1 177 ? -28.093 13.767 7.688 1.00 82.69 177 LEU A N 1
ATOM 1335 C CA . LEU A 1 177 ? -27.280 12.661 7.155 1.00 82.69 177 LEU A CA 1
ATOM 1336 C C . LEU A 1 177 ? -28.037 11.840 6.103 1.00 82.69 177 LEU A C 1
ATOM 1338 O O . LEU A 1 177 ? -27.486 11.542 5.046 1.00 82.69 177 LEU A O 1
ATOM 1342 N N . ILE A 1 178 ? -29.309 11.522 6.362 1.00 84.88 178 ILE A N 1
ATOM 1343 C CA . ILE A 1 178 ? -30.167 10.811 5.404 1.00 84.88 178 ILE A CA 1
ATOM 1344 C C . ILE A 1 178 ? -30.430 11.685 4.172 1.00 84.88 178 ILE A C 1
ATOM 1346 O O . ILE A 1 178 ? -30.326 11.193 3.053 1.00 84.88 178 ILE A O 1
ATOM 1350 N N . ALA A 1 179 ? -30.717 12.978 4.352 1.00 84.06 179 ALA A N 1
ATOM 1351 C CA . ALA A 1 179 ? -30.955 13.903 3.243 1.00 84.06 179 ALA A CA 1
ATOM 1352 C C . ALA A 1 179 ? -29.721 14.067 2.339 1.00 84.06 179 ALA A C 1
ATOM 1354 O O . ALA A 1 179 ? -29.851 14.010 1.118 1.00 84.06 179 ALA A O 1
ATOM 1355 N N . ILE A 1 180 ? -28.522 14.195 2.922 1.00 87.25 180 ILE A N 1
ATOM 1356 C CA . ILE A 1 180 ? -27.258 14.183 2.171 1.00 87.25 180 ILE A CA 1
ATOM 1357 C C . ILE A 1 180 ? -27.074 12.846 1.461 1.00 87.25 180 ILE A C 1
ATOM 1359 O O . ILE A 1 180 ? -26.681 12.830 0.301 1.00 87.25 180 ILE A O 1
ATOM 1363 N N . GLY A 1 181 ? -27.360 11.728 2.130 1.00 81.94 181 GLY A N 1
ATOM 1364 C CA . GLY A 1 181 ? -27.261 10.408 1.516 1.00 81.94 181 GLY A CA 1
ATOM 1365 C C . GLY A 1 181 ? -28.181 10.255 0.300 1.00 81.94 181 GLY A C 1
ATOM 1366 O O . GLY A 1 181 ? -27.746 9.763 -0.737 1.00 81.94 181 GLY A O 1
ATOM 1367 N N . ILE A 1 182 ? -29.417 10.757 0.381 1.00 84.81 182 ILE A N 1
ATOM 1368 C CA . ILE A 1 182 ? -30.364 10.782 -0.744 1.00 84.81 182 ILE A CA 1
ATOM 1369 C C . ILE A 1 182 ? -29.849 11.696 -1.862 1.00 84.81 182 ILE A C 1
ATOM 1371 O O . ILE A 1 182 ? -29.851 11.294 -3.022 1.00 84.81 182 ILE A O 1
ATOM 1375 N N . ALA A 1 183 ? -29.353 12.891 -1.530 1.00 85.50 183 ALA A N 1
ATOM 1376 C CA . ALA A 1 183 ? -28.763 13.797 -2.512 1.00 85.50 183 ALA A CA 1
ATOM 1377 C C . ALA A 1 183 ? -27.552 13.161 -3.217 1.00 85.50 183 ALA A C 1
ATOM 1379 O O . ALA A 1 183 ? -27.442 13.236 -4.436 1.00 85.50 183 ALA A O 1
ATOM 1380 N N . ALA A 1 184 ? -26.679 12.474 -2.480 1.00 82.94 184 ALA A N 1
ATOM 1381 C CA . ALA A 1 184 ? -25.520 11.783 -3.038 1.00 82.94 184 ALA A CA 1
ATOM 1382 C C . ALA A 1 184 ? -25.923 10.681 -4.031 1.00 82.94 184 ALA A C 1
ATOM 1384 O O . ALA A 1 184 ? -25.306 10.576 -5.088 1.00 82.94 184 ALA A O 1
ATOM 1385 N N . ILE A 1 185 ? -26.992 9.927 -3.745 1.00 85.69 185 ILE A N 1
ATOM 1386 C CA . ILE A 1 185 ? -27.554 8.944 -4.687 1.00 85.69 185 ILE A CA 1
ATOM 1387 C C . ILE A 1 185 ? -28.078 9.636 -5.952 1.00 85.69 185 ILE A C 1
ATOM 1389 O O . ILE A 1 185 ? -27.837 9.143 -7.049 1.00 85.69 185 ILE A O 1
ATOM 1393 N N . ILE A 1 186 ? -28.741 10.791 -5.819 1.00 82.69 186 ILE A N 1
ATOM 1394 C CA . ILE A 1 186 ? -29.241 11.571 -6.966 1.00 82.69 186 ILE A CA 1
ATOM 1395 C C . ILE A 1 186 ? -28.087 12.044 -7.864 1.00 82.69 186 ILE A C 1
ATOM 1397 O O . ILE A 1 186 ? -28.222 12.037 -9.084 1.00 82.69 186 ILE A O 1
ATOM 1401 N N . TYR A 1 187 ? -26.937 12.396 -7.282 1.00 81.12 187 TYR A N 1
ATOM 1402 C CA . TYR A 1 187 ? -25.718 12.742 -8.024 1.00 81.12 187 TYR A CA 1
ATOM 1403 C C . TYR A 1 187 ? -24.923 11.524 -8.533 1.00 81.12 187 TYR A C 1
ATOM 1405 O O . TYR A 1 187 ? -23.839 11.698 -9.084 1.00 81.12 187 TYR A O 1
ATOM 1413 N N . GLY A 1 188 ? -25.434 10.300 -8.363 1.00 73.94 188 GLY A N 1
ATOM 1414 C CA . GLY A 1 188 ? -24.806 9.071 -8.858 1.00 73.94 188 GLY A CA 1
ATOM 1415 C C . GLY A 1 188 ? -23.736 8.472 -7.939 1.00 73.94 188 GLY A C 1
ATOM 1416 O O . GLY A 1 188 ? -23.092 7.491 -8.303 1.00 73.94 188 GLY A O 1
ATOM 1417 N N . TYR A 1 189 ? -23.544 9.004 -6.729 1.00 78.19 189 TYR A N 1
ATOM 1418 C CA . TYR A 1 189 ? -22.595 8.449 -5.765 1.00 78.19 189 TYR A CA 1
ATOM 1419 C C . TYR A 1 189 ? -23.266 7.387 -4.893 1.00 78.19 189 TYR A C 1
ATOM 1421 O O . TYR A 1 189 ? -23.981 7.691 -3.935 1.00 78.19 189 TYR A O 1
ATOM 1429 N N . TRP A 1 190 ? -22.964 6.118 -5.168 1.00 77.81 190 TRP A N 1
ATOM 1430 C CA . TRP A 1 190 ? -23.474 4.973 -4.402 1.00 77.81 190 TRP A CA 1
ATOM 1431 C C . TRP A 1 190 ? -23.114 5.025 -2.902 1.00 77.81 190 TRP A C 1
ATOM 1433 O O . TRP A 1 190 ? -23.845 4.477 -2.076 1.00 77.81 190 TRP A O 1
ATOM 1443 N N . LEU A 1 191 ? -22.051 5.756 -2.527 1.00 76.88 191 LEU A N 1
ATOM 1444 C CA . LEU A 1 191 ? -21.678 6.042 -1.132 1.00 76.88 191 LEU A CA 1
ATOM 1445 C C . LEU A 1 191 ? -22.825 6.683 -0.323 1.00 76.88 191 LEU A C 1
ATOM 1447 O O . LEU A 1 191 ? -22.852 6.576 0.905 1.00 76.88 191 LEU A O 1
ATOM 1451 N N . GLY A 1 192 ? -23.807 7.302 -0.988 1.00 76.00 192 GLY A N 1
ATOM 1452 C CA . GLY A 1 192 ? -25.018 7.813 -0.351 1.00 76.00 192 GLY A CA 1
ATOM 1453 C C . GLY A 1 192 ? -25.838 6.742 0.379 1.00 76.00 192 GLY A C 1
ATOM 1454 O O . GLY A 1 192 ? -26.398 7.030 1.437 1.00 76.00 192 GLY A O 1
ATOM 1455 N N . LEU A 1 193 ? -25.832 5.485 -0.089 1.00 81.19 193 LEU A N 1
ATOM 1456 C CA . LEU A 1 193 ? -26.499 4.364 0.593 1.00 81.19 193 LEU A CA 1
ATOM 1457 C C . LEU A 1 193 ? -25.914 4.105 1.988 1.00 81.19 193 LEU A C 1
ATOM 1459 O O . LEU A 1 193 ? -26.650 3.806 2.928 1.00 81.19 193 LEU A O 1
ATOM 1463 N N . ILE A 1 194 ? -24.600 4.273 2.141 1.00 82.19 194 ILE A N 1
ATOM 1464 C CA . ILE A 1 194 ? -23.899 4.084 3.415 1.00 82.19 194 ILE A CA 1
ATOM 1465 C C . ILE A 1 194 ? -24.324 5.168 4.408 1.00 82.19 194 ILE A C 1
ATOM 1467 O O . ILE A 1 194 ? -24.649 4.865 5.555 1.00 82.19 194 ILE A O 1
ATOM 1471 N N . LEU A 1 195 ? -24.380 6.426 3.961 1.00 80.06 195 LEU A N 1
ATOM 1472 C CA . LEU A 1 195 ? -24.817 7.559 4.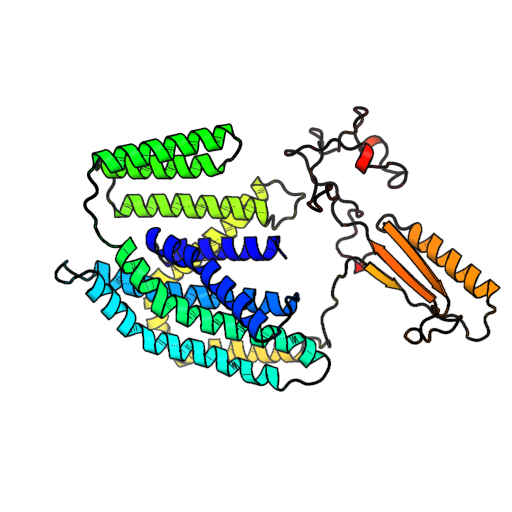785 1.00 80.06 195 LEU A CA 1
ATOM 1473 C C . LEU A 1 195 ? -26.265 7.397 5.262 1.00 80.06 195 LEU A C 1
ATOM 1475 O O . LEU A 1 195 ? -26.564 7.667 6.427 1.00 80.06 195 LEU A O 1
ATOM 1479 N N . ILE A 1 196 ? -27.147 6.893 4.395 1.00 83.25 196 ILE A N 1
ATOM 1480 C CA . ILE A 1 196 ? -28.528 6.560 4.763 1.00 83.25 196 ILE A CA 1
ATOM 1481 C C . ILE A 1 196 ? -28.546 5.445 5.811 1.00 83.25 196 ILE A C 1
ATOM 1483 O O . 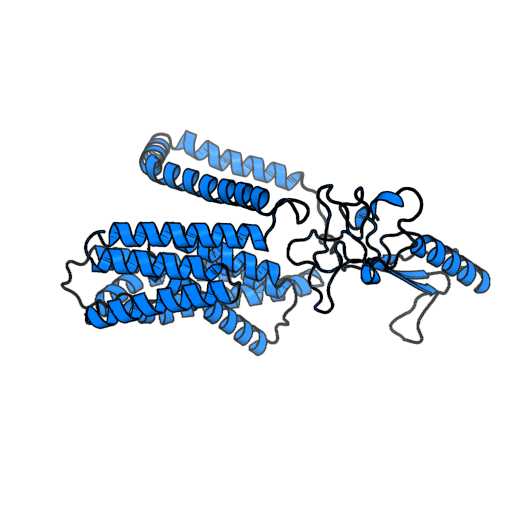ILE A 1 196 ? -29.231 5.578 6.825 1.00 83.25 196 ILE A O 1
ATOM 1487 N N . ALA A 1 197 ? -27.772 4.375 5.610 1.00 82.62 197 ALA A N 1
ATOM 1488 C CA . ALA A 1 197 ? -27.702 3.262 6.551 1.00 82.62 197 ALA A CA 1
ATOM 1489 C C . ALA A 1 197 ? -27.229 3.722 7.945 1.00 82.62 197 ALA A C 1
ATOM 1491 O O . ALA A 1 197 ? -27.868 3.389 8.942 1.00 82.62 197 ALA A O 1
ATOM 1492 N N . PHE A 1 198 ? -26.200 4.575 8.016 1.00 82.12 198 PHE A N 1
ATOM 1493 C CA . PHE A 1 198 ? -25.750 5.215 9.260 1.00 82.12 198 PHE A CA 1
ATOM 1494 C C . PHE A 1 198 ? -26.810 6.113 9.905 1.00 82.12 198 PHE A C 1
ATOM 1496 O O . PHE A 1 198 ? -26.975 6.120 11.127 1.00 82.12 198 PHE A O 1
ATOM 1503 N N . GLY A 1 199 ? -27.541 6.883 9.097 1.00 78.50 199 GLY A N 1
ATOM 1504 C CA . GLY A 1 199 ? -28.628 7.728 9.582 1.00 78.50 199 GLY A CA 1
ATOM 1505 C C . GLY A 1 199 ? -29.762 6.909 10.203 1.00 78.50 199 GLY A C 1
ATOM 1506 O O . GLY A 1 199 ? -30.252 7.251 11.281 1.00 78.50 199 GLY A O 1
ATOM 1507 N N . ILE A 1 200 ? -30.135 5.791 9.572 1.00 82.12 200 ILE A N 1
ATOM 1508 C CA . ILE A 1 200 ? -31.180 4.876 10.053 1.00 82.12 200 ILE A CA 1
ATOM 1509 C C . ILE A 1 200 ? -30.748 4.175 11.345 1.00 82.12 200 ILE A C 1
ATOM 1511 O O . ILE A 1 200 ? -31.520 4.155 12.306 1.00 82.12 200 ILE A O 1
ATOM 1515 N N . THR A 1 201 ? -29.525 3.638 11.420 1.00 81.62 201 THR A N 1
ATOM 1516 C CA . THR A 1 201 ? -29.029 2.979 12.643 1.00 81.62 201 THR A CA 1
ATOM 1517 C C . THR A 1 201 ? -28.978 3.949 13.820 1.00 81.62 201 THR A C 1
ATOM 1519 O O . THR A 1 201 ? -29.392 3.607 14.932 1.00 81.62 201 THR A O 1
ATOM 1522 N N . ALA A 1 202 ? -28.551 5.189 13.578 1.00 77.12 202 ALA A N 1
ATOM 1523 C CA . ALA A 1 202 ? -28.522 6.234 14.592 1.00 77.12 202 ALA A CA 1
ATOM 1524 C C . ALA A 1 202 ? -29.934 6.652 15.050 1.00 77.12 202 ALA A C 1
ATOM 1526 O O . ALA A 1 202 ? -30.141 6.932 16.234 1.00 77.12 202 ALA A O 1
ATOM 1527 N N . LEU A 1 203 ? -30.922 6.658 14.149 1.00 78.62 203 LEU A N 1
ATOM 1528 C CA . LEU A 1 203 ? -32.324 6.959 14.463 1.00 78.62 203 LEU A CA 1
ATOM 1529 C C . LEU A 1 203 ? -32.987 5.820 15.259 1.00 78.62 203 LEU A C 1
ATOM 1531 O O . LEU A 1 203 ? -33.703 6.081 16.226 1.00 78.62 203 LEU A O 1
ATOM 1535 N N . LEU A 1 204 ? -32.677 4.562 14.934 1.00 78.69 204 LEU A N 1
ATOM 1536 C CA . LEU A 1 204 ? -33.134 3.384 15.682 1.00 78.69 204 LEU A CA 1
ATOM 1537 C C . LEU A 1 204 ? -32.542 3.311 17.100 1.00 78.69 204 LEU A C 1
ATOM 1539 O O . LEU A 1 204 ? -33.251 2.930 18.036 1.00 78.69 204 LEU A O 1
ATOM 1543 N N . ASN A 1 205 ? -31.280 3.722 17.279 1.00 77.50 205 ASN A N 1
ATOM 1544 C CA . ASN A 1 205 ? -30.668 3.868 18.605 1.00 77.50 205 ASN A CA 1
ATOM 1545 C C . ASN A 1 205 ? -31.377 4.977 19.416 1.00 77.50 205 ASN A C 1
ATOM 1547 O O . ASN A 1 205 ? -31.792 4.760 20.554 1.00 77.50 205 ASN A O 1
ATOM 1551 N N . LEU A 1 206 ? -31.644 6.140 18.808 1.00 73.50 206 LEU A N 1
ATOM 1552 C CA . LEU A 1 206 ? -32.390 7.230 19.460 1.00 73.50 206 LEU A CA 1
ATOM 1553 C C . LEU A 1 206 ? -33.810 6.838 19.891 1.00 73.50 206 LEU A C 1
ATOM 1555 O O . LEU A 1 206 ? -34.296 7.329 20.910 1.00 73.50 206 LEU A O 1
ATOM 1559 N N . GLN A 1 207 ? -34.461 5.950 19.139 1.00 76.31 207 GLN A N 1
ATOM 1560 C CA . GLN A 1 207 ? -35.770 5.388 19.477 1.00 76.31 207 GLN A CA 1
ATOM 1561 C C . GLN A 1 207 ? -35.706 4.279 20.546 1.00 76.31 207 GLN A C 1
ATOM 1563 O O . GLN A 1 207 ? -36.738 3.692 20.863 1.00 76.31 207 GLN A O 1
ATOM 1568 N N . LYS A 1 208 ? -34.521 3.978 21.105 1.00 73.25 208 LYS A N 1
ATOM 1569 C CA . LYS A 1 208 ? -34.261 2.894 22.072 1.00 73.25 208 LYS A CA 1
ATOM 1570 C C . LYS A 1 208 ? -34.702 1.498 21.606 1.00 73.25 208 LYS A C 1
ATOM 1572 O O . LYS A 1 208 ? -34.855 0.599 22.427 1.00 73.25 208 LYS A O 1
ATOM 1577 N N . LYS A 1 209 ? -34.882 1.284 20.297 1.00 72.88 209 LYS A N 1
ATOM 1578 C CA . LYS A 1 209 ? -35.172 -0.051 19.744 1.00 72.88 209 LYS A CA 1
ATOM 1579 C C . LYS A 1 209 ? -33.933 -0.950 19.708 1.00 72.88 209 LYS A C 1
ATOM 1581 O O . LYS A 1 209 ? -34.077 -2.161 19.594 1.00 72.88 209 LYS A O 1
ATOM 1586 N N . ILE A 1 210 ? -32.737 -0.361 19.778 1.00 78.31 210 ILE A N 1
ATOM 1587 C CA . ILE A 1 210 ? -31.441 -1.038 19.660 1.00 78.31 210 ILE A CA 1
ATOM 1588 C C . ILE A 1 210 ? -30.511 -0.534 20.774 1.00 78.31 210 ILE A C 1
ATOM 1590 O O . ILE A 1 210 ? -30.458 0.668 21.029 1.00 78.31 210 ILE A O 1
ATOM 1594 N N . THR A 1 211 ? -29.768 -1.437 21.420 1.00 81.62 211 THR A N 1
ATOM 1595 C CA . THR A 1 211 ? -28.751 -1.097 22.437 1.00 81.62 211 THR A CA 1
ATOM 1596 C C . THR A 1 211 ? -27.498 -0.493 21.787 1.00 81.62 211 THR A C 1
ATOM 1598 O O . THR A 1 211 ? -27.140 -0.876 20.675 1.00 81.62 211 THR A O 1
ATOM 1601 N N . ASP A 1 212 ? -26.747 0.367 22.486 1.00 73.56 212 ASP A N 1
ATOM 1602 C CA . ASP A 1 212 ? -25.512 0.986 21.961 1.00 73.56 212 ASP A CA 1
ATOM 1603 C C . ASP A 1 212 ? -24.503 -0.026 21.379 1.00 73.56 212 ASP A C 1
ATOM 1605 O O . ASP A 1 212 ? -23.925 0.211 20.317 1.00 73.56 212 ASP A O 1
ATOM 1609 N N . LYS A 1 213 ? -24.347 -1.198 22.015 1.00 76.81 213 LYS A N 1
ATOM 1610 C CA . LYS A 1 213 ? -23.490 -2.286 21.507 1.00 76.81 213 LYS A CA 1
ATOM 1611 C C . LYS A 1 213 ? -23.978 -2.844 20.166 1.00 76.81 213 LYS A C 1
ATOM 1613 O O . LYS A 1 213 ? -23.174 -3.074 19.268 1.00 76.81 213 LYS A O 1
ATOM 1618 N N . GLN A 1 214 ? -25.288 -3.039 20.019 1.00 81.19 214 GLN A N 1
ATOM 1619 C CA . GLN A 1 214 ? -25.882 -3.529 18.774 1.00 81.19 214 GLN A CA 1
ATOM 1620 C C . GLN A 1 214 ? -25.773 -2.477 17.664 1.00 81.19 214 GLN A C 1
ATOM 1622 O O . GLN A 1 214 ? -25.443 -2.822 16.535 1.00 81.19 214 GLN A O 1
ATOM 1627 N N . ALA A 1 215 ? -25.972 -1.195 17.982 1.00 81.56 215 ALA A N 1
ATOM 1628 C CA . ALA A 1 215 ? -25.801 -0.112 17.017 1.00 81.56 215 ALA A CA 1
ATOM 1629 C C . ALA A 1 215 ? -24.350 -0.019 16.510 1.00 81.56 215 ALA A C 1
ATOM 1631 O O . ALA A 1 215 ? -24.131 0.138 15.310 1.00 81.56 215 ALA A O 1
ATOM 1632 N N . ASN A 1 216 ? -23.358 -0.167 17.398 1.00 82.38 216 ASN A N 1
ATOM 1633 C CA . ASN A 1 216 ? -21.946 -0.203 17.009 1.00 82.38 216 ASN A CA 1
ATOM 1634 C C . ASN A 1 216 ? -21.632 -1.406 16.103 1.00 82.38 216 ASN A C 1
ATOM 1636 O O . ASN A 1 216 ? -20.991 -1.235 15.072 1.00 82.38 216 ASN A O 1
ATOM 1640 N N . LEU A 1 217 ? -22.145 -2.595 16.432 1.00 84.81 217 LEU A N 1
ATOM 1641 C CA . LEU A 1 217 ? -21.955 -3.797 15.617 1.00 84.81 217 LEU A CA 1
ATOM 1642 C C . LEU A 1 217 ? -22.547 -3.634 14.210 1.00 84.81 217 LEU A C 1
ATOM 1644 O O . LEU A 1 217 ? -21.875 -3.933 13.226 1.00 84.81 217 LEU A O 1
ATOM 1648 N N . VAL A 1 218 ? -23.771 -3.107 14.093 1.00 86.12 218 VAL A N 1
ATOM 1649 C CA . VAL A 1 218 ? -24.398 -2.857 12.783 1.00 86.12 218 VAL A CA 1
ATOM 1650 C C . VAL A 1 218 ? -23.589 -1.837 11.978 1.00 86.12 218 VAL A C 1
ATOM 1652 O O . VAL A 1 218 ? -23.331 -2.053 10.798 1.00 86.12 218 VAL A O 1
ATOM 1655 N N . ASN A 1 219 ? -23.127 -0.762 12.616 1.00 85.31 219 ASN A N 1
ATOM 1656 C CA . ASN A 1 219 ? -22.285 0.241 11.970 1.00 85.31 219 ASN A CA 1
ATOM 1657 C C . ASN A 1 219 ? -20.951 -0.334 11.465 1.00 85.31 219 ASN A C 1
ATOM 1659 O O . ASN A 1 219 ? -20.534 -0.008 10.358 1.00 85.31 219 ASN A O 1
ATOM 1663 N N . ILE A 1 220 ? -20.308 -1.214 12.237 1.00 84.44 220 ILE A N 1
ATOM 1664 C CA . ILE A 1 220 ? -19.079 -1.907 11.823 1.00 84.44 220 ILE A CA 1
ATOM 1665 C C . ILE A 1 220 ? -19.346 -2.796 10.609 1.00 84.44 220 ILE A C 1
ATOM 1667 O O . ILE A 1 220 ? -18.576 -2.754 9.654 1.00 84.44 220 ILE A O 1
ATOM 1671 N N . ILE A 1 221 ? -20.448 -3.554 10.603 1.00 87.00 221 ILE A N 1
ATOM 1672 C CA . ILE A 1 221 ? -20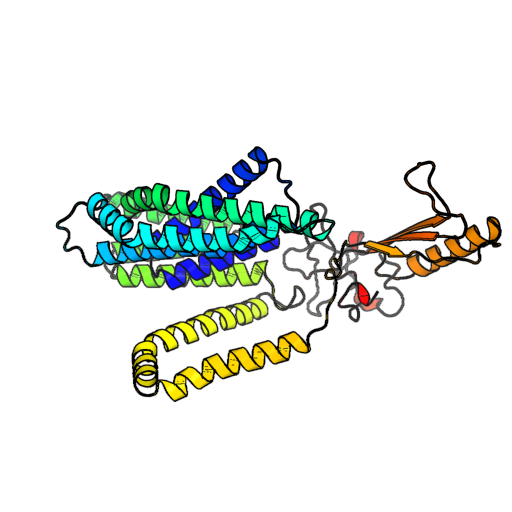.826 -4.396 9.457 1.00 87.00 221 ILE A CA 1
ATOM 1673 C C . ILE A 1 221 ? -21.055 -3.543 8.206 1.00 87.00 221 ILE A C 1
ATOM 1675 O O . ILE A 1 221 ? -20.568 -3.901 7.132 1.00 87.00 221 ILE A O 1
ATOM 1679 N N . ILE A 1 222 ? -21.750 -2.409 8.336 1.00 87.25 222 ILE A N 1
ATOM 1680 C CA . ILE A 1 222 ? -21.985 -1.477 7.225 1.00 87.25 222 ILE A CA 1
ATOM 1681 C C . ILE A 1 222 ? -20.651 -0.941 6.693 1.00 87.25 222 ILE A C 1
ATOM 1683 O O . ILE A 1 222 ? -20.409 -1.009 5.489 1.00 87.25 222 ILE A O 1
ATOM 1687 N N . SER A 1 223 ? -19.763 -0.457 7.568 1.00 85.25 223 SER A N 1
ATOM 1688 C CA . SER A 1 223 ? -18.446 0.045 7.160 1.00 85.25 223 SER A CA 1
ATOM 1689 C C . SER A 1 223 ? -17.569 -1.023 6.517 1.00 85.25 223 SER A C 1
ATOM 1691 O O . SER A 1 223 ? -16.968 -0.763 5.480 1.00 85.25 223 SER A O 1
ATOM 1693 N N . ALA A 1 224 ? -17.491 -2.218 7.103 1.00 85.06 224 ALA A N 1
ATOM 1694 C CA . ALA A 1 224 ? -16.685 -3.307 6.565 1.00 85.06 224 ALA A CA 1
ATOM 1695 C C . ALA A 1 224 ? -17.199 -3.740 5.186 1.00 85.06 224 ALA A C 1
ATOM 1697 O O . ALA A 1 224 ? -16.411 -3.874 4.256 1.00 85.06 224 ALA A O 1
ATOM 1698 N N . SER A 1 225 ? -18.520 -3.866 5.022 1.00 88.06 225 SER A N 1
ATOM 1699 C CA . SER A 1 225 ? -19.138 -4.204 3.732 1.00 88.06 225 SER A CA 1
ATOM 1700 C C . SER A 1 225 ? -18.890 -3.118 2.682 1.00 88.06 225 SER A C 1
ATOM 1702 O O . SER A 1 225 ? -18.561 -3.426 1.540 1.00 88.06 225 SER A O 1
ATOM 1704 N N . ALA A 1 226 ? -18.985 -1.844 3.074 1.00 86.75 226 ALA A N 1
ATOM 1705 C CA . ALA A 1 226 ? -18.677 -0.715 2.202 1.00 86.75 226 ALA A CA 1
ATOM 1706 C C . ALA A 1 226 ? -17.221 -0.730 1.726 1.00 86.75 226 ALA A C 1
ATOM 1708 O O . ALA A 1 226 ? -16.949 -0.502 0.550 1.00 86.75 226 ALA A O 1
ATOM 1709 N N . ILE A 1 227 ? -16.285 -1.016 2.631 1.00 86.38 227 ILE A N 1
ATOM 1710 C CA . ILE A 1 227 ? -14.865 -1.074 2.299 1.00 86.38 227 ILE A CA 1
ATOM 1711 C C . ILE A 1 227 ? -14.548 -2.289 1.428 1.00 86.38 227 ILE A C 1
ATOM 1713 O O . ILE A 1 227 ? -13.801 -2.148 0.469 1.00 86.38 227 ILE A O 1
ATOM 1717 N N . ILE A 1 228 ? -15.143 -3.452 1.700 1.00 88.19 228 ILE A N 1
ATOM 1718 C CA . ILE A 1 228 ? -15.013 -4.640 0.843 1.00 88.19 228 ILE A CA 1
ATOM 1719 C C . ILE A 1 228 ? -15.514 -4.337 -0.573 1.00 88.19 228 ILE A C 1
ATOM 1721 O O . ILE A 1 228 ? -14.852 -4.699 -1.541 1.00 88.19 228 ILE A O 1
ATOM 1725 N N . PHE A 1 229 ? -16.639 -3.628 -0.704 1.00 88.38 229 PHE A N 1
ATOM 1726 C CA . PHE A 1 229 ? -17.149 -3.203 -2.006 1.00 88.38 229 PHE A CA 1
ATOM 1727 C C . PHE A 1 229 ? -16.198 -2.219 -2.702 1.00 88.38 229 PHE A C 1
ATOM 1729 O O . PHE A 1 229 ? -15.869 -2.409 -3.869 1.00 88.38 229 PHE A O 1
ATOM 1736 N N . LEU A 1 230 ? -15.705 -1.198 -1.988 1.00 86.12 230 LEU A N 1
ATOM 1737 C CA . LEU A 1 230 ? -14.699 -0.272 -2.521 1.00 86.12 230 LEU A CA 1
ATOM 1738 C C . LEU A 1 230 ? -13.445 -1.027 -2.975 1.00 86.12 230 LEU A C 1
ATOM 1740 O O . LEU A 1 230 ? -12.901 -0.739 -4.035 1.00 86.12 230 LEU A O 1
ATOM 1744 N N . LEU A 1 231 ? -13.002 -2.016 -2.200 1.00 85.06 231 LEU A N 1
ATOM 1745 C CA . LEU A 1 231 ? -11.807 -2.786 -2.505 1.00 85.06 231 LEU A CA 1
ATOM 1746 C C . LEU A 1 231 ? -12.045 -3.671 -3.729 1.00 85.06 231 LEU A C 1
ATOM 1748 O O . LEU A 1 231 ? -11.175 -3.760 -4.582 1.00 85.06 231 LEU A O 1
ATOM 1752 N N . ALA A 1 232 ? -13.235 -4.250 -3.876 1.00 86.44 232 ALA A N 1
ATOM 1753 C CA . ALA A 1 232 ? -13.618 -4.976 -5.081 1.00 86.44 232 ALA A CA 1
ATOM 1754 C C . ALA A 1 232 ? -13.618 -4.083 -6.334 1.00 86.44 232 ALA A C 1
ATOM 1756 O O . ALA A 1 232 ? -13.168 -4.533 -7.388 1.00 86.44 232 ALA A O 1
ATOM 1757 N N . GLU A 1 233 ? -14.065 -2.827 -6.218 1.00 83.25 233 GLU A N 1
ATOM 1758 C CA . GLU A 1 233 ? -14.112 -1.894 -7.350 1.00 83.25 233 GLU A CA 1
ATOM 1759 C C . GLU A 1 233 ? -12.729 -1.356 -7.738 1.00 83.25 233 GLU A C 1
ATOM 1761 O O . GLU A 1 233 ? -12.421 -1.293 -8.929 1.00 83.25 233 GLU A O 1
ATOM 1766 N N . TYR A 1 234 ? -11.898 -0.991 -6.755 1.00 82.50 234 TYR A N 1
ATOM 1767 C CA . TYR A 1 234 ? -10.581 -0.389 -6.995 1.00 82.50 234 TYR A CA 1
ATOM 1768 C C . TYR A 1 234 ? -9.463 -1.416 -7.201 1.00 82.50 234 TYR A C 1
ATOM 1770 O O . TYR A 1 234 ? -8.563 -1.168 -7.996 1.00 82.50 234 TYR A O 1
ATOM 1778 N N . TRP A 1 235 ? -9.477 -2.549 -6.488 1.00 82.81 235 TRP A N 1
ATOM 1779 C CA . TRP A 1 235 ? -8.396 -3.541 -6.569 1.00 82.81 235 TRP A CA 1
ATOM 1780 C C . TRP A 1 235 ? -8.555 -4.481 -7.759 1.00 82.81 235 TRP A C 1
ATOM 1782 O O . TRP A 1 235 ? -7.559 -4.819 -8.390 1.00 82.81 235 TRP A O 1
ATOM 1792 N N . ARG A 1 236 ? -9.797 -4.907 -8.047 1.00 82.56 236 ARG A N 1
ATOM 1793 C CA . ARG A 1 236 ? -10.149 -5.889 -9.093 1.00 82.56 236 ARG A CA 1
ATOM 1794 C C . ARG A 1 236 ? -9.119 -7.029 -9.224 1.00 82.56 236 ARG A C 1
ATOM 1796 O O . ARG A 1 236 ? -8.477 -7.163 -10.265 1.00 82.56 236 ARG A O 1
ATOM 1803 N N . PRO A 1 237 ? -8.937 -7.854 -8.177 1.00 82.38 237 PRO A N 1
ATOM 1804 C CA . PRO A 1 237 ? -7.859 -8.847 -8.115 1.00 82.38 237 PRO A CA 1
ATOM 1805 C C . PRO A 1 237 ? -7.920 -9.916 -9.210 1.00 82.38 237 PRO A C 1
ATOM 1807 O O . PRO A 1 237 ? -6.887 -10.464 -9.580 1.00 82.38 237 PRO A O 1
ATOM 1810 N N . LEU A 1 238 ? -9.110 -10.217 -9.735 1.00 82.25 238 LEU A N 1
ATOM 1811 C CA . LEU A 1 238 ? -9.287 -11.172 -10.833 1.00 82.25 238 LEU A CA 1
ATOM 1812 C C . LEU A 1 238 ? -9.077 -10.535 -12.215 1.00 82.25 238 LEU A C 1
ATOM 1814 O O . LEU A 1 238 ? -9.390 -11.155 -13.229 1.00 82.25 238 LEU A O 1
ATOM 1818 N N . GLY A 1 239 ? -8.572 -9.303 -12.254 1.00 77.31 239 GLY A N 1
ATOM 1819 C CA . GLY A 1 239 ? -8.450 -8.510 -13.463 1.00 77.31 239 GLY A CA 1
ATOM 1820 C C . GLY A 1 239 ? -9.698 -7.680 -13.741 1.00 77.31 239 GLY A C 1
ATOM 1821 O O . GLY A 1 239 ? -10.767 -7.842 -13.139 1.00 77.31 239 GLY A O 1
ATOM 1822 N N . VAL A 1 240 ? -9.533 -6.750 -14.677 1.00 75.06 240 VAL A N 1
ATOM 1823 C CA . VAL A 1 240 ? -10.603 -5.849 -15.107 1.00 75.06 240 VAL A CA 1
ATOM 1824 C C . VAL A 1 240 ? -11.602 -6.519 -16.051 1.00 75.06 240 VAL A C 1
ATOM 1826 O O . VAL A 1 240 ? -12.736 -6.053 -16.123 1.00 75.06 240 VAL A O 1
ATOM 1829 N N . ASP A 1 241 ? -11.203 -7.631 -16.675 1.00 68.88 241 ASP A N 1
ATOM 1830 C CA . ASP A 1 241 ? -12.018 -8.454 -17.581 1.00 68.88 241 ASP A CA 1
ATOM 1831 C C . ASP A 1 241 ? -13.107 -9.253 -16.848 1.00 68.88 241 ASP A C 1
ATOM 1833 O O . ASP A 1 241 ? -14.031 -9.791 -17.454 1.00 68.88 241 ASP A O 1
ATOM 1837 N N . LYS A 1 242 ? -12.994 -9.404 -15.521 1.00 76.81 242 LYS A N 1
ATOM 1838 C CA . LYS A 1 242 ? -14.003 -10.087 -14.705 1.00 76.81 242 LYS A CA 1
ATOM 1839 C C . LYS A 1 242 ? -14.971 -9.079 -14.105 1.00 76.81 242 LYS A C 1
ATOM 1841 O O . LYS A 1 242 ? -14.581 -8.009 -13.636 1.00 76.81 242 LYS A O 1
ATOM 1846 N N . SER A 1 243 ? -16.249 -9.460 -14.059 1.00 81.38 243 SER A N 1
ATOM 1847 C CA . SER A 1 243 ? -17.296 -8.603 -13.507 1.00 81.38 243 SER A CA 1
ATOM 1848 C C . SER A 1 243 ? -17.021 -8.236 -12.044 1.00 81.38 243 SER A C 1
ATOM 1850 O O . SER A 1 243 ? -16.419 -8.993 -11.273 1.00 81.38 243 SER A O 1
ATOM 1852 N N . ILE A 1 244 ? -17.513 -7.062 -11.644 1.00 80.19 244 ILE A N 1
ATOM 1853 C CA . ILE A 1 244 ? -17.385 -6.535 -10.275 1.00 80.19 244 ILE A CA 1
ATOM 1854 C C . ILE A 1 244 ? -17.939 -7.535 -9.254 1.00 80.19 244 ILE A C 1
ATOM 1856 O O . ILE A 1 244 ? -17.397 -7.672 -8.164 1.00 80.19 244 ILE A O 1
ATOM 1860 N N . PHE A 1 245 ? -18.972 -8.294 -9.626 1.00 84.19 245 PHE A N 1
ATOM 1861 C CA . PHE A 1 245 ? -19.566 -9.327 -8.784 1.00 84.19 245 PHE A CA 1
ATOM 1862 C C . PHE A 1 245 ? -18.570 -10.431 -8.396 1.00 84.19 245 PHE A C 1
ATOM 1864 O O . PHE A 1 245 ? -18.463 -10.776 -7.220 1.00 84.19 245 PHE A O 1
ATOM 1871 N N . TRP A 1 246 ? -17.801 -10.957 -9.356 1.00 85.56 246 TRP A N 1
ATOM 1872 C CA . TRP A 1 246 ? -16.790 -11.982 -9.074 1.00 85.56 246 TRP A CA 1
ATOM 1873 C C . TRP A 1 246 ? -15.631 -11.428 -8.252 1.00 85.56 246 TRP A C 1
ATOM 1875 O O . TRP A 1 246 ? -15.183 -12.079 -7.307 1.00 85.56 246 TRP A O 1
ATOM 1885 N N . ASN A 1 247 ? -15.201 -10.203 -8.561 1.00 86.81 247 ASN A N 1
ATOM 1886 C CA . ASN A 1 247 ? -14.217 -9.491 -7.752 1.00 86.81 247 ASN A CA 1
ATOM 1887 C C . ASN A 1 247 ? -14.720 -9.297 -6.307 1.00 86.81 247 ASN A C 1
ATOM 1889 O O . ASN A 1 247 ? -13.980 -9.557 -5.361 1.00 86.81 247 ASN A O 1
ATOM 1893 N N . LEU A 1 248 ? -15.993 -8.945 -6.112 1.00 89.62 248 LEU A N 1
ATOM 1894 C CA . LEU A 1 248 ? -16.602 -8.780 -4.791 1.00 89.62 248 LEU A CA 1
ATOM 1895 C C . LEU A 1 248 ? -16.667 -10.089 -4.011 1.00 89.62 248 LEU A C 1
ATOM 1897 O O . LEU A 1 248 ? -16.334 -10.094 -2.825 1.00 89.62 248 LEU A O 1
ATOM 1901 N N . ILE A 1 249 ? -17.060 -11.194 -4.651 1.00 91.69 249 ILE A N 1
ATOM 1902 C CA . ILE A 1 249 ? -17.051 -12.517 -4.013 1.00 91.69 249 ILE A CA 1
ATOM 1903 C C . ILE A 1 249 ? -15.634 -12.869 -3.572 1.00 91.69 249 ILE A C 1
ATOM 1905 O O . ILE A 1 249 ? -15.433 -13.253 -2.422 1.00 91.69 249 ILE A O 1
ATOM 1909 N N . PHE A 1 250 ? -14.651 -12.704 -4.456 1.00 90.62 250 PHE A N 1
ATOM 1910 C CA . PHE A 1 250 ? -13.264 -13.043 -4.165 1.00 90.62 250 PHE A CA 1
ATOM 1911 C C . PHE A 1 250 ? -12.713 -12.239 -2.980 1.00 90.62 250 PHE A C 1
ATOM 1913 O O . PHE A 1 250 ? -12.198 -12.818 -2.023 1.00 90.62 250 PHE A O 1
ATOM 1920 N N . VAL A 1 251 ? -12.896 -10.915 -2.992 1.00 89.38 251 VAL A N 1
ATOM 1921 C CA . VAL A 1 251 ? -12.473 -10.042 -1.887 1.00 89.38 251 VAL A CA 1
ATOM 1922 C C . VAL A 1 251 ? -13.211 -10.396 -0.595 1.00 89.38 251 VAL A C 1
ATOM 1924 O O . VAL A 1 251 ? -12.583 -10.512 0.456 1.00 89.38 251 VAL A O 1
ATOM 1927 N N . SER A 1 252 ? -14.521 -10.643 -0.661 1.00 89.25 252 SER A N 1
ATOM 1928 C CA . SER A 1 252 ? -15.314 -11.041 0.508 1.00 89.25 252 SER A CA 1
ATOM 1929 C C . SER A 1 252 ? -14.809 -12.350 1.114 1.00 89.25 252 SER A C 1
ATOM 1931 O O . SER A 1 252 ? -14.661 -12.436 2.329 1.00 89.25 252 SER A O 1
ATOM 1933 N N . VAL A 1 253 ? -14.498 -13.359 0.293 1.00 92.06 253 VAL A N 1
ATOM 1934 C CA . VAL A 1 253 ? -13.958 -14.646 0.759 1.00 92.06 253 VAL A CA 1
ATOM 1935 C C . VAL A 1 253 ? -12.608 -14.460 1.447 1.00 92.06 253 VAL A C 1
ATOM 1937 O O . VAL A 1 253 ? -12.398 -15.035 2.513 1.00 92.06 253 VAL A O 1
ATOM 1940 N N . ILE A 1 254 ? -11.717 -13.630 0.898 1.00 89.44 254 ILE A N 1
ATOM 1941 C CA . ILE A 1 254 ? -10.426 -13.332 1.532 1.00 89.44 254 ILE A CA 1
ATOM 1942 C C . ILE A 1 254 ? -10.634 -12.627 2.873 1.00 89.44 254 ILE A C 1
ATOM 1944 O O . ILE A 1 254 ? -10.094 -13.068 3.888 1.00 89.44 254 ILE A O 1
ATOM 1948 N N . CYS A 1 255 ? -11.441 -11.564 2.903 1.00 85.50 255 CYS A N 1
ATOM 1949 C CA . CYS A 1 255 ? -11.676 -10.789 4.115 1.00 85.50 255 CYS A CA 1
ATOM 1950 C C . CYS A 1 255 ? -12.374 -11.630 5.193 1.00 85.50 255 CYS A C 1
ATOM 1952 O O . CYS A 1 255 ? -11.846 -11.775 6.291 1.00 85.50 255 CYS A O 1
ATOM 1954 N N . PHE A 1 256 ? -13.525 -12.240 4.898 1.00 86.44 256 PHE A N 1
ATOM 1955 C CA . PHE A 1 256 ? -14.248 -13.064 5.871 1.00 86.44 256 PHE A CA 1
ATOM 1956 C C . PHE A 1 256 ? -13.495 -14.344 6.238 1.00 86.44 256 PHE A C 1
ATOM 1958 O O . PHE A 1 256 ? -13.577 -14.770 7.387 1.00 86.44 256 PHE A O 1
ATOM 1965 N N . GLY A 1 257 ? -12.740 -14.938 5.311 1.00 88.06 257 GLY A N 1
ATOM 1966 C CA . GLY A 1 257 ? -11.883 -16.089 5.587 1.00 88.06 257 GLY A CA 1
ATOM 1967 C C . GLY A 1 257 ? -10.792 -15.745 6.597 1.00 88.06 257 GLY A C 1
ATOM 1968 O O . GLY A 1 257 ? -10.664 -16.420 7.618 1.00 88.06 257 GLY A O 1
ATOM 1969 N N . LEU A 1 258 ? -10.069 -14.645 6.370 1.00 85.44 258 LEU A N 1
ATOM 1970 C CA . LEU A 1 258 ? -9.041 -14.151 7.284 1.00 85.44 258 LEU A CA 1
ATOM 1971 C C . LEU A 1 258 ? -9.631 -13.830 8.665 1.00 85.44 258 LEU A C 1
ATOM 1973 O O . LEU A 1 258 ? -9.127 -14.304 9.682 1.00 85.44 258 LEU A O 1
ATOM 1977 N N . LEU A 1 259 ? -10.751 -13.107 8.715 1.00 81.69 259 LEU A N 1
ATOM 1978 C CA . LEU A 1 259 ? -11.439 -12.796 9.970 1.00 81.69 259 LEU A CA 1
ATOM 1979 C C . LEU A 1 259 ? -11.982 -14.027 10.690 1.00 81.69 259 LEU A C 1
ATOM 1981 O O . LEU A 1 259 ? -11.929 -14.093 11.917 1.00 81.69 259 LEU A O 1
ATOM 1985 N N . GLY A 1 260 ? -12.484 -15.009 9.943 1.00 86.44 260 GLY A N 1
ATOM 1986 C CA . GLY A 1 260 ? -12.929 -16.287 10.481 1.00 86.44 260 GLY A CA 1
ATOM 1987 C C . GLY A 1 260 ? -11.782 -17.031 11.156 1.00 86.44 260 GLY A C 1
ATOM 1988 O O . GLY A 1 260 ? -11.939 -17.491 12.287 1.00 86.44 260 GLY A O 1
ATOM 1989 N N . VAL A 1 261 ? -10.610 -17.074 10.514 1.00 89.94 261 VAL A N 1
ATOM 1990 C CA . VAL A 1 261 ? -9.389 -17.657 11.090 1.00 89.94 261 VAL A CA 1
ATOM 1991 C C . VAL A 1 261 ? -8.966 -16.907 12.353 1.00 89.94 261 VAL A C 1
ATOM 1993 O O . VAL A 1 261 ? -8.724 -17.550 13.372 1.00 89.94 261 VAL A O 1
ATOM 1996 N N . PHE A 1 262 ? -8.941 -15.571 12.336 1.00 84.50 262 PHE A N 1
ATOM 1997 C CA . PHE A 1 262 ? -8.610 -14.769 13.521 1.00 84.50 262 PHE A CA 1
ATOM 1998 C C . PHE A 1 262 ? -9.594 -14.995 14.674 1.00 84.50 262 PHE A C 1
ATOM 2000 O O . PHE A 1 262 ? -9.178 -15.219 15.810 1.00 84.50 262 PHE A O 1
ATOM 2007 N N . SER A 1 263 ? -10.898 -15.000 14.398 1.00 83.00 263 SER A N 1
ATOM 2008 C CA . SER A 1 263 ? -11.931 -15.235 15.411 1.00 83.00 263 SER A CA 1
ATOM 2009 C C . SER A 1 263 ? -11.826 -16.638 16.018 1.00 83.00 263 SER A C 1
ATOM 2011 O O . SER A 1 263 ? -11.888 -16.807 17.240 1.00 83.00 263 SER A O 1
ATOM 2013 N N . LEU A 1 264 ? -11.602 -17.650 15.174 1.00 89.50 264 LEU A N 1
ATOM 2014 C CA . LEU A 1 264 ? -11.368 -19.024 15.606 1.00 89.50 264 LEU A CA 1
ATOM 2015 C C . LEU A 1 264 ? -10.107 -19.110 16.473 1.00 89.50 264 LEU A C 1
ATOM 2017 O O . LEU A 1 264 ? -10.139 -19.707 17.550 1.00 89.50 264 LEU A O 1
ATOM 2021 N N . PHE A 1 265 ? -9.022 -18.467 16.037 1.00 90.31 265 PHE A N 1
ATOM 2022 C CA . PHE A 1 265 ? -7.766 -18.411 16.771 1.00 90.31 265 PHE A CA 1
ATOM 2023 C C . PHE A 1 265 ? -7.959 -17.793 18.154 1.00 90.31 265 PHE A C 1
ATOM 2025 O O . PHE A 1 265 ? -7.593 -18.431 19.133 1.00 90.31 265 PHE A O 1
ATOM 2032 N N . ILE A 1 266 ? -8.617 -16.635 18.269 1.00 86.88 266 ILE A N 1
ATOM 2033 C CA . ILE A 1 266 ? -8.900 -15.981 19.559 1.00 86.88 266 ILE A CA 1
ATOM 2034 C C . ILE A 1 266 ? -9.707 -16.908 20.481 1.00 86.88 266 ILE A C 1
ATOM 2036 O O . ILE A 1 266 ? -9.387 -17.046 21.662 1.00 86.88 266 ILE A O 1
ATOM 2040 N N . LYS A 1 267 ? -10.717 -17.609 19.948 1.00 90.06 267 LYS A N 1
ATOM 2041 C CA . LYS A 1 267 ? -11.558 -18.525 20.735 1.00 90.06 267 LYS A CA 1
ATOM 2042 C C . LYS A 1 267 ? -10.792 -19.744 21.258 1.00 90.06 267 LYS A C 1
ATOM 2044 O O . LYS A 1 267 ? -11.054 -20.205 22.369 1.00 90.06 267 LYS A O 1
ATOM 2049 N N . PHE A 1 268 ? -9.865 -20.282 20.468 1.00 94.81 268 PHE A N 1
ATOM 2050 C CA . PHE A 1 268 ? -9.064 -21.451 20.842 1.00 94.81 268 PHE A CA 1
ATOM 2051 C C . PHE A 1 268 ? -7.693 -21.098 21.431 1.00 94.81 268 PHE A C 1
ATOM 2053 O O . PHE A 1 268 ? -7.003 -21.998 21.915 1.00 94.81 268 PHE A O 1
ATOM 2060 N N . TYR A 1 269 ? -7.326 -19.815 21.476 1.00 93.88 269 TYR A N 1
ATOM 2061 C CA . TYR A 1 269 ? -6.008 -19.329 21.880 1.00 93.88 269 TYR A CA 1
ATOM 2062 C C . TYR A 1 269 ? -5.582 -19.877 23.241 1.00 93.88 269 TYR A C 1
ATOM 2064 O O . TYR A 1 269 ? -4.521 -20.483 23.362 1.00 93.88 269 TYR A O 1
ATOM 2072 N N . THR A 1 270 ? -6.439 -19.770 24.262 1.00 94.00 270 THR A N 1
ATOM 2073 C CA . THR A 1 270 ? -6.128 -20.265 25.613 1.00 94.00 270 THR A CA 1
ATOM 2074 C C . THR A 1 270 ? -5.887 -21.776 25.642 1.00 94.00 270 THR A C 1
ATOM 2076 O O . THR A 1 270 ? -5.044 -22.250 26.401 1.00 94.00 270 THR A O 1
ATOM 2079 N N . ARG A 1 271 ? -6.608 -22.551 24.820 1.00 94.25 271 ARG A N 1
ATOM 2080 C CA . ARG A 1 271 ? -6.432 -24.008 24.739 1.00 94.25 271 ARG A CA 1
ATOM 2081 C C . ARG A 1 271 ? -5.115 -24.362 24.053 1.00 94.25 271 ARG A C 1
ATOM 2083 O O . ARG A 1 271 ? -4.388 -25.207 24.565 1.00 94.25 271 ARG A O 1
ATOM 2090 N N . ILE A 1 272 ? -4.813 -23.694 22.941 1.00 92.50 272 ILE A N 1
ATOM 2091 C CA . ILE A 1 272 ? -3.554 -23.859 22.207 1.00 92.50 272 ILE A CA 1
ATOM 2092 C C . ILE A 1 272 ? -2.378 -23.497 23.120 1.00 92.50 272 ILE A C 1
ATOM 2094 O O . ILE A 1 272 ? -1.450 -24.283 23.266 1.00 92.50 272 ILE A O 1
ATOM 2098 N N . LEU A 1 273 ? -2.458 -22.358 23.814 1.00 93.44 273 LEU A N 1
ATOM 2099 C CA . LEU A 1 273 ? -1.415 -21.891 24.722 1.00 93.44 273 LEU A CA 1
ATOM 2100 C C . LEU A 1 273 ? -1.148 -22.885 25.859 1.00 93.44 273 LEU A C 1
ATOM 2102 O O . LEU A 1 273 ? 0.009 -23.202 26.125 1.00 93.44 273 LEU A O 1
ATOM 2106 N N . ARG A 1 274 ? -2.196 -23.408 26.513 1.00 94.75 274 ARG A N 1
ATOM 2107 C CA . ARG A 1 274 ? -2.037 -24.429 27.565 1.00 94.75 274 ARG A CA 1
ATOM 2108 C C . ARG A 1 274 ? -1.345 -25.678 27.032 1.00 94.75 274 ARG A C 1
ATOM 2110 O O . ARG A 1 274 ? -0.378 -26.127 27.636 1.00 94.75 274 ARG A O 1
ATOM 2117 N N . TRP A 1 275 ? -1.768 -26.171 25.870 1.00 95.50 275 TRP A N 1
ATOM 2118 C CA . TRP A 1 275 ? -1.140 -27.330 25.240 1.00 95.50 275 TRP A CA 1
ATOM 2119 C C . TRP A 1 275 ? 0.343 -27.088 24.914 1.00 95.50 275 TRP A C 1
ATOM 2121 O O . TRP A 1 275 ? 1.176 -27.953 25.192 1.00 95.50 275 TRP A O 1
ATOM 2131 N N . CYS A 1 276 ? 0.695 -25.903 24.398 1.00 93.88 276 CYS A N 1
ATOM 2132 C CA . CYS A 1 276 ? 2.085 -25.526 24.123 1.00 93.88 276 CYS A CA 1
ATOM 2133 C C . CYS A 1 276 ? 2.936 -25.462 25.401 1.00 93.88 276 CYS A C 1
ATOM 2135 O O . CYS A 1 276 ? 4.099 -25.866 25.393 1.00 93.88 276 CYS A O 1
ATOM 2137 N N . LEU A 1 277 ? 2.367 -24.967 26.505 1.00 93.50 277 LEU A N 1
ATOM 2138 C CA . LEU A 1 277 ? 3.049 -24.881 27.800 1.00 93.50 277 LEU A CA 1
ATOM 2139 C C . LEU A 1 277 ? 3.230 -26.252 28.464 1.00 93.50 277 LEU A C 1
ATOM 2141 O O . LEU A 1 277 ? 4.246 -26.466 29.128 1.00 93.50 277 LEU A O 1
ATOM 2145 N N . GLU A 1 278 ? 2.282 -27.170 28.271 1.00 95.56 278 GLU A N 1
ATOM 2146 C CA . GLU A 1 278 ? 2.372 -28.564 28.724 1.00 95.56 278 GLU A CA 1
ATOM 2147 C C . GLU A 1 278 ? 3.395 -29.362 27.898 1.00 95.56 278 GLU A C 1
ATOM 2149 O O . GLU A 1 278 ? 4.154 -30.154 28.450 1.00 95.56 278 GLU A O 1
ATOM 2154 N N . ASN A 1 279 ? 3.487 -29.103 26.588 1.00 95.25 279 ASN A N 1
ATOM 2155 C CA . ASN A 1 279 ? 4.314 -29.860 25.644 1.00 95.25 279 ASN A CA 1
ATOM 2156 C C . ASN A 1 279 ? 5.456 -29.021 25.041 1.00 95.25 279 ASN A C 1
ATOM 2158 O O . ASN A 1 279 ? 5.634 -28.975 23.824 1.00 95.25 279 ASN A O 1
ATOM 2162 N N . LYS A 1 280 ? 6.263 -28.367 25.888 1.00 94.31 280 LYS A N 1
ATOM 2163 C CA . LYS A 1 280 ? 7.282 -27.377 25.469 1.00 94.31 280 LYS A CA 1
ATOM 2164 C C . LYS A 1 280 ? 8.246 -27.876 24.386 1.00 94.31 280 LYS A C 1
ATOM 2166 O O . LYS A 1 280 ? 8.555 -27.130 23.464 1.00 94.31 280 LYS A O 1
ATOM 2171 N N . LEU A 1 281 ? 8.713 -29.125 24.483 1.00 92.75 281 LEU A N 1
ATOM 2172 C CA . LEU A 1 281 ? 9.644 -29.708 23.504 1.00 92.75 281 LEU A CA 1
ATOM 2173 C C . LEU A 1 281 ? 8.981 -29.941 22.140 1.00 92.75 281 LEU A C 1
ATOM 2175 O O . LEU A 1 281 ? 9.569 -29.615 21.112 1.00 92.75 281 LEU A O 1
ATOM 2179 N N . LEU A 1 282 ? 7.746 -30.456 22.129 1.00 92.25 282 LEU A N 1
ATOM 2180 C CA . LEU A 1 282 ? 6.977 -30.631 20.894 1.00 92.25 282 LEU A CA 1
ATOM 2181 C C . LEU A 1 282 ? 6.646 -29.277 20.269 1.00 92.25 282 LEU A C 1
ATOM 2183 O O . LEU A 1 282 ? 6.802 -29.113 19.063 1.00 92.25 282 LEU A O 1
ATOM 2187 N N . PHE A 1 283 ? 6.264 -28.289 21.080 1.00 92.69 283 PHE A N 1
ATOM 2188 C CA . PHE A 1 283 ? 6.038 -26.934 20.591 1.00 92.69 283 PHE A CA 1
ATOM 2189 C C . PHE A 1 283 ? 7.305 -26.352 19.958 1.00 92.69 283 PHE A C 1
ATOM 2191 O O . PHE A 1 283 ? 7.242 -25.905 18.820 1.00 92.69 283 PHE A O 1
ATOM 2198 N N . LEU A 1 284 ? 8.459 -26.417 20.636 1.00 93.88 284 LEU A N 1
ATOM 2199 C CA . LEU A 1 284 ? 9.731 -25.902 20.112 1.00 93.88 284 LEU A CA 1
ATOM 2200 C C . LEU A 1 284 ? 10.173 -26.589 18.813 1.00 93.88 284 LEU A C 1
ATOM 2202 O O . LEU A 1 284 ? 10.806 -25.942 17.982 1.00 93.88 284 LEU A O 1
ATOM 2206 N N . SER A 1 285 ? 9.794 -27.853 18.591 1.00 94.81 285 SER A N 1
ATOM 2207 C CA . SER A 1 285 ? 10.102 -28.549 17.336 1.00 94.81 285 SER A CA 1
ATOM 2208 C C . SER A 1 285 ? 9.518 -27.847 16.103 1.00 94.81 285 SER A C 1
ATOM 2210 O O . SER A 1 285 ? 10.154 -27.854 15.051 1.00 94.81 285 SER A O 1
ATOM 2212 N N . VAL A 1 286 ? 8.364 -27.176 16.232 1.00 93.50 286 VAL A N 1
ATOM 2213 C CA . VAL A 1 286 ? 7.678 -26.524 15.108 1.00 93.50 286 VAL A CA 1
ATOM 2214 C C . VAL A 1 286 ? 8.411 -25.252 14.646 1.00 93.50 286 VAL A C 1
ATOM 2216 O O . VAL A 1 286 ? 8.807 -25.219 13.480 1.00 93.50 286 VAL A O 1
ATOM 2219 N N . PRO A 1 287 ? 8.685 -24.230 15.491 1.00 94.88 287 PRO A N 1
ATOM 2220 C CA . PRO A 1 287 ? 9.507 -23.087 15.093 1.00 94.88 287 PRO A CA 1
ATOM 2221 C C . PRO A 1 287 ? 10.899 -23.499 14.618 1.00 94.88 287 PRO A C 1
ATOM 2223 O O . PRO A 1 287 ? 11.386 -22.955 13.631 1.00 94.88 287 PRO A O 1
ATOM 2226 N N . THR A 1 288 ? 11.533 -24.484 15.265 1.00 95.56 288 THR A N 1
ATOM 2227 C CA . THR A 1 288 ? 12.843 -24.983 14.826 1.00 95.56 288 THR A CA 1
ATOM 2228 C C . THR A 1 288 ? 12.772 -25.597 13.428 1.00 95.56 288 THR A C 1
ATOM 2230 O O . THR A 1 288 ? 13.612 -25.277 12.591 1.00 95.56 288 THR A O 1
ATOM 2233 N N . ALA A 1 289 ? 11.757 -26.413 13.132 1.00 96.44 289 ALA A N 1
ATOM 2234 C CA . ALA A 1 289 ? 11.550 -26.962 11.794 1.00 96.44 289 ALA A CA 1
ATOM 2235 C C . ALA A 1 289 ? 11.301 -25.861 10.751 1.00 96.44 289 ALA A C 1
ATOM 2237 O O . ALA A 1 289 ? 11.868 -25.929 9.663 1.00 96.44 289 ALA A O 1
ATOM 2238 N N . ILE A 1 290 ? 10.523 -24.824 11.087 1.00 96.69 290 ILE A N 1
ATOM 2239 C CA . ILE A 1 290 ? 10.284 -23.669 10.204 1.00 96.69 290 ILE A CA 1
ATOM 2240 C C . ILE A 1 290 ? 11.589 -22.918 9.919 1.00 96.69 290 ILE A C 1
ATOM 2242 O O . ILE A 1 290 ? 11.855 -22.586 8.768 1.00 96.69 290 ILE A O 1
ATOM 2246 N N . VAL A 1 291 ? 12.431 -22.684 10.931 1.00 96.88 291 VAL A N 1
ATOM 2247 C CA . VAL A 1 291 ? 13.736 -22.023 10.755 1.00 96.88 291 VAL A CA 1
ATOM 2248 C C . VAL A 1 291 ? 14.663 -22.862 9.876 1.00 96.88 291 VAL A C 1
ATOM 2250 O O . VAL A 1 291 ? 15.296 -22.327 8.967 1.00 96.88 291 VAL A O 1
ATOM 2253 N N . ILE A 1 292 ? 14.715 -24.179 10.098 1.00 96.81 292 ILE A N 1
ATOM 2254 C CA . ILE A 1 292 ? 15.518 -25.098 9.281 1.00 96.81 292 ILE A CA 1
ATOM 2255 C C . ILE A 1 292 ? 15.017 -25.104 7.831 1.00 96.81 292 ILE A C 1
ATOM 2257 O O . ILE A 1 292 ? 15.814 -24.936 6.908 1.00 96.81 292 ILE A O 1
ATOM 2261 N N . ALA A 1 293 ? 13.708 -25.245 7.613 1.00 96.44 293 ALA A N 1
ATOM 2262 C CA . ALA A 1 293 ? 13.107 -25.211 6.282 1.00 96.44 293 ALA A CA 1
ATOM 2263 C C . ALA A 1 293 ? 13.354 -23.864 5.585 1.00 96.44 293 ALA A C 1
ATOM 2265 O O . ALA A 1 293 ? 13.755 -23.841 4.424 1.00 96.44 293 ALA A O 1
ATOM 2266 N N . GLY A 1 294 ? 13.199 -22.750 6.306 1.00 96.62 294 GLY A N 1
ATOM 2267 C CA . GLY A 1 294 ? 13.492 -21.408 5.807 1.00 96.62 294 GLY A CA 1
ATOM 2268 C C . GLY A 1 294 ? 14.952 -21.250 5.379 1.00 96.62 294 GLY A C 1
ATOM 2269 O O . GLY A 1 294 ? 15.222 -20.700 4.314 1.00 96.62 294 GLY A O 1
ATOM 2270 N N . PHE A 1 295 ? 15.894 -21.808 6.144 1.00 96.44 295 PHE A N 1
ATOM 2271 C CA . PHE A 1 295 ? 17.310 -21.819 5.777 1.00 96.44 295 PHE A CA 1
ATOM 2272 C C . PHE A 1 295 ? 17.581 -22.635 4.503 1.00 96.44 295 PHE A C 1
ATOM 2274 O O . PHE A 1 295 ? 18.327 -22.185 3.631 1.00 96.44 295 PHE A O 1
ATOM 2281 N N . PHE A 1 296 ? 16.958 -23.809 4.360 1.00 96.31 296 PHE A N 1
ATOM 2282 C CA . PHE A 1 296 ? 17.080 -24.620 3.144 1.00 96.31 296 PHE A CA 1
ATOM 2283 C C . PHE A 1 296 ? 16.503 -23.917 1.913 1.00 96.31 296 PHE A C 1
ATOM 2285 O O . PHE A 1 296 ? 17.141 -23.928 0.861 1.00 96.31 296 PHE A O 1
ATOM 2292 N N . ILE A 1 297 ? 15.343 -23.268 2.047 1.00 96.19 297 ILE A N 1
ATOM 2293 C CA . ILE A 1 297 ? 14.738 -22.481 0.966 1.00 96.19 297 ILE A CA 1
ATOM 2294 C C . ILE A 1 297 ? 15.672 -21.334 0.577 1.00 96.19 297 ILE A C 1
ATOM 2296 O O . ILE A 1 297 ? 16.035 -21.226 -0.589 1.00 96.19 297 ILE A O 1
ATOM 2300 N N . MET A 1 298 ? 16.150 -20.548 1.549 1.00 95.00 298 MET A N 1
ATOM 2301 C CA . MET A 1 298 ? 17.065 -19.424 1.309 1.00 95.00 298 MET A CA 1
ATOM 2302 C C . MET A 1 298 ? 18.334 -19.845 0.555 1.00 95.00 298 MET A C 1
ATOM 2304 O O . MET A 1 298 ? 18.833 -19.094 -0.279 1.00 95.00 298 MET A O 1
ATOM 2308 N N . LYS A 1 299 ? 18.864 -21.044 0.828 1.00 94.62 299 LYS A N 1
ATOM 2309 C CA . LYS A 1 299 ? 20.045 -21.571 0.131 1.00 94.62 299 LYS A CA 1
ATOM 2310 C C . LYS A 1 299 ? 19.767 -21.908 -1.339 1.00 94.62 299 LYS A C 1
ATOM 2312 O O . LYS A 1 299 ? 20.680 -21.800 -2.155 1.00 94.62 299 LYS A O 1
ATOM 2317 N N . ASN A 1 300 ? 18.543 -22.319 -1.660 1.00 94.25 300 ASN A N 1
ATOM 2318 C CA . ASN A 1 300 ? 18.154 -22.770 -2.995 1.00 94.25 300 ASN A CA 1
ATOM 2319 C C . ASN A 1 300 ? 17.524 -21.661 -3.858 1.00 94.25 300 ASN A C 1
ATOM 2321 O O . ASN A 1 300 ? 17.294 -21.887 -5.044 1.00 94.25 300 ASN A O 1
ATOM 2325 N N . THR A 1 301 ? 17.247 -20.482 -3.298 1.00 94.75 301 THR A N 1
ATOM 2326 C CA . THR A 1 301 ? 16.707 -19.340 -4.048 1.00 94.75 301 THR A CA 1
ATOM 2327 C C . THR A 1 301 ? 17.771 -18.719 -4.960 1.00 94.75 301 THR A C 1
ATOM 2329 O O . THR A 1 301 ? 18.918 -18.518 -4.551 1.00 94.75 301 THR A O 1
ATOM 2332 N N . GLY A 1 302 ? 17.379 -18.394 -6.197 1.00 90.38 302 GLY A N 1
ATOM 2333 C CA . GLY A 1 302 ? 18.213 -17.656 -7.148 1.00 90.38 302 GLY A CA 1
ATOM 2334 C C . GLY A 1 302 ? 18.657 -16.295 -6.603 1.00 90.38 302 GLY A C 1
ATOM 2335 O O . GLY A 1 302 ? 18.016 -15.720 -5.723 1.00 90.38 302 GLY A O 1
ATOM 2336 N N . LYS A 1 303 ? 19.784 -15.788 -7.107 1.00 88.25 303 LYS A N 1
ATOM 2337 C CA . LYS A 1 303 ? 20.336 -14.489 -6.713 1.00 88.25 303 LYS A CA 1
ATOM 2338 C C . LYS A 1 303 ? 20.442 -13.603 -7.938 1.00 88.25 303 LYS A C 1
ATOM 2340 O O . LYS A 1 303 ? 21.101 -13.973 -8.904 1.00 88.25 303 LYS A O 1
ATOM 2345 N N . GLU A 1 304 ? 19.852 -12.426 -7.846 1.00 88.31 304 GLU A N 1
ATOM 2346 C CA . GLU A 1 304 ? 19.930 -11.371 -8.849 1.00 88.31 304 GLU A CA 1
ATOM 2347 C C . GLU A 1 304 ? 20.329 -10.071 -8.154 1.00 88.31 304 GLU A C 1
ATOM 2349 O O . GLU A 1 304 ? 20.148 -9.927 -6.943 1.00 88.31 304 GLU A O 1
ATOM 2354 N N . PHE A 1 305 ? 20.908 -9.135 -8.905 1.00 83.50 305 PHE A N 1
ATOM 2355 C CA . PHE A 1 305 ? 21.314 -7.842 -8.355 1.00 83.50 305 PHE A CA 1
ATOM 2356 C C . PHE A 1 305 ? 20.096 -6.972 -7.998 1.00 83.50 305 PHE A C 1
ATOM 2358 O O . PHE A 1 305 ? 20.029 -6.401 -6.913 1.00 83.50 305 PHE A O 1
ATOM 2365 N N . MET A 1 306 ? 19.116 -6.899 -8.902 1.00 82.06 306 MET A N 1
ATOM 2366 C CA . MET A 1 306 ? 17.860 -6.169 -8.738 1.00 82.06 306 MET A CA 1
ATOM 2367 C C . MET A 1 306 ? 16.807 -6.794 -9.668 1.00 82.06 306 MET A C 1
ATOM 2369 O O . MET A 1 306 ? 17.182 -7.179 -10.776 1.00 82.06 306 MET A O 1
ATOM 2373 N N . PRO A 1 307 ? 15.524 -6.889 -9.263 1.00 83.12 307 PRO A N 1
ATOM 2374 C CA . PRO A 1 307 ? 14.469 -7.340 -10.167 1.00 83.12 307 PRO A CA 1
ATOM 2375 C C . PRO A 1 307 ? 14.346 -6.402 -11.371 1.00 83.12 307 PRO A C 1
ATOM 2377 O O . PRO A 1 307 ? 14.517 -5.185 -11.234 1.00 83.12 307 PRO A O 1
ATOM 2380 N N . SER A 1 308 ? 14.017 -6.960 -12.536 1.00 81.88 308 SER A N 1
ATOM 2381 C CA . SER A 1 308 ? 13.697 -6.171 -13.723 1.00 81.88 308 SER A CA 1
ATOM 2382 C C . SER A 1 308 ? 12.507 -5.250 -13.438 1.00 81.88 308 SER A C 1
ATOM 2384 O O . SER A 1 308 ? 11.495 -5.641 -12.852 1.00 81.88 308 SER A O 1
ATOM 2386 N N . LEU A 1 309 ? 12.653 -3.981 -13.814 1.00 82.56 309 LEU A N 1
ATOM 2387 C CA . LEU A 1 309 ? 11.608 -2.974 -13.697 1.00 82.56 309 LEU A CA 1
ATOM 2388 C C . LEU A 1 309 ? 10.941 -2.807 -15.055 1.00 82.56 309 LEU A C 1
ATOM 2390 O 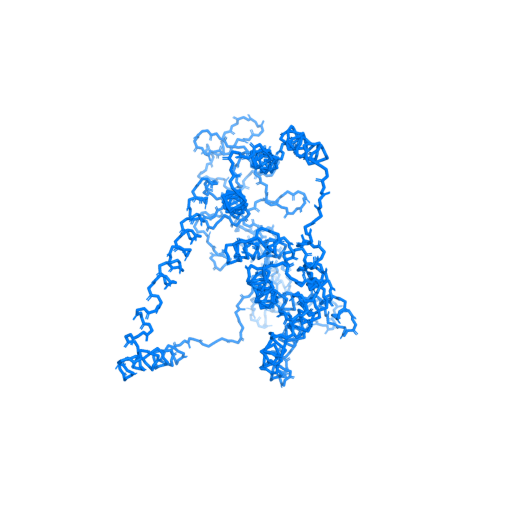O . LEU A 1 309 ? 11.614 -2.608 -16.062 1.00 82.56 309 LEU A O 1
ATOM 2394 N N . ASN A 1 310 ? 9.613 -2.843 -15.072 1.00 81.94 310 ASN A N 1
ATOM 2395 C CA . ASN A 1 310 ? 8.863 -2.472 -16.260 1.00 81.94 310 ASN A CA 1
ATOM 2396 C C . ASN A 1 310 ? 8.765 -0.941 -16.343 1.00 81.94 310 ASN A C 1
ATOM 2398 O O . ASN A 1 310 ? 8.062 -0.314 -15.548 1.00 81.94 310 ASN A O 1
ATOM 2402 N N . GLU A 1 311 ? 9.461 -0.355 -17.316 1.00 82.38 311 GLU A N 1
ATOM 2403 C CA . GLU A 1 311 ? 9.490 1.092 -17.565 1.00 82.38 311 GLU A CA 1
ATOM 2404 C C . GLU A 1 311 ? 8.466 1.537 -18.628 1.00 82.38 311 GLU A C 1
ATOM 2406 O O . GLU A 1 311 ? 8.417 2.709 -18.998 1.00 82.38 311 GLU A O 1
ATOM 2411 N N . GLY A 1 312 ? 7.636 0.618 -19.138 1.00 84.00 312 GLY A N 1
ATOM 2412 C CA . GLY A 1 312 ? 6.684 0.876 -20.228 1.00 84.00 312 GLY A CA 1
ATOM 2413 C C . GLY A 1 312 ? 7.341 1.056 -21.601 1.00 84.00 312 GLY A C 1
ATOM 2414 O O . GLY A 1 312 ? 6.652 1.293 -22.592 1.00 84.00 312 GLY A O 1
ATOM 2415 N N . SER A 1 313 ? 8.661 0.920 -21.663 1.00 89.75 313 SER A N 1
ATOM 2416 C CA . SER A 1 313 ? 9.469 0.946 -22.874 1.00 89.75 313 SER A CA 1
ATOM 2417 C C . SER A 1 313 ? 10.569 -0.106 -22.775 1.00 89.75 313 SER A C 1
ATOM 2419 O O . SER A 1 313 ? 10.874 -0.599 -21.686 1.00 89.75 313 SER A O 1
ATOM 2421 N N . PHE A 1 314 ? 11.152 -0.456 -23.914 1.00 91.19 314 PHE A N 1
ATOM 2422 C CA . PHE A 1 314 ? 12.266 -1.384 -24.004 1.00 91.19 314 PHE A CA 1
ATOM 2423 C C . PHE A 1 314 ? 13.361 -0.804 -24.886 1.00 91.19 314 PHE A C 1
ATOM 2425 O O . PHE A 1 314 ? 13.103 -0.268 -25.964 1.00 91.19 314 PHE A O 1
ATOM 2432 N N . LEU A 1 315 ? 14.601 -0.899 -24.414 1.00 92.06 315 LEU A N 1
ATOM 2433 C CA . LEU A 1 315 ? 15.764 -0.409 -25.135 1.00 92.06 315 LEU A CA 1
ATOM 2434 C C . LEU A 1 315 ? 16.503 -1.589 -25.765 1.00 92.06 315 LEU A C 1
ATOM 2436 O O . LEU A 1 315 ? 17.233 -2.315 -25.091 1.00 92.06 315 LEU A O 1
ATOM 2440 N N . LEU A 1 316 ? 16.329 -1.765 -27.073 1.00 92.69 316 LEU A N 1
ATOM 2441 C CA . LEU A 1 316 ? 17.005 -2.814 -27.826 1.00 92.69 316 LEU A CA 1
ATOM 2442 C C . LEU A 1 316 ? 18.359 -2.301 -28.335 1.00 92.69 316 LEU A C 1
ATOM 2444 O O . LEU A 1 316 ? 18.404 -1.354 -29.122 1.00 92.69 316 LEU A O 1
ATOM 2448 N N . MET A 1 317 ? 19.452 -2.962 -27.932 1.00 94.31 317 MET A N 1
ATOM 2449 C CA . MET A 1 317 ? 20.832 -2.568 -28.267 1.00 94.31 317 MET A CA 1
ATOM 2450 C C . MET A 1 317 ? 21.603 -3.650 -29.051 1.00 94.31 317 MET A C 1
ATOM 2452 O O . MET A 1 317 ? 22.466 -4.330 -28.488 1.00 94.31 317 MET A O 1
ATOM 2456 N N . PRO A 1 318 ? 21.305 -3.862 -30.346 1.00 93.62 318 PRO A N 1
ATOM 2457 C CA . PRO A 1 318 ? 22.070 -4.764 -31.190 1.00 93.62 318 PRO A CA 1
ATOM 2458 C C . PRO A 1 318 ? 23.386 -4.127 -31.655 1.00 93.62 318 PRO A C 1
ATOM 2460 O O . PRO A 1 318 ? 23.531 -2.906 -31.749 1.00 93.62 318 PRO A O 1
ATOM 2463 N N . THR A 1 319 ? 24.348 -4.978 -32.007 1.00 92.06 319 THR A N 1
ATOM 2464 C CA . THR A 1 319 ? 25.632 -4.559 -32.580 1.00 92.06 319 THR A CA 1
ATOM 2465 C C . THR A 1 319 ? 25.878 -5.252 -33.914 1.00 92.06 319 THR A C 1
ATOM 2467 O O . THR A 1 319 ? 25.543 -6.422 -34.099 1.00 92.06 319 THR A O 1
ATOM 2470 N N . SER A 1 320 ? 26.467 -4.523 -34.856 1.00 90.50 320 SER A N 1
ATOM 2471 C CA . SER A 1 320 ? 26.971 -5.042 -36.120 1.00 90.50 320 SER A CA 1
ATOM 2472 C C . SER A 1 320 ? 28.479 -5.268 -36.052 1.00 90.50 320 SER A C 1
ATOM 2474 O O . SER A 1 320 ? 29.170 -4.815 -35.136 1.00 90.50 320 SER A O 1
ATOM 2476 N N . MET A 1 321 ? 29.026 -5.906 -37.087 1.00 90.69 321 MET A N 1
ATOM 2477 C CA . MET A 1 321 ? 30.476 -6.000 -37.233 1.00 90.69 321 MET A CA 1
ATOM 2478 C C . MET A 1 321 ? 31.102 -4.590 -37.331 1.00 90.69 321 MET A C 1
ATOM 2480 O O . MET A 1 321 ? 30.554 -3.742 -38.046 1.00 90.69 321 MET A O 1
ATOM 2484 N N . PRO A 1 322 ? 32.254 -4.324 -36.680 1.00 85.94 322 PRO A N 1
ATOM 2485 C CA . PRO A 1 322 ? 32.855 -2.982 -36.622 1.00 85.94 322 PRO A CA 1
ATOM 2486 C C . PRO A 1 322 ? 33.230 -2.375 -37.981 1.00 85.94 322 PRO A C 1
ATOM 2488 O O . PRO A 1 322 ? 33.331 -1.161 -38.113 1.00 85.94 322 PRO A O 1
ATOM 2491 N N . HIS A 1 323 ? 33.447 -3.216 -38.993 1.00 89.06 323 HIS A N 1
ATOM 2492 C CA . HIS A 1 323 ? 33.811 -2.819 -40.357 1.00 89.06 323 HIS A CA 1
ATOM 2493 C C . HIS A 1 323 ? 32.595 -2.588 -41.274 1.00 89.06 323 HIS A C 1
ATOM 2495 O O . HIS A 1 323 ? 32.758 -2.442 -42.485 1.00 89.06 323 HIS A O 1
ATOM 2501 N N . SER A 1 324 ? 31.374 -2.609 -40.731 1.00 87.50 324 SER A N 1
ATOM 2502 C CA . SER A 1 324 ? 30.155 -2.317 -41.489 1.00 87.50 324 SER A CA 1
ATOM 2503 C C . SER A 1 324 ? 30.122 -0.849 -41.925 1.00 87.50 324 SER A C 1
ATOM 2505 O O . SER A 1 324 ? 30.360 0.056 -41.120 1.00 87.50 324 SER A O 1
ATOM 2507 N N . GLY A 1 325 ? 29.828 -0.610 -43.204 1.00 90.75 325 GLY A N 1
ATOM 2508 C CA . GLY A 1 325 ? 29.685 0.737 -43.752 1.00 90.75 325 GLY A CA 1
ATOM 2509 C C . GLY A 1 325 ? 28.443 1.452 -43.213 1.00 90.75 325 GLY A C 1
ATOM 2510 O O . GLY A 1 325 ? 27.463 0.823 -42.822 1.00 90.75 325 GLY A O 1
ATOM 2511 N N . VAL A 1 326 ? 28.457 2.788 -43.229 1.00 90.19 326 VAL A N 1
ATOM 2512 C CA . VAL A 1 326 ? 27.342 3.624 -42.734 1.00 90.19 326 VAL A CA 1
ATOM 2513 C C . VAL A 1 326 ? 26.023 3.311 -43.444 1.00 90.19 326 VAL A C 1
ATOM 2515 O O . VAL A 1 326 ? 24.975 3.273 -42.807 1.00 90.19 326 VAL A O 1
ATOM 2518 N N . GLU A 1 327 ? 26.074 3.070 -44.753 1.00 91.56 327 GLU A N 1
ATOM 2519 C CA . GLU A 1 327 ? 24.890 2.767 -45.559 1.00 91.56 327 GLU A CA 1
ATOM 2520 C C . GLU A 1 327 ? 24.253 1.428 -45.171 1.00 91.56 327 GLU A C 1
ATOM 2522 O O . GLU A 1 327 ? 23.038 1.357 -44.997 1.00 91.56 327 GLU A O 1
ATOM 2527 N N . GLU A 1 328 ? 25.070 0.398 -44.935 1.00 91.00 328 GLU A N 1
ATOM 2528 C CA . GLU A 1 328 ? 24.576 -0.902 -44.478 1.00 91.00 328 GLU A CA 1
ATOM 2529 C C . GLU A 1 328 ? 24.030 -0.809 -43.050 1.00 91.00 328 GLU A C 1
ATOM 2531 O O . GLU A 1 328 ? 22.941 -1.302 -42.777 1.00 91.00 328 GLU A O 1
ATOM 2536 N N . ASN A 1 329 ? 24.713 -0.084 -42.159 1.00 91.62 329 ASN A N 1
ATOM 2537 C CA . ASN A 1 329 ? 24.216 0.167 -40.804 1.00 91.62 329 ASN A CA 1
ATOM 2538 C C . ASN A 1 329 ? 22.853 0.872 -40.807 1.00 91.62 329 ASN A C 1
ATOM 2540 O O . ASN A 1 329 ? 21.947 0.484 -40.074 1.00 91.62 329 ASN A O 1
ATOM 2544 N N . LYS A 1 330 ? 22.679 1.875 -41.673 1.00 91.62 330 LYS A N 1
ATOM 2545 C CA . LYS A 1 330 ? 21.398 2.565 -41.851 1.00 91.62 330 LYS A CA 1
ATOM 2546 C C . LYS A 1 330 ? 20.319 1.621 -42.381 1.00 91.62 330 LYS A C 1
ATOM 2548 O O . LYS A 1 330 ? 19.187 1.669 -41.907 1.00 91.62 330 LYS A O 1
ATOM 2553 N N . ARG A 1 331 ? 20.656 0.769 -43.351 1.00 93.31 331 ARG A N 1
ATOM 2554 C CA . ARG A 1 331 ? 19.729 -0.221 -43.908 1.00 93.31 331 ARG A CA 1
ATOM 2555 C C . ARG A 1 331 ? 19.269 -1.219 -42.845 1.00 93.31 331 ARG A C 1
ATOM 2557 O O . ARG A 1 331 ? 18.071 -1.463 -42.742 1.00 93.31 331 ARG A O 1
ATOM 2564 N N . VAL A 1 332 ? 20.197 -1.768 -42.060 1.00 92.50 332 VAL A N 1
ATOM 2565 C CA . VAL A 1 332 ? 19.893 -2.717 -40.976 1.00 92.50 332 VAL A CA 1
ATOM 2566 C C . VAL A 1 332 ? 19.017 -2.059 -39.915 1.00 92.50 332 VAL A C 1
ATOM 2568 O O . VAL A 1 332 ? 18.007 -2.642 -39.528 1.00 92.50 332 VAL A O 1
ATOM 2571 N N . LEU A 1 333 ? 19.345 -0.828 -39.505 1.00 93.75 333 LEU A N 1
ATOM 2572 C CA . LEU A 1 333 ? 18.535 -0.057 -38.561 1.00 93.75 333 LEU A CA 1
ATOM 2573 C C . LEU A 1 333 ? 17.092 0.103 -39.058 1.00 93.75 333 LEU A C 1
ATOM 2575 O O . LEU A 1 333 ? 16.157 -0.229 -38.343 1.00 93.75 333 LEU A O 1
ATOM 2579 N N . GLN A 1 334 ? 16.904 0.532 -40.310 1.00 93.81 334 GLN A N 1
ATOM 2580 C CA . GLN A 1 334 ? 15.569 0.698 -40.895 1.00 93.81 334 GLN A CA 1
ATOM 2581 C C . GLN A 1 334 ? 14.795 -0.619 -40.982 1.00 93.81 334 GLN A C 1
ATOM 2583 O O . GLN A 1 334 ? 13.591 -0.645 -40.745 1.00 93.81 334 GLN A O 1
ATOM 2588 N N . GLN A 1 335 ? 15.464 -1.717 -41.342 1.00 94.12 335 GLN A N 1
ATOM 2589 C CA . GLN A 1 335 ? 14.834 -3.036 -41.387 1.00 94.12 335 GLN A CA 1
ATOM 2590 C C . GLN A 1 335 ? 14.383 -3.497 -40.006 1.00 94.12 335 GLN A C 1
ATOM 2592 O O . GLN A 1 335 ? 13.292 -4.048 -39.877 1.00 94.12 335 GLN A O 1
ATOM 2597 N N . LEU A 1 336 ? 15.203 -3.247 -38.989 1.00 93.94 336 LEU A N 1
ATOM 2598 C CA . LEU A 1 336 ? 14.877 -3.563 -37.613 1.00 93.94 336 LEU A CA 1
ATOM 2599 C C . LEU A 1 336 ? 13.718 -2.694 -37.107 1.00 93.94 336 LEU A C 1
ATOM 2601 O O . LEU A 1 336 ? 12.760 -3.251 -36.583 1.00 93.94 336 LEU A O 1
ATOM 2605 N N . ASP A 1 337 ? 13.733 -1.383 -37.355 1.00 94.38 337 ASP A N 1
ATOM 2606 C CA . ASP A 1 337 ? 12.623 -0.487 -37.007 1.00 94.38 337 ASP A CA 1
ATOM 2607 C C . ASP A 1 337 ? 11.310 -0.933 -37.666 1.00 94.38 337 ASP A C 1
ATOM 2609 O O . ASP A 1 337 ? 10.279 -0.986 -37.003 1.00 94.38 337 ASP A O 1
ATOM 2613 N N . MET A 1 338 ? 11.337 -1.323 -38.949 1.00 93.31 338 MET A N 1
ATOM 2614 C CA . MET A 1 338 ? 10.157 -1.852 -39.649 1.00 93.31 338 MET A CA 1
ATOM 2615 C C . MET A 1 338 ? 9.669 -3.181 -39.060 1.00 93.31 338 MET A C 1
ATOM 2617 O O . MET A 1 338 ? 8.463 -3.385 -38.927 1.00 93.31 338 MET A O 1
ATOM 2621 N N . ALA A 1 339 ? 10.587 -4.088 -38.713 1.00 93.19 339 ALA A N 1
ATOM 2622 C CA . ALA A 1 339 ? 10.239 -5.376 -38.122 1.00 93.19 339 ALA A CA 1
ATOM 2623 C C . ALA A 1 339 ? 9.605 -5.195 -36.738 1.00 93.19 339 ALA A C 1
ATOM 2625 O O . ALA A 1 339 ? 8.553 -5.766 -36.462 1.00 93.19 339 ALA A O 1
ATOM 2626 N N . VAL A 1 340 ? 10.196 -4.347 -35.899 1.00 92.69 340 VAL A N 1
ATOM 2627 C CA . VAL A 1 340 ? 9.682 -4.046 -34.563 1.00 92.69 340 VAL A CA 1
ATOM 2628 C C . VAL A 1 340 ? 8.355 -3.282 -34.660 1.00 92.69 340 VAL A C 1
ATOM 2630 O O . VAL A 1 340 ? 7.383 -3.669 -34.026 1.00 92.69 340 VAL A O 1
ATOM 2633 N N . ALA A 1 341 ? 8.238 -2.271 -35.523 1.00 91.19 341 ALA A N 1
ATOM 2634 C CA . ALA A 1 341 ? 6.989 -1.524 -35.705 1.00 91.19 341 ALA A CA 1
ATOM 2635 C C . ALA A 1 341 ? 5.827 -2.378 -36.252 1.00 91.19 341 ALA A C 1
ATOM 2637 O O . ALA A 1 341 ? 4.670 -1.976 -36.152 1.00 91.19 341 ALA A O 1
ATOM 2638 N N . SER A 1 342 ? 6.112 -3.552 -36.829 1.00 89.88 342 SER A N 1
ATOM 2639 C CA . SER A 1 342 ? 5.075 -4.492 -37.267 1.00 89.88 342 SER A CA 1
ATOM 2640 C C . SER A 1 342 ? 4.391 -5.234 -36.110 1.00 89.88 342 SER A C 1
ATOM 2642 O O . SER A 1 342 ? 3.298 -5.780 -36.298 1.00 89.88 342 SER A O 1
ATOM 2644 N N . ILE A 1 343 ? 4.999 -5.236 -34.915 1.00 90.81 343 ILE A N 1
ATOM 2645 C CA . ILE A 1 343 ? 4.450 -5.876 -33.718 1.00 90.81 343 ILE A CA 1
ATOM 2646 C C . ILE A 1 343 ? 3.256 -5.046 -33.206 1.00 90.81 343 ILE A C 1
ATOM 2648 O O . ILE A 1 343 ? 3.418 -3.861 -32.905 1.00 90.81 343 ILE A O 1
ATOM 2652 N N . PRO A 1 344 ? 2.048 -5.631 -33.074 1.00 86.12 344 PRO A N 1
ATOM 2653 C CA . PRO A 1 344 ? 0.833 -4.883 -32.736 1.00 86.12 344 PRO A CA 1
ATOM 2654 C C . PRO A 1 344 ? 0.878 -4.145 -31.396 1.00 86.12 344 PRO A C 1
ATOM 2656 O O . PRO A 1 344 ? 0.245 -3.096 -31.253 1.00 86.12 344 PRO A O 1
ATOM 2659 N N . GLU A 1 345 ? 1.598 -4.690 -30.417 1.00 89.69 345 GLU A N 1
ATOM 2660 C CA . GLU A 1 345 ? 1.735 -4.132 -29.071 1.00 89.69 345 GLU A CA 1
ATOM 2661 C C . GLU A 1 345 ? 2.601 -2.864 -29.021 1.00 89.69 345 GLU A C 1
ATOM 2663 O O . GLU A 1 345 ? 2.574 -2.138 -28.027 1.00 89.69 345 GLU A O 1
ATOM 2668 N N . ILE A 1 346 ? 3.348 -2.571 -30.085 1.00 90.44 346 ILE A N 1
ATOM 2669 C CA . ILE A 1 346 ? 4.302 -1.467 -30.133 1.00 90.44 346 ILE A CA 1
ATOM 2670 C C . ILE A 1 346 ? 3.606 -0.200 -30.640 1.00 90.44 346 ILE A C 1
ATOM 2672 O O . ILE A 1 346 ? 2.853 -0.214 -31.614 1.00 90.44 346 ILE A O 1
ATOM 2676 N N . GLU A 1 347 ? 3.804 0.907 -29.924 1.00 89.62 347 GLU A N 1
ATOM 2677 C CA . GLU A 1 347 ? 3.246 2.216 -30.266 1.00 89.62 347 GLU A CA 1
ATOM 2678 C C . GLU A 1 347 ? 4.186 2.979 -31.196 1.00 89.62 347 GLU A C 1
ATOM 2680 O O . GLU A 1 347 ? 3.780 3.427 -32.266 1.00 89.62 347 GLU A O 1
ATOM 2685 N N . THR A 1 348 ? 5.450 3.114 -30.793 1.00 92.12 348 THR A N 1
ATOM 2686 C CA . THR A 1 348 ? 6.487 3.768 -31.591 1.00 92.12 348 THR A CA 1
ATOM 2687 C C . THR A 1 348 ? 7.829 3.072 -31.408 1.00 92.12 348 THR A C 1
ATOM 2689 O O . THR A 1 348 ? 8.112 2.484 -30.364 1.00 92.12 348 THR A O 1
ATOM 2692 N N . VAL A 1 349 ? 8.658 3.146 -32.447 1.00 94.50 349 VAL A N 1
ATOM 2693 C CA . VAL A 1 349 ? 10.051 2.697 -32.431 1.00 94.50 349 VAL A CA 1
ATOM 2694 C C . VAL A 1 349 ? 10.894 3.831 -32.972 1.00 94.50 349 VAL A C 1
ATOM 2696 O O . VAL A 1 349 ? 10.565 4.408 -34.010 1.00 94.50 349 VAL A O 1
ATOM 2699 N N . VAL A 1 350 ? 11.969 4.157 -32.266 1.00 94.25 350 VAL A N 1
ATOM 2700 C CA . VAL A 1 350 ? 12.940 5.153 -32.712 1.00 94.25 350 VAL A CA 1
ATOM 2701 C C . VAL A 1 350 ? 14.328 4.537 -32.657 1.00 94.25 350 VAL A C 1
ATOM 2703 O O . VAL A 1 350 ? 14.900 4.384 -31.576 1.00 94.25 350 VAL A O 1
ATOM 2706 N N . GLY A 1 351 ? 14.859 4.189 -33.828 1.00 93.25 351 GLY A N 1
ATOM 2707 C CA . GLY A 1 351 ? 16.220 3.706 -33.989 1.00 93.25 351 GLY A CA 1
ATOM 2708 C C . GLY A 1 351 ? 17.252 4.831 -34.078 1.00 93.25 351 GLY A C 1
ATOM 2709 O O . GLY A 1 351 ? 17.087 5.815 -34.804 1.00 93.25 351 GLY A O 1
ATOM 2710 N N . LYS A 1 352 ? 18.367 4.663 -33.368 1.00 92.50 352 LYS A N 1
ATOM 2711 C CA . LYS A 1 352 ? 19.561 5.513 -33.421 1.00 92.50 352 LYS A CA 1
ATOM 2712 C C . LYS A 1 352 ? 20.772 4.646 -33.757 1.00 92.50 352 LYS A C 1
ATOM 2714 O O . LYS A 1 352 ? 21.046 3.676 -33.059 1.00 92.50 352 LYS A O 1
ATOM 2719 N N . ALA A 1 353 ? 21.529 5.011 -34.790 1.00 90.88 353 ALA A N 1
ATOM 2720 C CA . ALA A 1 353 ? 22.835 4.411 -35.069 1.00 90.88 353 ALA A CA 1
ATOM 2721 C C . ALA A 1 353 ? 23.957 5.382 -34.702 1.00 90.88 353 ALA A C 1
ATOM 2723 O O . ALA A 1 353 ? 23.924 6.552 -35.090 1.00 90.88 353 ALA A O 1
ATOM 2724 N N . GLY A 1 354 ? 24.980 4.887 -34.005 1.00 88.44 354 GLY A N 1
ATOM 2725 C CA . GLY A 1 354 ? 26.059 5.740 -33.520 1.00 88.44 354 GLY A CA 1
ATOM 2726 C C . GLY A 1 354 ? 25.593 6.676 -32.415 1.00 88.44 354 GLY A C 1
ATOM 2727 O O . GLY A 1 354 ? 24.729 6.325 -31.620 1.00 88.44 354 GLY A O 1
ATOM 2728 N N . ARG A 1 355 ? 26.182 7.867 -32.357 1.00 90.12 355 ARG A N 1
ATOM 2729 C CA . ARG A 1 355 ? 25.988 8.811 -31.257 1.00 90.12 355 ARG A CA 1
ATOM 2730 C C . ARG A 1 355 ? 25.168 10.033 -31.638 1.00 90.12 355 ARG A C 1
ATOM 2732 O O . ARG A 1 355 ? 25.159 10.469 -32.787 1.00 90.12 355 ARG A O 1
ATOM 2739 N N . THR A 1 356 ? 24.576 10.644 -30.626 1.00 89.06 356 THR A N 1
ATOM 2740 C CA . THR A 1 356 ? 24.108 12.031 -30.661 1.00 89.06 356 THR A CA 1
ATOM 2741 C C . THR A 1 356 ? 25.283 13.018 -30.565 1.00 89.06 356 THR A C 1
ATOM 2743 O O . THR A 1 356 ? 26.388 12.654 -30.159 1.00 89.06 356 THR A O 1
ATOM 2746 N N . GLU A 1 357 ? 25.062 14.289 -30.925 1.00 89.31 357 GLU A N 1
ATOM 2747 C CA . GLU A 1 357 ? 26.036 15.390 -30.765 1.00 89.31 357 GLU A CA 1
ATOM 2748 C C . GLU A 1 357 ? 26.186 15.797 -29.283 1.00 89.31 357 GLU A C 1
ATOM 2750 O O . GLU A 1 357 ? 25.965 16.940 -28.886 1.00 89.31 357 GLU A O 1
ATOM 2755 N N . SER A 1 358 ? 26.513 14.827 -28.432 1.00 91.25 358 SER A N 1
ATOM 2756 C CA . SER A 1 358 ? 26.688 14.978 -26.994 1.00 91.25 358 SER A CA 1
ATOM 2757 C C . SER A 1 358 ? 27.879 14.156 -26.526 1.00 91.25 358 SER A C 1
ATOM 2759 O O . SER A 1 358 ? 28.066 13.009 -26.923 1.00 91.25 358 SER A O 1
ATOM 2761 N N . ALA A 1 359 ? 28.663 14.718 -25.608 1.00 90.62 359 ALA A N 1
ATOM 2762 C CA . ALA A 1 359 ? 29.768 13.997 -24.979 1.00 90.62 359 ALA A CA 1
ATOM 2763 C C . ALA A 1 359 ? 29.300 12.831 -24.083 1.00 90.62 359 ALA A C 1
ATOM 2765 O O . ALA A 1 359 ? 30.119 12.005 -23.689 1.00 90.62 359 ALA A O 1
ATOM 2766 N N . LEU A 1 360 ? 28.005 12.768 -23.750 1.00 92.19 360 LEU A N 1
ATOM 2767 C CA . LEU A 1 360 ? 27.422 11.688 -22.950 1.00 92.19 360 LEU A CA 1
ATOM 2768 C C . LEU A 1 360 ? 27.197 10.398 -23.751 1.00 92.19 360 LEU A C 1
ATOM 2770 O O . LEU A 1 360 ? 26.952 9.358 -23.148 1.00 92.19 360 LEU A O 1
ATOM 2774 N N . ASP A 1 361 ? 27.286 10.459 -25.080 1.00 91.75 361 ASP A N 1
ATOM 2775 C CA . ASP A 1 361 ? 26.958 9.356 -25.977 1.00 91.75 361 ASP A CA 1
ATOM 2776 C C . ASP A 1 361 ? 28.178 8.977 -26.841 1.00 91.75 361 ASP A C 1
ATOM 2778 O O . ASP A 1 361 ? 28.454 9.605 -27.865 1.00 91.75 361 ASP A O 1
ATOM 2782 N N . PRO A 1 362 ? 28.982 7.985 -26.422 1.00 90.62 362 PRO A N 1
ATOM 2783 C CA . PRO A 1 362 ? 30.163 7.551 -27.163 1.00 90.62 362 PRO A CA 1
ATOM 2784 C C . PRO A 1 362 ? 29.869 6.410 -28.156 1.00 90.62 362 PRO A C 1
ATOM 2786 O O . PRO A 1 362 ? 30.809 5.760 -28.618 1.00 90.62 362 PRO A O 1
ATOM 2789 N N . ALA A 1 363 ? 28.598 6.133 -28.465 1.00 91.44 363 ALA A N 1
ATOM 2790 C CA . ALA A 1 363 ? 28.188 4.992 -29.277 1.00 91.44 363 ALA A CA 1
ATOM 2791 C C . ALA A 1 363 ? 28.845 4.978 -30.680 1.00 91.44 363 ALA A C 1
ATOM 2793 O O . ALA A 1 363 ? 28.763 5.967 -31.421 1.00 91.44 363 ALA A O 1
ATOM 2794 N N . PRO A 1 364 ? 29.489 3.867 -31.092 1.00 90.06 364 PRO A N 1
ATOM 2795 C CA . PRO A 1 364 ? 30.013 3.720 -32.447 1.00 90.06 364 PRO A CA 1
ATOM 2796 C C . PRO A 1 364 ? 28.880 3.475 -33.452 1.00 90.06 364 PRO A C 1
ATOM 2798 O O . PRO A 1 364 ? 27.832 2.947 -33.099 1.00 90.06 364 PRO A O 1
ATOM 2801 N N . LEU A 1 365 ? 29.109 3.772 -34.735 1.00 88.44 365 LEU A N 1
ATOM 2802 C CA . LEU A 1 365 ? 28.124 3.549 -35.814 1.00 88.44 365 LEU A CA 1
ATOM 2803 C C . LEU A 1 365 ? 27.684 2.084 -35.983 1.00 88.44 365 LEU A C 1
ATOM 2805 O O . LEU A 1 365 ? 26.647 1.829 -36.589 1.00 88.44 365 LEU A O 1
ATOM 2809 N N . SER A 1 366 ? 28.470 1.137 -35.468 1.00 89.81 366 SER A N 1
ATOM 2810 C CA . SER A 1 366 ? 28.147 -0.290 -35.436 1.00 89.81 366 SER A CA 1
ATOM 2811 C C . SER A 1 366 ? 27.232 -0.689 -34.274 1.00 89.81 366 SER A C 1
ATOM 2813 O O . SER A 1 366 ? 26.877 -1.856 -34.164 1.00 89.81 366 SER A O 1
ATOM 2815 N N . MET A 1 367 ? 26.899 0.228 -33.365 1.00 93.12 367 MET A N 1
ATOM 2816 C CA . MET A 1 367 ? 25.941 -0.005 -32.288 1.00 93.12 367 MET A CA 1
ATOM 2817 C C . MET A 1 367 ? 24.649 0.737 -32.606 1.00 93.12 367 MET A C 1
ATOM 2819 O O . MET A 1 367 ? 24.671 1.919 -32.969 1.00 93.12 367 MET A O 1
ATOM 2823 N N . TYR A 1 368 ? 23.537 0.024 -32.473 1.00 92.50 368 TYR A N 1
ATOM 2824 C CA . TYR A 1 368 ? 22.206 0.584 -32.637 1.00 92.50 368 TYR A CA 1
ATOM 2825 C C . TYR A 1 368 ? 21.530 0.662 -31.275 1.00 92.50 368 TYR A C 1
ATOM 2827 O O . TYR A 1 368 ? 21.708 -0.216 -30.436 1.00 92.50 368 TYR A O 1
ATOM 2835 N N . GLU A 1 369 ? 20.738 1.698 -31.068 1.00 94.25 369 GLU A N 1
ATOM 2836 C CA . GLU A 1 369 ? 19.871 1.853 -29.908 1.00 94.25 369 GLU A CA 1
ATOM 2837 C C . GLU A 1 369 ? 18.466 2.116 -30.428 1.00 94.25 369 GLU A C 1
ATOM 2839 O O . GLU A 1 369 ? 18.213 3.161 -31.024 1.00 94.25 369 GLU A O 1
ATOM 2844 N N . ASN A 1 370 ? 17.563 1.162 -30.229 1.00 93.38 370 ASN A N 1
ATOM 2845 C CA . ASN A 1 370 ? 16.170 1.302 -30.633 1.00 93.38 370 ASN A CA 1
ATOM 2846 C C . ASN A 1 370 ? 15.330 1.438 -29.377 1.00 93.38 370 ASN A C 1
ATOM 2848 O O . ASN A 1 370 ? 15.249 0.510 -28.569 1.00 93.38 370 ASN A O 1
ATOM 2852 N N . MET A 1 371 ? 14.740 2.615 -29.206 1.00 94.31 371 MET A N 1
ATOM 2853 C CA . MET A 1 371 ? 13.805 2.878 -28.125 1.00 94.31 371 MET A CA 1
ATOM 2854 C C . MET A 1 371 ? 12.418 2.443 -28.582 1.00 94.31 371 MET A C 1
ATOM 2856 O O . MET A 1 371 ? 11.856 3.016 -29.516 1.00 94.31 371 MET A O 1
ATOM 2860 N N . ILE A 1 372 ? 11.900 1.401 -27.942 1.00 94.31 372 ILE A N 1
ATOM 2861 C CA . ILE A 1 372 ? 10.624 0.774 -28.261 1.00 94.31 372 ILE A CA 1
ATOM 2862 C C . ILE A 1 372 ? 9.620 1.192 -27.194 1.00 94.31 372 ILE A C 1
ATOM 2864 O O . ILE A 1 372 ? 9.785 0.857 -26.023 1.00 94.31 372 ILE A O 1
ATOM 2868 N N . GLN A 1 373 ? 8.576 1.918 -27.584 1.00 93.12 373 GLN A N 1
ATOM 2869 C CA . GLN A 1 373 ? 7.494 2.306 -26.686 1.00 93.12 373 GLN A CA 1
ATOM 2870 C C . GLN A 1 373 ? 6.325 1.335 -26.848 1.00 93.12 373 GLN A C 1
ATOM 2872 O O . GLN A 1 373 ? 5.787 1.185 -27.947 1.00 93.12 373 GLN A O 1
ATOM 2877 N N . TYR A 1 374 ? 5.908 0.695 -25.758 1.00 90.50 374 TYR A N 1
ATOM 2878 C CA . TYR A 1 374 ? 4.741 -0.183 -25.774 1.00 90.50 374 TYR A CA 1
ATOM 2879 C C . TYR A 1 374 ? 3.448 0.624 -25.702 1.00 90.50 374 TYR A C 1
ATOM 2881 O O . TYR A 1 374 ? 3.361 1.613 -24.972 1.00 90.50 374 TYR A O 1
ATOM 2889 N N . LYS A 1 375 ? 2.402 0.137 -26.375 1.00 88.88 375 LYS A N 1
ATOM 2890 C CA . LYS A 1 375 ? 1.032 0.556 -26.070 1.00 88.88 375 LYS A CA 1
ATOM 2891 C C . LYS A 1 375 ? 0.718 0.158 -24.626 1.00 88.88 375 LYS A C 1
ATOM 2893 O O . LYS A 1 375 ? 1.104 -0.938 -24.209 1.00 88.88 375 LYS A O 1
ATOM 2898 N N . PRO A 1 376 ? -0.020 0.977 -23.857 1.00 87.50 376 PRO A N 1
ATOM 2899 C CA . PRO A 1 376 ? -0.479 0.560 -22.536 1.00 87.50 376 PRO A CA 1
ATOM 2900 C C . PRO A 1 376 ? -1.353 -0.692 -22.670 1.00 87.50 376 PRO A C 1
ATOM 2902 O O . PRO A 1 376 ? -2.111 -0.793 -23.631 1.00 87.50 376 PRO A O 1
ATOM 2905 N N . GLU A 1 377 ? -1.287 -1.627 -21.718 1.00 83.75 377 GLU A N 1
ATOM 2906 C CA . GLU A 1 377 ? -2.055 -2.883 -21.793 1.00 83.75 377 GLU A CA 1
ATOM 2907 C C . GLU A 1 377 ? -3.556 -2.634 -22.016 1.00 83.75 377 GLU A C 1
ATOM 2909 O O . GLU A 1 377 ? -4.182 -3.301 -22.837 1.00 83.75 377 GLU A O 1
ATOM 2914 N N . TYR A 1 378 ? -4.114 -1.623 -21.344 1.00 85.50 378 TYR A N 1
ATOM 2915 C CA . TYR A 1 378 ? -5.490 -1.165 -21.527 1.00 85.50 378 TYR A CA 1
ATOM 2916 C C . TYR A 1 378 ? -5.522 0.246 -22.101 1.00 85.50 378 TYR A C 1
ATOM 2918 O O . TYR A 1 378 ? -4.677 1.085 -21.781 1.00 85.50 378 TYR A O 1
ATOM 2926 N N . MET A 1 379 ? -6.536 0.532 -22.913 1.00 83.38 379 MET A N 1
ATOM 2927 C CA . MET A 1 379 ? -6.718 1.852 -23.503 1.00 83.38 379 MET A CA 1
ATOM 2928 C C . MET A 1 379 ? -7.009 2.907 -22.425 1.00 83.38 379 MET A C 1
ATOM 2930 O O . MET A 1 379 ? -7.837 2.713 -21.530 1.00 83.38 379 MET A O 1
ATOM 2934 N N . LEU A 1 380 ? -6.298 4.032 -22.519 1.00 84.88 380 LEU A N 1
ATOM 2935 C CA . LEU A 1 380 ? -6.385 5.144 -21.577 1.00 84.88 380 LEU A CA 1
ATOM 2936 C C . LEU A 1 380 ? -7.204 6.303 -22.166 1.00 84.88 380 LEU A C 1
ATOM 2938 O O . LEU A 1 380 ? -7.168 6.563 -23.372 1.00 84.88 380 LEU A O 1
ATOM 2942 N N . ASN A 1 381 ? -7.922 7.015 -21.300 1.00 81.75 381 ASN A N 1
ATOM 2943 C CA . ASN A 1 381 ? -8.591 8.273 -21.616 1.00 81.75 381 ASN A CA 1
ATOM 2944 C C . ASN A 1 381 ? -7.603 9.453 -21.628 1.00 81.75 381 ASN A C 1
ATOM 2946 O O . ASN A 1 381 ? -6.415 9.300 -21.350 1.00 81.75 381 ASN A O 1
ATOM 2950 N N . GLU A 1 382 ? -8.098 10.655 -21.927 1.00 81.25 382 GLU A N 1
ATOM 2951 C CA . GLU A 1 382 ? -7.286 11.885 -21.953 1.00 81.25 382 GLU A CA 1
ATOM 2952 C C . GLU A 1 382 ? -6.630 12.214 -20.599 1.00 81.25 382 GLU A C 1
ATOM 2954 O O . GLU A 1 382 ? -5.593 12.868 -20.558 1.00 81.25 382 GLU A O 1
ATOM 2959 N N . ASN A 1 383 ? -7.186 11.703 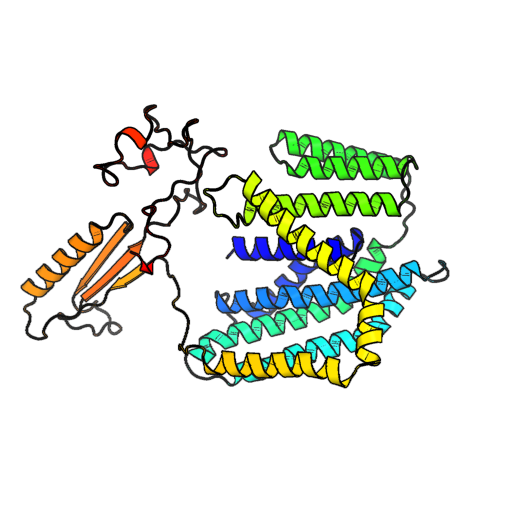-19.497 1.00 76.69 383 ASN A N 1
ATOM 2960 C CA . ASN A 1 383 ? -6.659 11.874 -18.143 1.00 76.69 383 ASN A CA 1
ATOM 2961 C C . ASN A 1 383 ? -5.662 10.767 -17.738 1.00 76.69 383 ASN A C 1
ATOM 2963 O O . ASN A 1 383 ? -5.261 10.705 -16.575 1.00 76.69 383 ASN A O 1
ATOM 2967 N N . GLY A 1 384 ? -5.290 9.865 -18.656 1.00 75.94 384 GLY A N 1
ATOM 2968 C CA . GLY A 1 384 ? -4.372 8.751 -18.390 1.00 75.94 384 GLY A CA 1
ATOM 2969 C C . GLY A 1 384 ? -4.968 7.619 -17.545 1.00 75.94 384 GLY A C 1
ATOM 2970 O O . GLY A 1 384 ? -4.231 6.782 -17.031 1.00 75.94 384 GLY A O 1
ATOM 2971 N N . GLN A 1 385 ? -6.291 7.581 -17.376 1.00 78.69 385 GLN A N 1
ATOM 2972 C CA . GLN A 1 385 ? -7.007 6.521 -16.663 1.00 78.69 385 GLN A CA 1
ATOM 2973 C C . GLN A 1 385 ? -7.560 5.496 -17.652 1.00 78.69 385 GLN A C 1
ATOM 2975 O O . GLN A 1 385 ? -7.913 5.845 -18.776 1.00 78.69 385 GLN A O 1
ATOM 2980 N N . ARG A 1 386 ? -7.677 4.232 -17.237 1.00 83.38 386 ARG A N 1
ATOM 2981 C CA . ARG A 1 386 ? -8.258 3.168 -18.072 1.00 83.38 386 ARG A CA 1
ATOM 2982 C C . ARG A 1 386 ? -9.691 3.540 -18.481 1.00 83.38 386 ARG A C 1
ATOM 2984 O O . ARG A 1 386 ? -10.494 3.902 -17.622 1.00 83.38 386 ARG A O 1
ATOM 2991 N N . GLN A 1 387 ? -10.008 3.448 -19.772 1.00 81.81 387 GLN A N 1
ATOM 2992 C CA . GLN A 1 387 ? -11.315 3.807 -20.330 1.00 81.81 387 GLN A CA 1
ATOM 2993 C C . GLN A 1 387 ? -12.158 2.557 -20.592 1.00 81.81 387 GLN A C 1
ATOM 2995 O O . GLN A 1 387 ? -11.676 1.573 -21.154 1.00 81.81 387 GLN A O 1
ATOM 3000 N N . ARG A 1 388 ? -13.433 2.621 -20.204 1.00 82.50 388 ARG A N 1
ATOM 3001 C CA . ARG A 1 388 ? -14.434 1.602 -20.529 1.00 82.50 388 ARG A CA 1
ATOM 3002 C C . ARG A 1 388 ? -15.178 1.964 -21.810 1.00 82.50 388 ARG A C 1
ATOM 3004 O O . ARG A 1 388 ? -15.415 3.148 -22.086 1.00 82.50 388 ARG A O 1
ATOM 3011 N N . TYR A 1 389 ? -15.537 0.942 -22.573 1.00 83.62 389 TYR A N 1
ATOM 3012 C CA . TYR A 1 389 ? -16.187 1.049 -23.870 1.00 83.62 389 TYR A CA 1
ATOM 3013 C C . TYR A 1 389 ? -17.406 0.145 -23.948 1.00 83.62 389 TYR A C 1
ATOM 3015 O O . TYR A 1 389 ? -17.438 -0.938 -23.366 1.00 83.62 389 TYR A O 1
ATOM 3023 N N . LYS A 1 390 ? -18.411 0.599 -24.694 1.00 82.56 390 LYS A N 1
ATOM 3024 C CA . LYS A 1 390 ? -19.685 -0.100 -24.824 1.00 82.56 390 LYS A CA 1
ATOM 3025 C C . LYS A 1 390 ? -19.511 -1.476 -25.471 1.00 82.56 390 LYS A C 1
ATOM 3027 O O . LYS A 1 390 ? -18.918 -1.575 -26.547 1.00 82.56 390 LYS A O 1
ATOM 3032 N N . VAL A 1 391 ? -20.099 -2.499 -24.854 1.00 80.06 391 VAL A N 1
ATOM 3033 C CA . VAL A 1 391 ? -20.161 -3.876 -25.369 1.00 80.06 391 VAL A CA 1
ATOM 3034 C C . VAL A 1 391 ? -21.611 -4.309 -25.617 1.00 80.06 391 VAL A C 1
ATOM 3036 O O . VAL A 1 391 ? -22.535 -3.745 -25.028 1.00 80.06 391 VAL A O 1
ATOM 3039 N N . ASN A 1 392 ? -21.825 -5.259 -26.529 1.00 79.31 392 ASN A N 1
ATOM 3040 C CA . ASN A 1 392 ? -23.116 -5.923 -26.736 1.00 79.31 392 ASN A CA 1
ATOM 3041 C C . ASN A 1 392 ? -23.312 -7.095 -25.748 1.00 79.31 392 ASN A C 1
ATOM 3043 O O . ASN A 1 392 ? -22.414 -7.415 -24.970 1.00 79.31 392 ASN A O 1
ATOM 3047 N N . ASP A 1 393 ? -24.479 -7.747 -25.792 1.00 74.69 393 ASP A N 1
ATOM 3048 C CA . ASP A 1 393 ? -24.809 -8.885 -24.914 1.00 74.69 393 ASP A CA 1
ATOM 3049 C C . ASP A 1 393 ? -23.874 -10.100 -25.110 1.00 74.69 393 ASP A C 1
ATOM 3051 O O . ASP A 1 393 ? -23.745 -10.935 -24.215 1.00 74.69 393 ASP A O 1
ATOM 3055 N N . ASP A 1 394 ? -23.180 -10.170 -26.252 1.00 70.12 394 ASP A N 1
ATOM 3056 C CA . ASP A 1 394 ? -22.184 -11.195 -26.585 1.00 70.12 394 ASP A CA 1
ATOM 3057 C C . ASP A 1 394 ? -20.751 -10.823 -26.129 1.00 70.12 394 ASP A C 1
ATOM 3059 O O . ASP A 1 394 ? -19.811 -11.596 -26.342 1.00 70.12 394 ASP A O 1
ATOM 3063 N N . GLY A 1 395 ? -20.569 -9.657 -25.490 1.00 68.50 395 GLY A N 1
ATOM 3064 C CA . GLY A 1 395 ? -19.280 -9.153 -24.991 1.00 68.50 395 GLY A CA 1
ATOM 3065 C C . GLY A 1 395 ? -18.397 -8.483 -26.053 1.00 68.50 395 GLY A C 1
ATOM 3066 O O . GLY A 1 395 ? -17.192 -8.332 -25.870 1.00 68.50 395 GLY A O 1
ATOM 3067 N N . GLU A 1 396 ? -18.964 -8.100 -27.194 1.00 73.50 396 GLU A N 1
ATOM 3068 C CA . GLU A 1 396 ? -18.254 -7.484 -28.315 1.00 73.50 396 GLU A CA 1
ATOM 3069 C C . GLU A 1 396 ? -18.367 -5.960 -28.277 1.00 73.50 396 GLU A C 1
ATOM 3071 O O . GLU A 1 396 ? -19.452 -5.402 -28.104 1.00 73.50 396 GLU A O 1
ATOM 3076 N N . TYR A 1 397 ? -17.253 -5.267 -28.512 1.00 76.69 397 TYR A N 1
ATOM 3077 C CA . TYR A 1 397 ? -17.228 -3.807 -28.536 1.00 76.69 397 TYR A CA 1
ATOM 3078 C C . TYR A 1 397 ? -18.050 -3.228 -29.691 1.00 76.69 397 TYR A C 1
ATOM 3080 O O . TYR A 1 397 ? -17.884 -3.627 -30.847 1.00 76.69 397 TYR A O 1
ATOM 3088 N N . ILE A 1 398 ? -18.899 -2.249 -29.375 1.00 78.00 398 ILE A N 1
ATOM 3089 C CA . ILE A 1 398 ? -19.748 -1.549 -30.342 1.00 78.00 398 ILE A CA 1
ATOM 3090 C C . ILE A 1 398 ? -19.008 -0.321 -30.871 1.00 78.00 398 ILE A C 1
ATOM 3092 O O . ILE A 1 398 ? -18.600 0.568 -30.116 1.00 78.00 398 ILE A O 1
ATOM 3096 N N . LEU A 1 399 ? -18.875 -0.253 -32.192 1.00 78.69 399 LEU A N 1
ATOM 3097 C CA . LEU A 1 399 ? -18.288 0.882 -32.890 1.00 78.69 399 LEU A CA 1
ATOM 3098 C C . LEU A 1 399 ? -19.340 1.982 -33.126 1.00 78.69 399 LEU A C 1
ATOM 3100 O O . LEU A 1 399 ? -20.543 1.727 -33.192 1.00 78.69 399 LEU A O 1
ATOM 3104 N N . LYS A 1 400 ? -18.898 3.228 -33.332 1.00 75.44 400 LYS A N 1
ATOM 3105 C CA . LYS A 1 400 ? -19.751 4.391 -33.663 1.00 75.44 400 LYS A CA 1
ATOM 3106 C C . LYS A 1 400 ? -20.618 4.183 -34.909 1.00 75.44 400 LYS A C 1
ATOM 3108 O O . LYS A 1 400 ? -21.640 4.846 -35.048 1.00 75.44 400 LYS A O 1
ATOM 3113 N N . ASN A 1 401 ? -20.220 3.278 -35.801 1.00 68.12 401 ASN A N 1
ATOM 3114 C CA . ASN A 1 401 ? -20.971 2.897 -37.001 1.00 68.12 401 ASN A CA 1
ATOM 3115 C C . ASN A 1 401 ? -22.074 1.846 -36.731 1.00 68.12 401 ASN A C 1
ATOM 3117 O O . ASN A 1 401 ? -22.783 1.470 -37.659 1.00 68.12 401 ASN A O 1
ATOM 3121 N N . GLY A 1 402 ? -22.229 1.382 -35.485 1.00 65.62 402 GLY A N 1
ATOM 3122 C CA . GLY A 1 402 ? -23.231 0.397 -35.076 1.00 65.62 402 GLY A CA 1
ATOM 3123 C C . GLY A 1 402 ? -22.845 -1.068 -35.314 1.00 65.62 402 GLY A C 1
ATOM 3124 O O . GLY A 1 402 ? -23.639 -1.943 -34.983 1.00 65.62 402 GLY A O 1
ATOM 3125 N N . MET A 1 403 ? -21.656 -1.350 -35.860 1.00 66.38 403 MET A N 1
ATOM 3126 C CA . MET A 1 403 ? -21.137 -2.713 -36.043 1.00 66.38 403 MET A CA 1
ATOM 3127 C C . MET A 1 403 ? -20.361 -3.186 -34.804 1.00 66.38 403 MET A C 1
ATOM 3129 O O . MET A 1 403 ? -19.834 -2.367 -34.044 1.00 66.38 403 MET A O 1
ATOM 3133 N N . SER A 1 404 ? -20.292 -4.505 -34.593 1.00 64.31 404 SER A N 1
ATOM 3134 C CA . SER A 1 404 ? -19.480 -5.108 -33.533 1.00 64.31 404 SER A CA 1
ATOM 3135 C C . SER A 1 404 ? -18.079 -5.469 -34.033 1.00 64.31 404 SER A C 1
ATOM 3137 O O . SER A 1 404 ? -17.888 -5.878 -35.179 1.00 64.31 404 SER A O 1
ATOM 3139 N N . LEU A 1 405 ? -17.081 -5.328 -33.157 1.00 63.59 405 LEU A N 1
ATOM 3140 C CA . LEU A 1 405 ? -15.661 -5.530 -33.476 1.00 63.59 405 LEU A CA 1
ATOM 3141 C C . LEU A 1 405 ? -15.328 -6.968 -33.946 1.00 63.59 405 LEU A C 1
ATOM 3143 O O . LEU A 1 405 ? -14.298 -7.196 -34.580 1.00 63.59 405 LEU A O 1
ATOM 3147 N N . ARG A 1 406 ? -16.180 -7.963 -33.657 1.00 52.50 406 ARG A N 1
ATOM 3148 C CA . ARG A 1 406 ? -15.879 -9.382 -33.922 1.00 52.50 406 ARG A CA 1
ATOM 3149 C C . ARG A 1 406 ? -16.078 -9.820 -35.376 1.00 52.50 406 ARG A C 1
ATOM 3151 O O . ARG A 1 406 ? -15.600 -10.890 -35.747 1.00 52.50 406 ARG A O 1
ATOM 3158 N N . ALA A 1 407 ? -16.703 -8.999 -36.222 1.00 42.72 407 ALA A N 1
ATOM 3159 C CA . ALA A 1 407 ? -16.874 -9.317 -37.643 1.00 42.72 407 ALA A CA 1
ATOM 3160 C C . ALA A 1 407 ? -15.567 -9.228 -38.471 1.00 42.72 407 ALA A C 1
ATOM 3162 O O . ALA A 1 407 ? -15.528 -9.741 -39.586 1.00 42.72 407 ALA A O 1
ATOM 3163 N N . GLU A 1 408 ? -14.482 -8.658 -37.931 1.00 41.72 408 GLU A N 1
ATOM 3164 C CA . GLU A 1 408 ? -13.198 -8.464 -38.644 1.00 41.72 408 GLU A CA 1
ATOM 3165 C C . GLU A 1 408 ? -12.006 -9.230 -38.022 1.00 41.72 408 GLU A C 1
ATOM 3167 O O . GLU A 1 408 ? -10.857 -9.115 -38.459 1.00 41.72 408 GLU A O 1
ATOM 3172 N N . GLN A 1 409 ? -12.254 -10.067 -37.009 1.00 45.03 409 GLN A N 1
ATOM 3173 C CA . GLN A 1 409 ? -11.228 -10.526 -36.061 1.00 45.03 409 GLN A CA 1
ATOM 3174 C C . GLN A 1 409 ? -10.393 -11.753 -36.494 1.00 45.03 409 GLN A C 1
ATOM 3176 O O . GLN A 1 409 ? -9.974 -12.557 -35.658 1.00 45.03 409 GLN A O 1
ATOM 3181 N N . ARG A 1 410 ? -10.105 -11.901 -37.793 1.00 41.97 410 ARG A N 1
ATOM 3182 C CA . ARG A 1 410 ? -9.050 -12.820 -38.275 1.00 41.97 410 ARG A CA 1
ATOM 3183 C C . ARG A 1 410 ? -7.965 -12.170 -39.126 1.00 41.97 410 ARG A C 1
ATOM 3185 O O . ARG A 1 410 ? -6.882 -12.737 -39.179 1.00 41.97 410 ARG A O 1
ATOM 3192 N N . GLU A 1 411 ? -8.195 -11.001 -39.722 1.00 37.59 411 GLU A N 1
ATOM 3193 C CA . GLU A 1 411 ? -7.211 -10.419 -40.654 1.00 37.59 411 GLU A CA 1
ATOM 3194 C C . GLU A 1 411 ? -6.762 -8.995 -40.320 1.00 37.59 411 GLU A C 1
ATOM 3196 O O . GLU A 1 411 ? -5.764 -8.546 -40.874 1.00 37.59 411 GLU A O 1
ATOM 3201 N N . ALA A 1 412 ? -7.403 -8.286 -39.385 1.00 43.47 412 ALA A N 1
ATOM 3202 C CA . ALA A 1 412 ? -7.036 -6.894 -39.144 1.00 43.47 412 ALA A CA 1
ATOM 3203 C C . ALA A 1 412 ? -7.170 -6.453 -37.680 1.00 43.47 412 ALA A C 1
ATOM 3205 O O . ALA A 1 412 ? -7.978 -5.599 -37.338 1.00 43.47 412 ALA A O 1
ATOM 3206 N N . TRP A 1 413 ? -6.273 -6.934 -36.817 1.00 47.00 413 TRP A N 1
ATOM 3207 C CA . TRP A 1 413 ? -5.949 -6.203 -35.578 1.00 47.00 413 TRP A CA 1
ATOM 3208 C C . TRP A 1 413 ? -5.290 -4.832 -35.858 1.00 47.00 413 TRP A C 1
ATOM 3210 O O . TRP A 1 413 ? -5.115 -4.031 -34.945 1.00 47.00 413 TRP A O 1
ATOM 3220 N N . GLN A 1 414 ? -4.911 -4.561 -37.114 1.00 48.62 414 GLN A N 1
ATOM 3221 C CA . GLN A 1 414 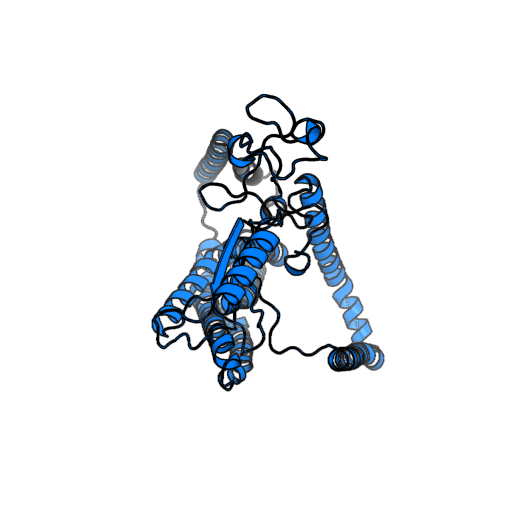? -4.039 -3.454 -37.516 1.00 48.62 414 GLN A CA 1
ATOM 3222 C C . GLN A 1 414 ? -4.736 -2.280 -38.235 1.00 48.62 414 GLN A C 1
ATOM 3224 O O . GLN A 1 414 ? -4.094 -1.251 -38.416 1.00 48.62 414 GLN A O 1
ATOM 3229 N N . SER A 1 415 ? -6.004 -2.378 -38.661 1.00 46.19 415 SER A N 1
ATOM 3230 C CA . SER A 1 415 ? -6.592 -1.376 -39.583 1.00 46.19 415 SER A CA 1
ATOM 3231 C C . SER A 1 415 ? -7.539 -0.353 -38.948 1.00 46.19 415 SER A C 1
ATOM 3233 O O . SER A 1 415 ? -7.917 0.618 -39.603 1.00 46.19 415 SER A O 1
ATOM 3235 N N . LEU A 1 416 ? -7.923 -0.532 -37.684 1.00 52.25 416 LEU A N 1
ATOM 3236 C CA . LEU A 1 416 ? -8.887 0.338 -37.021 1.00 52.25 416 LEU A CA 1
ATOM 3237 C C . LEU A 1 416 ? -8.197 1.220 -35.989 1.00 52.25 416 LEU A C 1
ATOM 3239 O O . LEU A 1 416 ? -7.631 0.726 -35.014 1.00 52.25 416 LEU A O 1
ATOM 3243 N N . ASN A 1 417 ? -8.329 2.540 -36.153 1.00 60.50 417 ASN A N 1
ATOM 3244 C CA . ASN A 1 417 ? -8.176 3.498 -35.059 1.00 60.50 417 ASN A CA 1
ATOM 3245 C C . ASN A 1 417 ? -9.267 3.212 -34.014 1.00 60.50 417 ASN A C 1
ATOM 3247 O O . ASN A 1 417 ? -10.272 3.921 -33.931 1.00 60.50 417 ASN A O 1
ATOM 3251 N N . ALA A 1 418 ? -9.093 2.152 -33.220 1.00 62.16 418 ALA A N 1
ATOM 3252 C CA . ALA A 1 418 ? -10.079 1.694 -32.245 1.00 62.16 418 ALA A CA 1
ATOM 3253 C C . ALA A 1 418 ? -10.468 2.838 -31.294 1.00 62.16 418 ALA A C 1
ATOM 3255 O O . ALA A 1 418 ? -11.638 3.024 -30.976 1.00 62.16 418 ALA A O 1
ATOM 3256 N N . LYS A 1 419 ? -9.509 3.711 -30.958 1.00 62.25 419 LYS A N 1
ATOM 3257 C CA . LYS A 1 419 ? -9.732 4.912 -30.142 1.00 62.25 419 LYS A CA 1
ATOM 3258 C C . LYS A 1 419 ? -10.782 5.871 -30.721 1.00 62.25 419 LYS A C 1
ATOM 3260 O O . LYS A 1 419 ? -11.528 6.484 -29.965 1.00 62.25 419 LYS A O 1
ATOM 3265 N N . GLU A 1 420 ? -10.846 6.023 -32.042 1.00 66.69 420 GLU A N 1
ATOM 3266 C CA . GLU A 1 420 ? -11.775 6.956 -32.695 1.00 66.69 420 GLU A CA 1
ATOM 3267 C C . GLU A 1 420 ? -13.166 6.357 -32.877 1.00 66.69 420 GLU A C 1
ATOM 3269 O O . GLU A 1 420 ? -14.156 7.096 -32.901 1.00 66.69 420 GLU A O 1
ATOM 3274 N N . GLN A 1 421 ? -13.249 5.032 -32.995 1.00 72.88 421 GLN A N 1
ATOM 3275 C CA . GLN A 1 421 ? -14.483 4.337 -33.331 1.00 72.88 421 GLN A CA 1
ATOM 3276 C C . GLN A 1 421 ? -15.196 3.717 -32.132 1.00 72.88 421 GLN A C 1
ATOM 3278 O O . GLN A 1 421 ? -16.403 3.518 -32.214 1.00 72.88 421 GLN A O 1
ATOM 3283 N N . LEU A 1 422 ? -14.512 3.445 -31.024 1.00 78.94 422 LEU A N 1
ATOM 3284 C CA . LEU A 1 422 ? -15.156 2.922 -29.825 1.00 78.94 422 LEU A CA 1
ATOM 3285 C C . LEU A 1 422 ? -15.971 4.012 -29.112 1.00 78.94 422 LEU A C 1
ATOM 3287 O O . LEU A 1 422 ? -15.591 5.186 -29.060 1.00 78.94 422 LEU A O 1
ATOM 3291 N N . ILE A 1 423 ? -17.117 3.616 -28.557 1.00 81.12 423 ILE A N 1
ATOM 3292 C CA . ILE A 1 423 ? -17.999 4.512 -27.804 1.00 81.12 423 ILE A CA 1
ATOM 3293 C C . ILE A 1 423 ? -17.661 4.384 -26.313 1.00 81.12 423 ILE A C 1
ATOM 3295 O O . ILE A 1 423 ? -17.802 3.283 -25.772 1.00 81.12 423 ILE A O 1
ATOM 3299 N N . PRO A 1 424 ? -17.213 5.461 -25.639 1.00 82.38 424 PRO A N 1
ATOM 3300 C CA . PRO A 1 424 ? -16.946 5.416 -24.207 1.00 82.38 424 PRO A CA 1
ATOM 3301 C C . PRO A 1 424 ? -18.249 5.180 -23.436 1.00 82.38 424 PRO A C 1
ATOM 3303 O O . PRO A 1 424 ? -19.255 5.840 -23.698 1.00 82.38 424 PRO A O 1
ATOM 3306 N N . ASP A 1 425 ? -18.217 4.249 -22.487 1.00 80.31 425 ASP A N 1
ATOM 3307 C CA . ASP A 1 425 ? -19.365 3.884 -21.655 1.00 80.31 425 ASP A CA 1
ATOM 3308 C C . ASP A 1 425 ? -18.887 3.505 -20.252 1.00 80.31 425 ASP A C 1
ATOM 3310 O O . ASP A 1 425 ? -17.970 2.702 -20.114 1.00 80.31 425 ASP A O 1
ATOM 3314 N N . ASN A 1 426 ? -19.492 4.075 -19.210 1.00 73.81 426 ASN A N 1
ATOM 3315 C CA . ASN A 1 426 ? -19.096 3.824 -17.820 1.00 73.81 426 ASN A CA 1
ATOM 3316 C C . ASN A 1 426 ? -19.464 2.406 -17.350 1.00 73.81 426 ASN A C 1
ATOM 3318 O O . ASN A 1 426 ? -18.779 1.853 -16.482 1.00 73.81 426 ASN A O 1
ATOM 3322 N N . ASP A 1 427 ? -20.489 1.806 -17.957 1.00 70.94 427 ASP A N 1
ATOM 3323 C CA . ASP A 1 427 ? -20.946 0.444 -17.658 1.00 70.94 427 ASP A CA 1
ATOM 3324 C C . ASP A 1 427 ? -20.358 -0.606 -18.621 1.00 70.94 427 ASP A C 1
ATOM 3326 O O . ASP A 1 427 ? -20.674 -1.789 -18.525 1.00 70.94 427 ASP A O 1
ATOM 3330 N N . GLY A 1 428 ? -19.479 -0.180 -19.534 1.00 75.38 428 GLY A N 1
ATOM 3331 C CA . GLY A 1 428 ? -18.819 -1.037 -20.514 1.00 75.38 428 GLY A CA 1
ATOM 3332 C C . GLY A 1 428 ? -17.602 -1.809 -19.987 1.00 75.38 428 GLY A C 1
ATOM 3333 O O . GLY A 1 428 ? -17.272 -1.779 -18.799 1.00 75.38 428 GLY A O 1
ATOM 3334 N N . GLU A 1 429 ? -16.881 -2.467 -20.895 1.00 77.12 429 GLU A N 1
ATOM 3335 C CA . GLU A 1 429 ? -15.661 -3.226 -20.586 1.00 77.12 429 GLU A CA 1
ATOM 3336 C C . GLU A 1 429 ? -14.389 -2.473 -20.996 1.00 77.12 429 GLU A C 1
ATOM 3338 O O . GLU A 1 429 ? -14.421 -1.523 -21.782 1.00 77.12 429 GLU A O 1
ATOM 3343 N N . PHE A 1 430 ? -13.249 -2.855 -20.417 1.00 81.81 430 PHE A N 1
ATOM 3344 C CA . PHE A 1 430 ? -11.964 -2.222 -20.710 1.00 81.81 430 PHE A CA 1
ATOM 3345 C C . PHE A 1 430 ? -11.327 -2.824 -21.956 1.00 81.81 430 PHE A C 1
ATOM 3347 O O . PHE A 1 430 ? -11.018 -4.011 -21.993 1.00 81.81 430 PHE A O 1
ATOM 3354 N N . TYR A 1 431 ? -11.035 -1.978 -22.941 1.00 80.62 431 TYR A N 1
ATOM 3355 C CA . TYR A 1 431 ? -10.371 -2.424 -24.160 1.00 80.62 431 TYR A CA 1
ATOM 3356 C C . TYR A 1 431 ? -8.889 -2.725 -23.900 1.00 80.62 431 TYR A C 1
ATOM 3358 O O . TYR A 1 431 ? -8.126 -1.829 -23.520 1.00 80.62 431 TYR A O 1
ATOM 3366 N N . ARG A 1 432 ? -8.486 -3.980 -24.120 1.00 82.75 432 ARG A N 1
ATOM 3367 C CA . ARG A 1 432 ? -7.100 -4.451 -24.004 1.00 82.75 432 ARG A CA 1
ATOM 3368 C C . ARG A 1 432 ? -6.381 -4.300 -25.348 1.00 82.75 432 ARG A C 1
ATOM 3370 O O . ARG A 1 432 ? -6.832 -4.838 -26.354 1.00 82.75 432 ARG A O 1
ATOM 3377 N N . ASN A 1 433 ? -5.275 -3.558 -25.368 1.00 81.94 433 ASN A N 1
ATOM 3378 C CA . ASN A 1 433 ? -4.465 -3.325 -26.569 1.00 81.94 433 ASN A CA 1
ATOM 3379 C C . ASN A 1 433 ? -3.576 -4.522 -26.924 1.00 81.94 433 ASN A C 1
ATOM 3381 O O . ASN A 1 433 ? -3.186 -4.661 -28.080 1.00 81.94 433 ASN A O 1
ATOM 3385 N N . TRP A 1 434 ? -3.211 -5.339 -25.934 1.00 84.31 434 TRP A N 1
ATOM 3386 C CA . TRP A 1 434 ? -2.317 -6.480 -26.122 1.00 84.31 434 TRP A CA 1
ATOM 3387 C C . TRP A 1 434 ? -3.090 -7.727 -26.526 1.00 84.31 434 TRP A C 1
ATOM 3389 O O . TRP A 1 434 ? -4.221 -7.944 -26.076 1.00 84.31 434 TRP A O 1
ATOM 3399 N N . ARG A 1 435 ? -2.465 -8.575 -27.349 1.00 84.88 435 ARG A N 1
ATOM 3400 C CA . ARG A 1 435 ? -3.057 -9.861 -27.723 1.00 84.88 435 ARG A CA 1
ATOM 3401 C C . ARG A 1 435 ? -3.359 -10.719 -26.483 1.00 84.88 435 ARG A C 1
ATOM 3403 O O . ARG A 1 435 ? -2.622 -10.664 -25.499 1.00 84.88 435 ARG A O 1
ATOM 3410 N N . PRO A 1 436 ? -4.414 -11.559 -26.514 1.00 80.12 436 PRO A N 1
ATOM 3411 C CA . PRO A 1 436 ? -4.816 -12.379 -25.365 1.00 80.12 436 PRO A CA 1
ATOM 3412 C C . PRO A 1 436 ? -3.722 -13.305 -24.814 1.00 80.12 436 PRO A C 1
ATOM 3414 O O . PRO A 1 436 ? -3.720 -13.603 -23.625 1.00 80.12 436 PRO A O 1
ATOM 3417 N N . GLU A 1 437 ? -2.809 -13.755 -25.674 1.00 83.62 437 GLU A N 1
ATOM 3418 C CA . GLU A 1 437 ? -1.688 -14.642 -25.334 1.00 83.62 437 GLU A CA 1
ATOM 3419 C C . GLU A 1 437 ? -0.549 -13.954 -24.566 1.00 83.62 437 GLU A C 1
ATOM 3421 O O . GLU A 1 437 ? 0.167 -14.625 -23.830 1.00 83.62 437 GLU A O 1
ATOM 3426 N N . ILE A 1 438 ? -0.426 -12.629 -24.682 1.00 83.38 438 ILE A N 1
ATOM 3427 C CA . ILE A 1 438 ? 0.597 -11.823 -24.009 1.00 83.38 438 ILE A CA 1
ATOM 3428 C C . ILE A 1 438 ? 0.120 -11.518 -22.588 1.00 83.38 438 ILE A C 1
ATOM 3430 O O . ILE A 1 438 ? -0.950 -10.928 -22.406 1.00 83.38 438 ILE A O 1
ATOM 3434 N N . GLN A 1 439 ? 0.889 -11.907 -21.568 1.00 80.81 439 GLN A N 1
ATOM 3435 C CA . GLN A 1 439 ? 0.572 -11.632 -20.157 1.00 80.81 439 GLN A CA 1
ATOM 3436 C C . GLN A 1 439 ? 1.568 -10.670 -19.512 1.00 80.81 439 GLN A C 1
ATOM 3438 O O . GLN A 1 439 ? 1.237 -10.004 -18.531 1.00 80.81 439 GLN A O 1
ATOM 3443 N N . SER A 1 440 ? 2.769 -10.574 -20.071 1.00 81.94 440 SER A N 1
ATOM 3444 C CA . SER A 1 440 ? 3.843 -9.723 -19.589 1.00 81.94 440 SER A CA 1
ATOM 3445 C C . SER A 1 440 ? 4.551 -9.012 -20.748 1.00 81.94 440 SER A C 1
ATOM 3447 O O . SER A 1 440 ? 4.495 -9.490 -21.881 1.00 81.94 440 SER A O 1
ATOM 3449 N N . PRO A 1 441 ? 5.238 -7.884 -20.487 1.00 82.06 441 PRO A N 1
ATOM 3450 C CA . PRO A 1 441 ? 6.094 -7.251 -21.488 1.00 82.06 441 PRO A CA 1
ATOM 3451 C C . PRO A 1 441 ? 7.197 -8.169 -22.020 1.00 82.06 441 PRO A C 1
ATOM 3453 O O . PRO A 1 441 ? 7.649 -7.952 -23.132 1.00 82.06 441 PRO A O 1
ATOM 3456 N N . ASP A 1 442 ? 7.623 -9.169 -21.240 1.00 82.62 442 ASP A N 1
ATOM 3457 C CA . ASP A 1 442 ? 8.665 -10.119 -21.643 1.00 82.62 442 ASP A CA 1
ATOM 3458 C C . ASP A 1 442 ? 8.166 -11.126 -22.701 1.00 82.62 442 ASP A C 1
ATOM 3460 O O . ASP A 1 442 ? 8.978 -11.791 -23.342 1.00 82.62 442 ASP A O 1
ATOM 3464 N N . ASP A 1 443 ? 6.844 -11.247 -22.888 1.00 84.12 443 ASP A N 1
ATOM 3465 C CA . ASP A 1 443 ? 6.244 -12.081 -23.939 1.00 84.12 443 ASP A CA 1
ATOM 3466 C C . ASP A 1 443 ? 6.210 -11.373 -25.313 1.00 84.12 443 ASP A C 1
ATOM 3468 O O . ASP A 1 443 ? 5.955 -12.031 -26.327 1.00 84.12 443 ASP A O 1
ATOM 3472 N N . ILE A 1 444 ? 6.400 -10.043 -25.336 1.00 82.06 444 ILE A N 1
ATOM 3473 C CA . ILE A 1 444 ? 6.385 -9.173 -26.531 1.00 82.06 444 ILE A CA 1
ATOM 3474 C C . ILE A 1 444 ? 7.775 -9.165 -27.163 1.00 82.06 444 ILE A C 1
ATOM 3476 O O . ILE A 1 444 ? 7.845 -9.359 -28.401 1.00 82.06 444 ILE A O 1
#